Protein AF-A0A8J7G7F5-F1 (afdb_monomer_lite)

Secondary structure (DSSP, 8-state):
-----PPPPPHHHHHHHHHSTT-HHHHHHHHHHHHS-EEHHHHHHHTT--HHHHHHHHHHHHHTTSEEEEE-S-SSS-PPEEEEE-HHHHHHHHSS-TT--S---HHHHHHHHHHHHHHHHHHHHTTTTT-EEEEEEEGGGT-EEEE-TTS-EEEE--SEEEEEE-TTS-EEEEEEEE--S-S-HHHHHHHHHHHHHHHHTTTTTTTSSSS-EEEEE-S-HHHHHHHHHHHHHHHHHHHHTTT--HHHHHHHHHTT--PSPPP---EEEES-TT-HHHHHHSS-BB-STTPPPB-HHHHHHHHHHHHHHHHHHHHHSHHHHHHHHHHHHHHHHHHHHHTT-HHHHHHHHHT--S--TTHHHH-HHHHHHHHHHHHHHHHTTS-SSSTTHHHHHHHHHHHHHHHHHHHHHHHH-HHHHHHT-GGGHHHHHHHHTTPPPPHHHHGGGGS--SS-HHHHHHHHHHHHHHHHHHHHHHHHHTS-HHHHTT--HHHHHHHHHHHHEEEETTT--EEESTTTT---TTT-PPEEEGGGGGGPPPHHHHHHHHHHHH-

Sequence (551 aa):
MPAAARRPADRGFKMRLRSSVGNPLMAILALLHTHRVANTDQIARAMRAPQTTTRTRLRRLREHGLVVVNRLGVQAGSTPQVWWLTEAGAREVAGTAAGVVKHRSDSSLLHSQAITELWVTLTENAEHAGLRVVDWKTDHAGWQTWTSPQHVRSQLTPDATVVVDLPDGRRSAFLVEVDLGTMTQAVLRAKVERYLHFAQDAGWRGQLPHCPALLLLTTTSLRAETFVDKTAKLLDPIRRRGGWGRDEAEMFRQLNFDPPRPITPSAAACGLVRTPADAVGEQVWLQGAAAAPVTLLELLGPLAAEQAEFDAVEEVEGPPRRRRRHRRLLLAAVDHVTAGRDDDAARMLRYMTADPLDLATDDPDRADLLIALGRSLQDRRAVHDVDTEPILEGLAAEYRRLWQRQARILIRATAHLRAADPALIGLASRLAAGRLADDAMFQPLASPPGRTREQIQTTLLDDYRATRDQVIADRLTLLSRRERRHADPAGWAGEHDAEHLQVCAGCALIWPCARAERTCDYCGGTFLPWTRRHEAVTLQRHLDAIRARLD

pLDDT: mean 83.83, std 14.56, range [29.23, 98.44]

Radius of gyration: 39.61 Å; chains: 1; bounding box: 96×55×118 Å

InterPro domains:
  IPR025855 Plasmid replication-relaxation [PF13814] (29-202)
  IPR036388 Winged helix-like DNA-binding domain superfamily [G3DSA:1.10.10.10] (21-90)
  IPR036390 Winged helix DNA-binding domain superfamily [SSF46785] (27-116)

Structure (mmCIF, N/CA/C/O backbone):
data_AF-A0A8J7G7F5-F1
#
_entry.id   AF-A0A8J7G7F5-F1
#
loop_
_atom_site.group_PDB
_atom_site.id
_atom_site.type_symbol
_atom_site.label_atom_id
_atom_site.label_alt_id
_atom_site.label_comp_id
_atom_site.label_asym_id
_atom_site.label_entity_id
_atom_site.label_seq_id
_atom_site.pdbx_PDB_ins_code
_atom_site.Cartn_x
_atom_site.Cartn_y
_atom_site.Cartn_z
_atom_site.occupancy
_atom_site.B_iso_or_equiv
_atom_site.auth_seq_id
_atom_site.auth_comp_id
_atom_site.auth_asym_id
_atom_site.auth_atom_id
_atom_site.pdbx_PDB_model_num
ATOM 1 N N . MET A 1 1 ? -22.367 -24.087 44.039 1.00 30.14 1 MET A N 1
ATOM 2 C CA . MET A 1 1 ? -23.329 -24.898 43.254 1.00 30.14 1 MET A CA 1
ATOM 3 C C . MET A 1 1 ? -22.551 -25.966 42.503 1.00 30.14 1 MET A C 1
ATOM 5 O O . MET A 1 1 ? -21.562 -25.594 41.877 1.00 30.14 1 MET A O 1
ATOM 9 N N . PRO A 1 2 ? -22.945 -27.247 42.566 1.00 29.23 2 PRO A N 1
ATOM 10 C CA . PRO A 1 2 ? -22.235 -28.312 41.867 1.00 29.23 2 PRO A CA 1
ATOM 11 C C . PRO A 1 2 ? -22.305 -28.078 40.353 1.00 29.23 2 PRO A C 1
ATOM 13 O O . PRO A 1 2 ? -23.294 -27.543 39.845 1.00 29.23 2 PRO A O 1
ATOM 16 N N . ALA A 1 3 ? -21.244 -28.443 39.635 1.00 38.00 3 ALA A N 1
ATOM 17 C CA . ALA A 1 3 ? -21.192 -28.368 38.183 1.00 38.00 3 ALA A CA 1
ATOM 18 C C . ALA A 1 3 ? -22.251 -29.309 37.588 1.00 38.00 3 ALA A C 1
ATOM 20 O O . ALA A 1 3 ? -22.037 -30.515 37.507 1.00 38.00 3 ALA A O 1
ATOM 21 N N . ALA A 1 4 ? -23.404 -28.764 37.188 1.00 46.09 4 ALA A N 1
ATOM 22 C CA . ALA A 1 4 ? -24.365 -29.497 36.373 1.00 46.09 4 ALA A CA 1
ATOM 23 C C . ALA A 1 4 ? -23.620 -30.087 35.166 1.00 46.09 4 ALA A C 1
ATOM 25 O O . ALA A 1 4 ? -22.921 -29.355 34.455 1.00 46.09 4 ALA A O 1
ATOM 26 N N . ALA A 1 5 ? -23.721 -31.407 34.991 1.00 45.34 5 ALA A N 1
ATOM 27 C CA . ALA A 1 5 ? -23.017 -32.146 33.955 1.00 45.34 5 ALA A CA 1
ATOM 28 C C . ALA A 1 5 ? -23.281 -31.501 32.586 1.00 45.34 5 ALA A C 1
ATOM 30 O O . ALA A 1 5 ? -24.416 -31.473 32.108 1.00 45.34 5 ALA A O 1
ATOM 31 N N . ARG A 1 6 ? -22.229 -30.942 31.973 1.00 60.41 6 ARG A N 1
ATOM 32 C CA . ARG A 1 6 ? -22.294 -30.387 30.617 1.00 60.41 6 ARG A CA 1
ATOM 33 C C . ARG A 1 6 ? -22.631 -31.532 29.670 1.00 60.41 6 ARG A C 1
ATOM 35 O O . ARG A 1 6 ? -21.839 -32.463 29.542 1.00 60.41 6 ARG A O 1
ATOM 42 N N . ARG A 1 7 ? -23.788 -31.472 29.010 1.00 71.88 7 ARG A N 1
ATOM 43 C CA . ARG A 1 7 ? -24.113 -32.425 27.949 1.00 71.88 7 ARG A CA 1
ATOM 44 C C . ARG A 1 7 ? -23.489 -31.907 26.653 1.00 71.88 7 ARG A C 1
ATOM 46 O O . ARG A 1 7 ? -23.705 -30.741 26.321 1.00 71.88 7 ARG A O 1
ATOM 53 N N . PRO A 1 8 ? -22.710 -32.717 25.919 1.00 74.75 8 PRO A N 1
ATOM 54 C CA . PRO A 1 8 ? -22.271 -32.315 24.590 1.00 74.75 8 PRO A CA 1
ATOM 55 C C . PRO A 1 8 ? -23.502 -32.005 23.727 1.00 74.75 8 PRO A C 1
ATOM 57 O O . PRO A 1 8 ? -24.511 -32.707 23.804 1.00 74.75 8 PRO A O 1
ATOM 60 N N . ALA A 1 9 ? -23.440 -30.927 22.943 1.00 74.12 9 ALA A N 1
ATOM 61 C CA . ALA A 1 9 ? -24.523 -30.541 22.044 1.00 74.12 9 ALA A CA 1
ATOM 62 C C . ALA A 1 9 ? -24.911 -31.709 21.121 1.00 74.12 9 ALA A C 1
ATOM 64 O O . ALA A 1 9 ? -24.086 -32.166 20.325 1.00 74.12 9 ALA A O 1
ATOM 65 N N . ASP A 1 10 ? -26.162 -32.172 21.211 1.00 83.50 10 ASP A N 1
ATOM 66 C CA . ASP A 1 10 ? -26.667 -33.238 20.348 1.00 83.50 10 ASP A CA 1
ATOM 67 C C . ASP A 1 10 ? -26.787 -32.776 18.881 1.00 83.50 10 ASP A C 1
ATOM 69 O O . ASP A 1 10 ? -26.854 -31.579 18.569 1.00 83.50 10 ASP A O 1
ATOM 73 N N . ARG A 1 11 ? -26.805 -33.742 17.952 1.00 80.62 11 ARG A N 1
ATOM 74 C CA . ARG A 1 11 ? -26.859 -33.483 16.502 1.00 80.62 11 ARG A CA 1
ATOM 75 C C . ARG A 1 11 ? -28.103 -32.682 16.099 1.00 80.62 11 ARG A C 1
ATOM 77 O O . ARG A 1 11 ? -28.015 -31.842 15.206 1.00 80.62 11 ARG A O 1
ATOM 84 N N . GLY A 1 12 ? -29.237 -32.893 16.770 1.00 82.25 12 GLY A N 1
ATOM 85 C CA . GLY A 1 12 ? -30.490 -32.190 16.489 1.00 82.25 12 GLY A CA 1
ATOM 86 C C . GLY A 1 12 ? -30.452 -30.719 16.909 1.00 82.25 12 GLY A C 1
ATOM 87 O O . GLY A 1 12 ? -30.954 -29.855 16.190 1.00 82.25 12 GLY A O 1
ATOM 88 N N . PHE A 1 13 ? -29.816 -30.405 18.037 1.00 85.69 13 PHE A N 1
ATOM 89 C CA . PHE A 1 13 ? -29.589 -29.039 18.492 1.00 85.69 13 PHE A CA 1
ATOM 90 C C . PHE A 1 13 ? -28.679 -28.288 17.526 1.00 85.69 13 PHE A C 1
ATOM 92 O O . PHE A 1 13 ? -29.038 -27.192 17.104 1.00 85.69 13 PHE A O 1
ATOM 99 N N . LYS A 1 14 ? -27.558 -28.893 17.114 1.00 83.69 14 LYS A N 1
ATOM 100 C CA . LYS A 1 14 ? -26.641 -28.291 16.132 1.00 83.69 14 LYS A CA 1
ATOM 101 C C . LYS A 1 14 ? -27.310 -28.045 14.781 1.00 83.69 14 LYS A C 1
ATOM 103 O O . LYS A 1 14 ? -27.116 -26.992 14.184 1.00 83.69 14 LYS A O 1
ATOM 108 N N . MET A 1 15 ? -28.142 -28.978 14.319 1.00 82.69 15 MET A N 1
ATOM 109 C CA . MET A 1 15 ? -28.885 -28.812 13.070 1.00 82.69 15 MET A CA 1
ATOM 110 C C . MET A 1 15 ? -29.853 -27.624 13.150 1.00 82.69 15 MET A C 1
ATOM 112 O O . MET A 1 15 ? -29.809 -26.762 12.281 1.00 82.69 15 MET A O 1
ATOM 116 N N . ARG A 1 16 ? -30.627 -27.499 14.240 1.00 84.25 16 ARG A N 1
ATOM 117 C CA . ARG A 1 16 ? -31.512 -26.340 14.485 1.00 84.25 16 ARG A CA 1
ATOM 118 C C . ARG A 1 16 ? -30.757 -25.023 14.662 1.00 84.25 16 ARG A C 1
ATOM 120 O O . ARG A 1 16 ? -31.259 -23.961 14.301 1.00 84.25 16 ARG A O 1
ATOM 127 N N . LEU A 1 17 ? -29.564 -25.084 15.251 1.00 86.06 17 LEU A N 1
ATOM 128 C CA . LEU A 1 17 ? -28.695 -23.926 15.422 1.00 86.06 17 LEU A CA 1
ATOM 129 C C . LEU A 1 17 ? -28.280 -23.347 14.058 1.00 86.06 17 LEU A C 1
ATOM 131 O O . LEU A 1 17 ? -28.274 -22.130 13.905 1.00 86.06 17 LEU A O 1
ATOM 135 N N . ARG A 1 18 ? -27.999 -24.215 13.075 1.00 82.38 18 ARG A N 1
ATOM 136 C CA . ARG A 1 18 ? -27.538 -23.846 11.724 1.00 82.38 18 ARG A CA 1
ATOM 137 C C . ARG A 1 18 ? -28.662 -23.623 10.707 1.00 82.38 18 ARG A C 1
ATOM 139 O O . ARG A 1 18 ? -28.462 -22.891 9.749 1.00 82.38 18 ARG A O 1
ATOM 146 N N . SER A 1 19 ? -29.827 -24.245 10.887 1.00 76.62 19 SER A N 1
ATOM 147 C CA . SER A 1 19 ? -30.893 -24.266 9.874 1.00 76.62 19 SER A CA 1
ATOM 148 C C . SER A 1 19 ? -31.728 -22.986 9.788 1.00 76.62 19 SER A C 1
ATOM 150 O O . SER A 1 19 ? -32.508 -22.841 8.855 1.00 76.62 19 SER A O 1
ATOM 152 N N . SER A 1 20 ? -31.613 -22.074 10.756 1.00 70.62 20 SER A N 1
ATOM 153 C CA . SER A 1 20 ? -32.343 -20.803 10.746 1.00 70.62 20 SER A CA 1
ATOM 154 C C . SER A 1 20 ? -31.384 -19.668 10.419 1.00 70.62 20 SER A C 1
ATOM 156 O O . SER A 1 20 ? -30.544 -19.304 11.246 1.00 70.62 20 SER A O 1
ATOM 158 N N . VAL A 1 21 ? -31.546 -19.071 9.240 1.00 69.25 21 VAL A N 1
ATOM 159 C CA . VAL A 1 21 ? -30.948 -17.765 8.935 1.00 69.25 21 VAL A CA 1
ATOM 160 C C . VAL A 1 21 ? -31.387 -16.784 10.030 1.00 69.25 21 VAL A C 1
ATOM 162 O O . VAL A 1 21 ? -32.551 -16.779 10.430 1.00 69.25 21 VAL A O 1
ATOM 165 N N . GLY A 1 22 ? -30.442 -16.031 10.596 1.00 75.12 22 GLY A N 1
ATOM 166 C CA . GLY A 1 22 ? -30.721 -15.094 11.690 1.00 75.12 22 GLY A CA 1
ATOM 167 C C . GLY A 1 22 ? -30.959 -15.726 13.069 1.00 75.12 22 GLY A C 1
ATOM 168 O O . GLY A 1 22 ? -31.516 -15.066 13.943 1.00 75.12 22 GLY A O 1
ATOM 169 N N . ASN A 1 23 ? -30.554 -16.984 13.307 1.00 88.88 23 ASN A N 1
ATOM 170 C CA . ASN A 1 23 ? -30.704 -17.613 14.625 1.00 88.88 23 ASN A CA 1
ATOM 171 C C . ASN A 1 23 ? -29.989 -16.794 15.727 1.00 88.88 23 ASN A C 1
ATOM 173 O O . ASN A 1 23 ? -28.755 -16.719 15.721 1.00 88.88 23 ASN A O 1
ATOM 177 N N . PRO A 1 24 ? -30.708 -16.265 16.738 1.00 91.38 24 PRO A N 1
ATOM 178 C CA . PRO A 1 24 ? -30.096 -15.444 17.781 1.00 91.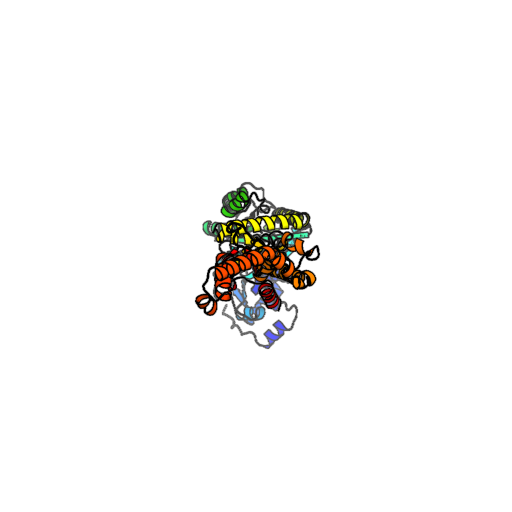38 24 PRO A CA 1
ATOM 179 C C . PRO A 1 24 ? -29.046 -16.178 18.626 1.00 91.38 24 PRO A C 1
ATOM 181 O O . PRO A 1 24 ? -28.169 -15.543 19.203 1.00 91.38 24 PRO A O 1
ATOM 184 N N . LEU A 1 25 ? -29.121 -17.511 18.728 1.00 94.12 25 LEU A N 1
ATOM 185 C CA . LEU A 1 25 ? -28.095 -18.309 19.403 1.00 94.12 25 LEU A CA 1
ATOM 186 C C . LEU A 1 25 ? -26.793 -18.326 18.601 1.00 94.12 25 LEU A C 1
ATOM 188 O O . LEU A 1 25 ? -25.725 -18.206 19.192 1.00 94.12 25 LEU A O 1
ATOM 192 N N . MET A 1 26 ? -26.883 -18.443 17.272 1.00 93.75 26 MET A N 1
ATOM 193 C CA . MET A 1 26 ? -25.706 -18.398 16.407 1.00 93.75 26 MET A CA 1
ATOM 194 C C . MET A 1 26 ? -25.091 -16.997 16.388 1.00 93.75 26 MET A C 1
ATOM 196 O O . MET A 1 26 ? -23.875 -16.871 16.455 1.00 93.75 26 MET A O 1
ATOM 200 N N . ALA A 1 27 ? -25.919 -15.949 16.403 1.00 93.81 27 ALA A N 1
ATOM 201 C CA . ALA A 1 27 ? -25.446 -14.570 16.508 1.00 93.81 27 ALA A CA 1
ATOM 202 C C . ALA A 1 27 ? -24.659 -14.313 17.810 1.00 93.81 27 ALA A C 1
ATOM 204 O O . ALA A 1 27 ? -23.591 -13.708 17.768 1.00 93.81 27 ALA A O 1
ATOM 205 N N . ILE A 1 28 ? -25.112 -14.851 18.952 1.00 95.94 28 ILE A N 1
ATOM 206 C CA . ILE A 1 28 ? -24.351 -14.787 20.215 1.00 95.94 28 ILE A CA 1
ATOM 207 C C . ILE A 1 28 ? -23.007 -15.520 20.092 1.00 95.94 28 ILE A C 1
ATOM 209 O O . ILE A 1 28 ? -21.995 -15.029 20.590 1.00 95.94 28 ILE A O 1
ATOM 213 N N . LEU A 1 29 ? -22.974 -16.692 19.446 1.00 94.75 29 LEU A N 1
ATOM 214 C CA . LEU A 1 29 ? -21.721 -17.424 19.245 1.00 94.75 29 LEU A CA 1
ATOM 215 C C . LEU A 1 29 ? -20.758 -16.654 18.334 1.00 94.75 29 LEU A C 1
ATOM 217 O O . LEU A 1 29 ? -19.576 -16.582 18.653 1.00 94.75 29 LEU A O 1
ATOM 221 N N . ALA A 1 30 ? -21.254 -16.054 17.249 1.00 92.94 30 ALA A N 1
ATOM 222 C CA . ALA A 1 30 ? -20.460 -15.219 16.352 1.00 92.94 30 ALA A CA 1
ATOM 223 C C . ALA A 1 30 ? -19.885 -13.993 17.079 1.00 92.94 30 ALA A C 1
ATOM 225 O O . ALA A 1 30 ? -18.689 -13.736 16.984 1.00 92.94 30 ALA A O 1
ATOM 226 N N . LEU A 1 31 ? -20.691 -13.311 17.899 1.00 94.31 31 LEU A N 1
ATOM 227 C CA . LEU A 1 31 ? -20.230 -12.196 18.732 1.00 94.31 31 LEU A CA 1
ATOM 228 C C . LEU A 1 31 ? -19.098 -12.627 19.674 1.00 94.31 31 LEU A C 1
ATOM 230 O O . LEU A 1 31 ? -18.046 -11.993 19.721 1.00 94.31 31 LEU A O 1
ATOM 234 N N . LEU A 1 32 ? -19.272 -13.737 20.397 1.00 93.88 32 LEU A N 1
ATOM 235 C CA . LEU A 1 32 ? -18.239 -14.257 21.299 1.00 93.88 32 LEU A CA 1
ATOM 236 C C . LEU A 1 32 ? -17.013 -14.805 20.556 1.00 93.88 32 LEU A C 1
ATOM 238 O O . LEU A 1 32 ? -15.929 -14.861 21.135 1.00 93.88 32 LEU A O 1
ATOM 242 N N . HIS A 1 33 ? -17.159 -15.217 19.296 1.00 92.19 33 HIS A N 1
ATOM 243 C CA . HIS A 1 33 ? -16.030 -15.598 18.453 1.00 92.19 33 HIS A CA 1
ATOM 244 C C . HIS A 1 33 ? -15.169 -14.379 18.117 1.00 92.19 33 HIS A C 1
ATOM 246 O O . HIS A 1 33 ? -13.958 -14.430 18.335 1.00 92.19 33 HIS A O 1
ATOM 252 N N . THR A 1 34 ? -15.804 -13.293 17.667 1.00 91.69 34 THR A N 1
ATOM 253 C CA . THR A 1 34 ? -15.147 -12.035 17.290 1.00 91.69 34 THR A CA 1
ATOM 254 C C . THR A 1 34 ? -14.513 -11.344 18.494 1.00 91.69 34 THR A C 1
ATOM 256 O O . THR A 1 34 ? -13.329 -11.035 18.471 1.00 91.69 34 THR A O 1
ATOM 259 N N . HIS A 1 35 ? -15.268 -11.145 19.577 1.00 92.25 35 HIS A N 1
ATOM 260 C CA . HIS A 1 35 ? -14.832 -10.316 20.710 1.00 92.25 35 HIS A CA 1
ATOM 261 C C . HIS A 1 35 ? -14.202 -11.104 21.865 1.00 92.25 35 HIS A C 1
ATOM 263 O O . HIS A 1 35 ? -13.737 -10.529 22.847 1.00 92.25 35 HIS A O 1
ATOM 269 N N . ARG A 1 36 ? -14.160 -12.436 21.749 1.00 90.44 36 ARG A N 1
ATOM 270 C CA . ARG A 1 36 ? -13.609 -13.403 22.715 1.00 90.44 36 ARG A CA 1
ATOM 271 C C . ARG A 1 36 ? -14.339 -13.489 24.057 1.00 90.44 36 ARG A C 1
ATOM 273 O O . ARG A 1 36 ? -14.561 -14.606 24.522 1.00 90.44 36 ARG A O 1
ATOM 280 N N . VAL A 1 37 ? -14.677 -12.370 24.698 1.00 93.38 37 VAL A N 1
ATOM 281 C CA . VAL A 1 37 ? -15.248 -12.309 26.053 1.00 93.38 37 VAL A CA 1
ATOM 282 C C . VAL A 1 37 ? -16.274 -11.188 26.142 1.00 93.38 37 VAL A C 1
ATOM 284 O O . VAL A 1 37 ? -15.935 -10.042 25.895 1.00 93.38 37 VAL A O 1
ATOM 287 N N . ALA A 1 38 ? -17.492 -11.490 26.587 1.00 94.94 38 ALA A N 1
ATOM 288 C CA . ALA A 1 38 ? -18.520 -10.477 26.822 1.00 94.94 38 ALA A CA 1
ATOM 289 C C . ALA A 1 38 ? -19.324 -10.784 28.088 1.00 94.94 38 ALA A C 1
ATOM 291 O O . ALA A 1 38 ? -19.540 -11.948 28.438 1.00 94.94 38 ALA A O 1
ATOM 292 N N . ASN A 1 39 ? -19.805 -9.755 28.779 1.00 94.88 39 ASN A N 1
ATOM 293 C CA . ASN A 1 39 ? -20.760 -9.926 29.865 1.00 94.88 39 ASN A CA 1
ATOM 294 C C . ASN A 1 39 ? -22.204 -10.008 29.334 1.00 94.88 39 ASN A C 1
ATOM 296 O O . ASN A 1 39 ? -22.492 -9.775 28.162 1.00 94.88 39 ASN A O 1
ATOM 300 N N . THR A 1 40 ? -23.138 -10.371 30.210 1.00 95.19 40 THR A N 1
ATOM 301 C CA . THR A 1 40 ? -24.541 -10.571 29.802 1.00 95.19 40 THR A CA 1
ATOM 302 C C . THR A 1 40 ? -25.222 -9.294 29.304 1.00 95.19 40 THR A C 1
ATOM 304 O O . THR A 1 40 ? -26.092 -9.372 28.441 1.00 95.19 40 THR A O 1
ATOM 307 N N . ASP A 1 41 ? -24.854 -8.145 29.867 1.00 94.38 41 ASP A N 1
ATOM 308 C CA . ASP A 1 41 ? -25.406 -6.846 29.496 1.00 94.38 41 ASP A CA 1
ATOM 309 C C . ASP A 1 41 ? -24.905 -6.402 28.114 1.00 94.38 41 ASP A C 1
ATOM 311 O O . ASP A 1 41 ? -25.714 -6.098 27.245 1.00 94.38 41 ASP A O 1
ATOM 315 N N . GLN A 1 42 ? -23.600 -6.516 27.863 1.00 96.00 42 GLN A N 1
ATOM 316 C CA . GLN A 1 42 ? -22.975 -6.270 26.560 1.00 96.00 42 GLN A CA 1
ATOM 317 C C . GLN A 1 42 ? -23.622 -7.105 25.453 1.00 96.00 42 GLN A C 1
ATOM 319 O O . GLN A 1 42 ? -23.971 -6.585 24.398 1.00 96.00 42 GLN A O 1
ATOM 324 N N . ILE A 1 43 ? -23.845 -8.401 25.703 1.00 96.94 43 ILE A N 1
ATOM 325 C CA . ILE A 1 43 ? -24.514 -9.283 24.735 1.00 96.94 43 ILE A CA 1
ATOM 326 C C . ILE A 1 43 ? -25.969 -8.845 24.527 1.00 96.94 43 ILE A C 1
ATOM 328 O O . ILE A 1 43 ? -26.467 -8.892 23.408 1.00 96.94 43 ILE A O 1
ATOM 332 N N . ALA A 1 44 ? -26.674 -8.434 25.582 1.00 96.44 44 ALA A N 1
ATOM 333 C CA . ALA A 1 44 ? -28.058 -7.981 25.475 1.00 96.44 44 ALA A CA 1
ATOM 334 C C . ALA A 1 44 ? -28.178 -6.700 24.636 1.00 96.44 44 ALA A C 1
ATOM 336 O O . ALA A 1 44 ? -29.014 -6.656 23.731 1.00 96.44 44 ALA A O 1
ATOM 337 N N . ARG A 1 45 ? -27.300 -5.722 24.883 1.00 96.69 45 ARG A N 1
ATOM 338 C CA . ARG A 1 45 ? -27.174 -4.474 24.120 1.00 96.69 45 ARG A CA 1
ATOM 339 C C . ARG A 1 45 ? -26.841 -4.725 22.652 1.00 96.69 45 ARG A C 1
ATOM 341 O O . ARG A 1 45 ? -27.620 -4.362 21.774 1.00 96.69 45 ARG A O 1
ATOM 348 N N . ALA A 1 46 ? -25.785 -5.492 22.387 1.00 95.62 46 ALA A N 1
ATOM 349 C CA . ALA A 1 46 ? -25.376 -5.859 21.032 1.00 95.62 46 ALA A CA 1
ATOM 350 C C . ALA A 1 46 ? -26.469 -6.598 20.242 1.00 95.62 46 ALA A C 1
ATOM 352 O O . ALA A 1 46 ? -26.676 -6.351 19.057 1.00 95.62 46 ALA A O 1
ATOM 353 N N . MET A 1 47 ? -27.201 -7.498 20.905 1.00 94.62 47 MET A N 1
ATOM 354 C CA . MET A 1 47 ? -28.302 -8.248 20.296 1.00 94.62 47 MET A CA 1
ATOM 355 C C . MET A 1 47 ? -29.626 -7.473 20.264 1.00 94.62 47 MET A C 1
ATOM 357 O O . MET A 1 47 ? -30.623 -8.034 19.802 1.00 94.62 47 MET A O 1
ATOM 361 N N . ARG A 1 48 ? -29.662 -6.241 20.799 1.00 95.06 48 ARG A N 1
ATOM 362 C CA . ARG A 1 48 ? -30.867 -5.416 20.995 1.00 95.06 48 ARG A CA 1
ATOM 363 C C . ARG A 1 48 ? -32.021 -6.222 21.605 1.00 95.06 48 ARG A C 1
ATOM 365 O O . ARG A 1 48 ? -33.155 -6.192 21.132 1.00 95.06 48 ARG A O 1
ATOM 372 N N . ALA A 1 49 ? -31.711 -7.009 22.636 1.00 94.44 49 ALA A N 1
ATOM 373 C CA . ALA A 1 49 ? -32.634 -7.954 23.257 1.00 94.44 49 ALA A CA 1
ATOM 374 C C . ALA A 1 49 ? -32.676 -7.781 24.784 1.00 94.44 49 ALA A C 1
ATOM 376 O O . ALA A 1 49 ? -31.643 -7.506 25.394 1.00 94.44 49 ALA A O 1
ATOM 377 N N . PRO A 1 50 ? -33.825 -8.025 25.448 1.00 95.75 50 PRO A N 1
ATOM 378 C CA . PRO A 1 50 ? -33.907 -7.944 26.903 1.00 95.75 50 PRO A CA 1
ATOM 379 C C . PRO A 1 50 ? -32.907 -8.880 27.593 1.00 95.75 50 PRO A C 1
ATOM 381 O O . PRO A 1 50 ? -32.768 -10.047 27.203 1.00 95.75 50 PRO A O 1
ATOM 384 N N . GLN A 1 51 ? -32.276 -8.422 28.681 1.00 93.19 51 GLN A N 1
ATOM 385 C CA . GLN A 1 51 ? -31.303 -9.225 29.436 1.00 93.19 51 GLN A CA 1
ATOM 386 C C . GLN A 1 51 ? -31.859 -10.594 29.872 1.00 93.19 51 GLN A C 1
ATOM 388 O O . GLN A 1 51 ? -31.125 -11.581 29.889 1.00 93.19 51 GLN A O 1
ATOM 393 N N . THR A 1 52 ? -33.152 -10.690 30.200 1.00 93.50 52 THR A N 1
ATOM 394 C CA . THR A 1 52 ? -33.829 -11.950 30.569 1.00 93.50 52 THR A CA 1
ATOM 395 C C . THR A 1 52 ? -33.811 -12.976 29.432 1.00 93.50 52 THR A C 1
ATOM 397 O O . THR A 1 52 ? -33.486 -14.152 29.641 1.00 93.50 52 THR A O 1
ATOM 400 N N . THR A 1 53 ? -34.085 -12.525 28.208 1.00 95.62 53 THR A N 1
ATOM 401 C CA . THR A 1 53 ? -34.030 -13.345 26.992 1.00 95.62 53 THR A CA 1
ATOM 402 C C . THR A 1 53 ? -32.595 -13.779 26.706 1.00 95.62 53 THR A C 1
ATOM 404 O O . THR A 1 53 ? -32.334 -14.961 26.466 1.00 95.62 53 THR A O 1
ATOM 407 N N . THR A 1 54 ? -31.644 -12.851 26.810 1.00 95.88 54 THR A N 1
ATOM 408 C CA . THR A 1 54 ? -30.213 -13.120 26.611 1.00 95.88 54 THR A CA 1
ATOM 409 C C . THR A 1 54 ? -29.675 -14.132 27.624 1.00 95.88 54 THR A C 1
ATOM 411 O O . THR A 1 54 ? -29.032 -15.104 27.229 1.00 95.88 54 THR A O 1
ATOM 414 N N . ARG A 1 55 ? -30.018 -14.004 28.915 1.00 94.69 55 ARG A N 1
ATOM 415 C CA . ARG A 1 55 ? -29.677 -14.990 29.962 1.00 94.69 55 ARG A CA 1
ATOM 416 C C . ARG A 1 55 ? -30.217 -16.378 29.640 1.00 94.69 55 ARG A C 1
ATOM 418 O O . ARG A 1 55 ? -29.499 -17.364 29.788 1.00 94.69 55 ARG A O 1
ATOM 425 N N . THR A 1 56 ? -31.461 -16.459 29.171 1.00 95.44 56 THR A N 1
ATOM 426 C CA . THR A 1 56 ? -32.089 -17.733 28.791 1.00 95.44 56 THR A CA 1
ATOM 427 C C . THR A 1 56 ? -31.348 -18.395 27.629 1.00 95.44 56 THR A C 1
ATOM 429 O O . THR A 1 56 ? -31.050 -19.590 27.683 1.00 95.44 56 THR A O 1
ATOM 432 N N . ARG A 1 57 ? -30.985 -17.613 26.606 1.00 95.81 57 ARG A N 1
ATOM 433 C CA . ARG A 1 57 ? -30.191 -18.065 25.454 1.00 95.81 57 ARG A CA 1
ATOM 434 C C . ARG A 1 57 ? -28.794 -18.540 25.867 1.00 95.81 57 ARG A C 1
ATOM 436 O O . ARG A 1 57 ? -28.388 -19.633 25.481 1.00 95.81 57 ARG A O 1
ATOM 443 N N . LEU A 1 58 ? -28.092 -17.776 26.703 1.00 96.00 58 LEU A N 1
ATOM 444 C CA . LEU A 1 58 ? -26.762 -18.124 27.216 1.00 96.00 58 LEU A CA 1
ATOM 445 C C . LEU A 1 58 ? -26.782 -19.372 28.102 1.00 96.00 58 LEU A C 1
ATOM 447 O O . LEU A 1 58 ? -25.912 -20.234 27.970 1.00 96.00 58 LEU A O 1
ATOM 451 N N . ARG A 1 59 ? -27.805 -19.525 28.954 1.00 95.12 59 ARG A N 1
ATOM 452 C CA . ARG A 1 59 ? -28.015 -20.751 29.737 1.00 95.12 59 ARG A CA 1
ATOM 453 C C . ARG A 1 59 ? -28.159 -21.964 28.820 1.00 95.12 59 ARG A C 1
ATOM 455 O O . ARG A 1 59 ? -27.469 -22.954 29.036 1.00 95.12 59 ARG A O 1
ATOM 462 N N . ARG A 1 60 ? -28.966 -21.857 27.761 1.00 94.00 60 ARG A N 1
ATOM 463 C CA . ARG A 1 60 ? -29.144 -22.932 26.776 1.00 94.00 60 ARG A CA 1
ATOM 464 C C . ARG A 1 60 ? -27.836 -23.284 26.058 1.00 94.00 60 ARG A C 1
ATOM 466 O O . ARG A 1 60 ? -27.496 -24.455 25.938 1.00 94.00 60 ARG A O 1
ATOM 473 N N . LEU A 1 61 ? -27.061 -22.286 25.626 1.00 95.25 61 LEU A N 1
ATOM 474 C CA . LEU A 1 61 ? -25.737 -22.514 25.025 1.00 95.25 61 LEU A CA 1
ATOM 475 C C . LEU A 1 61 ? -24.767 -23.199 26.003 1.00 95.25 61 LEU A C 1
ATOM 477 O O . LEU A 1 61 ? -23.980 -24.055 25.597 1.00 95.25 61 LEU A O 1
ATOM 481 N N . ARG A 1 62 ? -24.830 -22.847 27.292 1.00 94.94 62 ARG A N 1
ATOM 482 C CA . ARG A 1 62 ? -24.017 -23.456 28.353 1.00 94.94 62 ARG A CA 1
ATOM 483 C C . ARG A 1 62 ? -24.419 -24.903 28.633 1.00 94.94 62 ARG A C 1
ATOM 485 O O . ARG A 1 62 ? -23.534 -25.736 28.814 1.00 94.94 62 ARG A O 1
ATOM 492 N N . GLU A 1 63 ? -25.715 -25.206 28.676 1.00 94.06 63 GLU A N 1
ATOM 493 C CA . GLU A 1 63 ? -26.248 -26.567 28.871 1.00 94.06 63 GLU A CA 1
ATOM 494 C C . GLU A 1 63 ? -25.751 -27.530 27.784 1.00 94.06 63 GLU A C 1
ATOM 496 O O . GLU A 1 63 ? -25.405 -28.671 28.087 1.00 94.06 63 GLU A O 1
ATOM 501 N N . HIS A 1 64 ? -25.626 -27.030 26.551 1.00 92.69 64 HIS A N 1
ATOM 502 C CA . HIS A 1 64 ? -25.065 -27.747 25.402 1.00 92.69 64 HIS A CA 1
ATOM 503 C C . HIS A 1 64 ? -23.532 -27.644 25.280 1.00 92.69 64 HIS A C 1
ATOM 505 O O . HIS A 1 64 ? -22.951 -28.067 24.279 1.00 92.69 64 HIS A O 1
ATOM 511 N N . GLY A 1 65 ? -22.861 -27.066 26.281 1.00 92.50 65 GLY A N 1
ATOM 512 C CA . GLY A 1 65 ? -21.404 -27.002 26.355 1.00 92.50 65 GLY A CA 1
ATOM 513 C C . GLY A 1 65 ? -20.741 -26.144 25.277 1.00 92.50 65 GLY A C 1
ATOM 514 O O . GLY A 1 65 ? -19.578 -26.384 24.980 1.00 92.50 65 GLY A O 1
ATOM 515 N N . LEU A 1 66 ? -21.444 -25.169 24.688 1.00 93.19 66 LEU A N 1
ATOM 516 C CA . LEU A 1 66 ? -20.890 -24.288 23.650 1.00 93.19 66 LEU A CA 1
ATOM 517 C C . LEU A 1 66 ? -20.196 -23.049 24.232 1.00 93.19 66 LEU A C 1
ATOM 519 O O . LEU A 1 66 ? -19.238 -22.555 23.638 1.00 93.19 66 LEU A O 1
ATOM 523 N N . VAL A 1 67 ? -20.603 -22.600 25.422 1.00 93.81 67 VAL A N 1
ATOM 524 C CA . VAL A 1 67 ? -20.014 -21.444 26.120 1.00 93.81 67 VAL A CA 1
ATOM 525 C C . VAL A 1 67 ? -19.591 -21.786 27.548 1.00 93.81 67 VAL A C 1
ATOM 527 O O . VAL A 1 67 ? -20.144 -22.685 28.191 1.00 93.81 67 VAL A O 1
ATOM 530 N N . VAL A 1 68 ? -18.614 -21.040 28.056 1.00 91.94 68 VAL A N 1
ATOM 531 C CA . VAL A 1 68 ? -18.187 -21.030 29.460 1.00 91.94 68 VAL A CA 1
ATOM 532 C C . VAL A 1 68 ? -18.664 -19.736 30.114 1.00 91.94 68 VAL A C 1
ATOM 534 O O . VAL A 1 68 ? -18.849 -18.730 29.436 1.00 91.94 68 VAL A O 1
ATOM 537 N N . VAL A 1 69 ? -18.878 -19.780 31.429 1.00 91.88 69 VAL A N 1
ATOM 538 C CA . VAL A 1 69 ? -19.216 -18.614 32.248 1.00 91.88 69 VAL A CA 1
ATOM 539 C C . VAL A 1 69 ? -18.281 -18.526 33.446 1.00 91.88 69 VAL A C 1
ATOM 541 O O . VAL A 1 69 ? -17.975 -19.557 34.052 1.00 91.88 69 VAL A O 1
ATOM 544 N N . ASN A 1 70 ? -17.879 -17.310 33.806 1.00 88.44 70 ASN A N 1
ATOM 545 C CA . ASN A 1 70 ? -17.156 -17.004 35.040 1.00 88.44 70 ASN A CA 1
ATOM 546 C C . ASN A 1 70 ? -17.718 -15.734 35.702 1.00 88.44 70 ASN A C 1
ATOM 548 O O . ASN A 1 70 ? -18.494 -14.995 35.092 1.00 88.44 70 ASN A O 1
ATOM 552 N N . ARG A 1 71 ? -17.346 -15.493 36.961 1.00 84.94 71 ARG A N 1
ATOM 553 C CA . ARG A 1 71 ? -17.582 -14.239 37.686 1.00 84.94 71 ARG A CA 1
ATOM 554 C C . ARG A 1 71 ? -16.226 -13.643 38.055 1.00 84.94 71 ARG A C 1
ATOM 556 O O . ARG A 1 71 ? -15.432 -14.327 38.688 1.00 84.94 71 ARG A O 1
ATOM 563 N N . LEU A 1 72 ? -15.977 -12.400 37.654 1.00 78.00 72 LEU A N 1
ATOM 564 C CA . LEU A 1 72 ? -14.702 -11.709 37.884 1.00 78.00 72 LEU A CA 1
ATOM 565 C C . LEU A 1 72 ? -14.768 -10.891 39.187 1.00 78.00 72 LEU A C 1
ATOM 567 O O . LEU A 1 72 ? -15.475 -9.890 39.218 1.00 78.00 72 LEU A O 1
ATOM 571 N N . GLY A 1 73 ? -14.062 -11.293 40.254 1.00 65.75 73 GLY A N 1
ATOM 572 C CA . GLY A 1 73 ? -13.964 -10.538 41.522 1.00 65.75 73 GLY A CA 1
ATOM 573 C C . GLY A 1 73 ? -14.294 -11.323 42.807 1.00 65.75 73 GLY A C 1
ATOM 574 O O . GLY A 1 73 ? -14.611 -12.512 42.767 1.00 65.75 73 GLY A O 1
ATOM 575 N N . VAL A 1 74 ? -14.213 -10.641 43.962 1.00 50.94 74 VAL A N 1
ATOM 576 C CA . VAL A 1 74 ? -14.490 -11.204 45.303 1.00 50.94 74 VAL A CA 1
ATOM 577 C C . VAL A 1 74 ? -15.960 -11.632 45.400 1.00 50.94 74 VAL A C 1
ATOM 579 O O . VAL A 1 74 ? -16.852 -10.912 44.960 1.00 50.94 74 VAL A O 1
ATOM 582 N N . GLN A 1 75 ? -16.219 -12.819 45.956 1.00 42.38 75 GLN A N 1
ATOM 583 C CA . GLN A 1 75 ? -17.507 -13.531 45.920 1.00 42.38 75 GLN A CA 1
ATOM 584 C C . GLN A 1 75 ? -18.651 -12.926 46.773 1.00 42.38 75 GLN A C 1
ATOM 586 O O . GLN A 1 75 ? -19.487 -13.667 47.288 1.00 42.38 75 GLN A O 1
ATOM 591 N N . ALA A 1 76 ? -18.740 -11.601 46.902 1.00 33.03 76 ALA A N 1
ATOM 592 C CA . ALA A 1 76 ? -19.844 -10.912 47.567 1.00 33.03 76 ALA A CA 1
ATOM 593 C C . ALA A 1 76 ? -20.463 -9.855 46.633 1.00 33.03 76 ALA A C 1
ATOM 595 O O . ALA A 1 76 ? -19.797 -8.903 46.240 1.00 33.03 76 ALA A O 1
ATOM 596 N N . GLY A 1 77 ? -21.741 -10.033 46.275 1.00 49.28 77 GLY A N 1
ATOM 597 C CA . GLY A 1 77 ? -22.513 -9.105 45.434 1.00 49.28 77 GLY A CA 1
ATOM 598 C C . GLY A 1 77 ? -22.852 -9.603 44.018 1.00 49.28 77 GLY A C 1
ATOM 599 O O . GLY A 1 77 ? -22.532 -10.724 43.617 1.00 49.28 77 GLY A O 1
ATOM 600 N N . SER A 1 78 ? -23.557 -8.754 43.262 1.00 55.69 78 SER A N 1
ATOM 601 C CA . SER A 1 78 ? -24.088 -8.967 41.903 1.00 55.69 78 SER A CA 1
ATOM 602 C C . SER A 1 78 ? -23.022 -8.858 40.801 1.00 55.69 78 SER A C 1
ATOM 604 O O . SER A 1 78 ? -23.247 -8.250 39.754 1.00 55.69 78 SER A O 1
ATOM 606 N N . THR A 1 79 ? -21.855 -9.467 41.014 1.00 61.44 79 THR A N 1
ATOM 607 C CA . THR A 1 79 ? -20.743 -9.449 40.058 1.00 61.44 79 THR A CA 1
ATOM 608 C C . THR A 1 79 ? -21.185 -9.973 38.682 1.00 61.44 79 THR A C 1
ATOM 610 O O . THR A 1 79 ? -21.712 -11.095 38.603 1.00 61.44 79 THR A O 1
ATOM 613 N N . PRO A 1 80 ? -20.981 -9.206 37.590 1.00 77.44 80 PRO A N 1
ATOM 614 C CA . PRO A 1 80 ? -21.434 -9.588 36.259 1.00 77.44 80 PRO A CA 1
ATOM 615 C C . PRO A 1 80 ? -20.857 -10.935 35.814 1.00 77.44 80 PRO A C 1
ATOM 617 O O . PRO A 1 80 ? -19.677 -11.231 36.001 1.00 77.44 80 PRO A O 1
ATOM 620 N N . GLN A 1 81 ? -21.703 -11.761 35.200 1.00 89.19 81 GLN A N 1
ATOM 621 C CA . GLN A 1 81 ? -21.262 -12.988 34.541 1.00 89.19 81 GLN A CA 1
ATOM 622 C C . GLN A 1 81 ? -20.627 -12.654 33.193 1.00 89.19 81 GLN A C 1
ATOM 624 O O . GLN A 1 81 ? -21.284 -12.026 32.355 1.00 89.19 81 GLN A O 1
ATOM 629 N N . VAL A 1 82 ? -19.396 -13.125 32.994 1.00 92.38 82 VAL A N 1
ATOM 630 C CA . VAL A 1 82 ? -18.663 -13.055 31.724 1.00 92.38 82 VAL A CA 1
ATOM 631 C C . VAL A 1 82 ? -18.706 -14.394 31.006 1.00 92.38 82 VAL A C 1
ATOM 633 O O . VAL A 1 82 ? -18.653 -15.451 31.639 1.00 92.38 82 VAL A O 1
ATOM 636 N N . TRP A 1 83 ? -18.802 -14.337 29.685 1.00 94.44 83 TRP A N 1
ATOM 637 C CA . TRP A 1 83 ? -19.030 -15.474 28.805 1.00 94.44 83 TRP A CA 1
ATOM 638 C C . TRP A 1 83 ? -17.978 -15.515 27.702 1.00 94.44 83 TRP A C 1
ATOM 640 O O . TRP A 1 83 ? -17.585 -14.474 27.183 1.00 94.44 83 TRP A O 1
ATOM 650 N N . TRP A 1 84 ? -17.554 -16.719 27.322 1.00 93.38 84 TRP A N 1
ATOM 651 C CA . TRP A 1 84 ? -16.692 -16.955 26.159 1.00 93.38 84 TRP A CA 1
ATOM 652 C C . TRP A 1 84 ? -16.954 -18.330 25.546 1.00 93.38 84 TRP A C 1
ATOM 654 O O . TRP A 1 84 ? -17.599 -19.192 26.155 1.00 93.38 84 TRP A O 1
ATOM 664 N N . LEU A 1 85 ? -16.462 -18.548 24.326 1.00 92.94 85 LEU A N 1
ATOM 665 C CA . LEU A 1 85 ? -16.649 -19.812 23.619 1.00 92.94 85 LEU A CA 1
ATOM 666 C C . LEU A 1 85 ? -15.805 -20.946 24.208 1.00 92.94 85 LEU A C 1
ATOM 668 O O . LEU A 1 85 ? -14.637 -20.782 24.553 1.00 92.94 85 LEU A O 1
ATOM 672 N N . THR A 1 86 ? -16.392 -22.139 24.238 1.00 91.62 86 THR A N 1
ATOM 673 C CA . THR A 1 86 ? -15.620 -23.389 24.289 1.00 91.62 86 THR A CA 1
ATOM 674 C C . THR A 1 86 ? -15.049 -23.713 22.907 1.00 91.62 86 THR A C 1
ATOM 676 O O . THR A 1 86 ? -15.492 -23.161 21.900 1.00 91.62 86 THR A O 1
ATOM 679 N N . GLU A 1 87 ? -14.147 -24.696 22.820 1.00 90.44 87 GLU A N 1
ATOM 680 C CA . GLU A 1 87 ? -13.717 -25.238 21.523 1.00 90.44 87 GLU A CA 1
ATOM 681 C C . GLU A 1 87 ? -14.898 -25.742 20.679 1.00 90.44 87 GLU A C 1
ATOM 683 O O . GLU A 1 87 ? -14.912 -25.569 19.464 1.00 90.44 87 GLU A O 1
ATOM 688 N N . ALA A 1 88 ? -15.904 -26.358 21.313 1.00 90.50 88 ALA A N 1
ATOM 689 C CA . ALA A 1 88 ? -17.097 -26.830 20.619 1.00 90.50 88 ALA A CA 1
ATOM 690 C C . ALA A 1 88 ? -17.900 -25.661 20.035 1.00 90.50 88 ALA A C 1
ATOM 692 O O . ALA A 1 88 ? -18.294 -25.730 18.878 1.00 90.50 88 ALA A O 1
ATOM 693 N N . GLY A 1 89 ? -18.084 -24.581 20.801 1.00 91.50 89 GLY A N 1
ATOM 694 C CA . GLY A 1 89 ? -18.741 -23.360 20.330 1.00 91.50 89 GLY A CA 1
ATOM 695 C C . GLY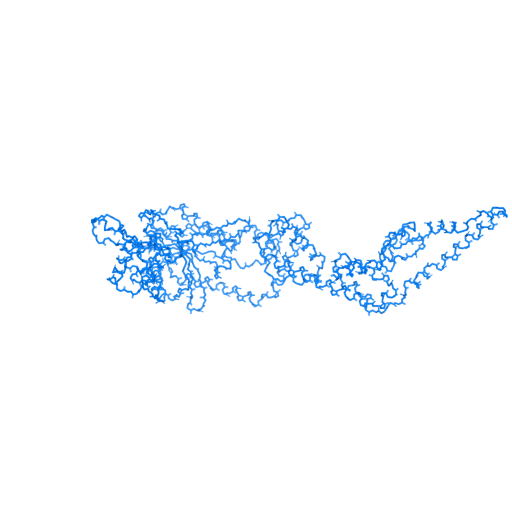 A 1 89 ? -17.991 -22.684 19.184 1.00 91.50 89 GLY A C 1
ATOM 696 O O . GLY A 1 89 ? -18.612 -22.300 18.200 1.00 91.50 89 GLY A O 1
ATOM 697 N N . ALA A 1 90 ? -16.660 -22.599 19.264 1.00 90.25 90 ALA A N 1
ATOM 698 C CA . ALA A 1 90 ? -15.839 -22.015 18.202 1.00 90.25 90 ALA A CA 1
ATOM 699 C C . ALA A 1 90 ? -15.948 -22.791 16.879 1.00 90.25 90 ALA A C 1
ATOM 701 O O . ALA A 1 90 ? -16.123 -22.175 15.828 1.00 90.25 90 ALA A O 1
ATOM 702 N N . ARG A 1 91 ? -15.953 -24.133 16.933 1.00 90.25 91 ARG A N 1
ATOM 703 C CA . ARG A 1 91 ? -16.149 -24.979 15.740 1.00 90.25 91 ARG A CA 1
ATOM 704 C C . ARG A 1 91 ? -17.511 -24.775 15.079 1.00 90.25 91 ARG A C 1
ATOM 706 O O . ARG A 1 91 ? -17.613 -24.967 13.873 1.00 90.25 91 ARG A O 1
ATOM 713 N N . GLU A 1 92 ? -18.547 -24.401 15.831 1.00 90.19 92 GLU A N 1
ATOM 714 C CA . GLU A 1 92 ? -19.863 -24.113 15.242 1.00 90.19 92 GLU A CA 1
ATOM 715 C C . GLU A 1 92 ? -19.874 -22.827 14.406 1.00 90.19 92 GLU A C 1
ATOM 717 O O . GLU A 1 92 ? -20.678 -22.736 13.484 1.00 90.19 92 GLU A O 1
ATOM 722 N N . VAL A 1 93 ? -18.990 -21.868 14.702 1.00 88.56 93 VAL A N 1
ATOM 723 C CA . VAL A 1 93 ? -18.907 -20.581 13.989 1.00 88.56 93 VAL A CA 1
ATOM 724 C C . VAL A 1 93 ? -17.878 -20.635 12.862 1.00 88.56 93 VAL A C 1
ATOM 726 O O . VAL A 1 93 ? -18.195 -20.318 11.724 1.00 88.56 93 VAL A O 1
ATOM 729 N N . ALA A 1 94 ? -16.647 -21.050 13.170 1.00 83.94 94 ALA A N 1
ATOM 730 C CA . ALA A 1 94 ? -15.509 -20.945 12.255 1.00 83.94 94 ALA A CA 1
ATOM 731 C C . ALA A 1 94 ? -15.138 -22.272 11.568 1.00 83.94 94 ALA A C 1
ATOM 733 O O . ALA A 1 94 ? -14.165 -22.330 10.824 1.00 83.94 94 ALA A O 1
ATOM 734 N N . GLY A 1 95 ? -15.822 -23.379 11.882 1.00 82.38 95 GLY A N 1
ATOM 735 C CA . GLY A 1 95 ? -15.436 -24.730 11.442 1.00 82.38 95 GLY A CA 1
ATOM 736 C C . GLY A 1 95 ? -14.188 -25.295 12.142 1.00 82.38 95 GLY A C 1
ATOM 737 O O . GLY A 1 95 ? -13.938 -26.497 12.087 1.00 82.38 95 GLY A O 1
ATOM 738 N N . THR A 1 96 ? -13.440 -24.460 12.867 1.00 73.81 96 THR A N 1
ATOM 739 C CA . THR A 1 96 ? -12.217 -24.801 13.607 1.00 73.81 96 THR A CA 1
ATOM 740 C C . THR A 1 96 ? -12.259 -24.267 15.046 1.00 73.81 96 THR A C 1
ATOM 742 O O . THR A 1 96 ? -13.034 -23.373 15.375 1.00 73.81 96 THR A O 1
ATOM 745 N N . ALA A 1 97 ? -11.436 -24.848 15.926 1.00 74.56 97 ALA A N 1
ATOM 746 C CA . ALA A 1 97 ? -11.224 -24.382 17.302 1.00 74.56 97 ALA A CA 1
ATOM 747 C C . ALA A 1 97 ? -9.944 -23.534 17.466 1.00 74.56 97 ALA A C 1
ATOM 749 O O . ALA A 1 97 ? -9.538 -23.258 18.596 1.00 74.56 97 ALA A O 1
ATOM 750 N N . ALA A 1 98 ? -9.279 -23.161 16.366 1.00 62.03 98 ALA A N 1
ATOM 751 C CA . ALA A 1 98 ? -8.035 -22.396 16.408 1.00 62.03 98 ALA A CA 1
ATOM 752 C C . ALA A 1 98 ? -8.195 -21.094 17.221 1.00 62.03 98 ALA A C 1
ATOM 754 O O . ALA A 1 98 ? -9.163 -20.352 17.053 1.00 62.03 98 ALA A O 1
ATOM 755 N N . GLY A 1 99 ? -7.252 -20.835 18.134 1.00 58.69 99 GLY A N 1
ATOM 756 C CA . GLY A 1 99 ? -7.230 -19.624 18.967 1.00 58.69 99 GLY A CA 1
ATOM 757 C C . GLY A 1 99 ? -8.103 -19.655 20.233 1.00 58.69 99 GLY A C 1
ATOM 758 O O . GLY A 1 99 ? -8.171 -18.656 20.950 1.00 58.69 99 GLY A O 1
ATOM 759 N N . VAL A 1 100 ? -8.759 -20.775 20.565 1.00 66.69 100 VAL A N 1
ATOM 760 C CA . VAL A 1 100 ? -9.493 -20.911 21.838 1.00 66.69 100 VAL A CA 1
ATOM 761 C C . VAL A 1 100 ? -8.517 -21.202 22.982 1.00 66.69 100 VAL A C 1
ATOM 763 O O . VAL A 1 100 ? -8.041 -22.323 23.152 1.00 66.69 100 VAL A O 1
ATOM 766 N N . VAL A 1 101 ? -8.226 -20.190 23.801 1.00 61.28 101 VAL A N 1
ATOM 767 C CA . VAL A 1 101 ? -7.372 -20.341 24.991 1.00 61.28 101 VAL A CA 1
ATOM 768 C C . VAL A 1 101 ? -8.144 -21.045 26.117 1.00 61.28 101 VAL A C 1
ATOM 770 O O . VAL A 1 101 ? -9.190 -20.561 26.551 1.00 61.28 101 VAL A O 1
ATOM 773 N N . LYS A 1 102 ? -7.616 -22.174 26.615 1.00 63.09 102 LYS A N 1
ATOM 774 C CA . LYS A 1 102 ? -8.252 -23.003 27.664 1.00 63.09 102 LYS A CA 1
ATOM 775 C C . LYS A 1 102 ? -8.296 -22.340 29.047 1.00 63.09 102 LYS A C 1
ATOM 777 O O . LYS A 1 102 ? -9.247 -22.571 29.789 1.00 63.09 102 LYS A O 1
ATOM 782 N N . HIS A 1 103 ? -7.311 -21.501 29.376 1.00 66.44 103 HIS A N 1
ATOM 783 C CA . HIS A 1 103 ? -7.220 -20.784 30.651 1.00 66.44 103 HIS A CA 1
ATOM 784 C C . HIS A 1 103 ? -6.905 -19.304 30.426 1.00 66.44 103 HIS A C 1
ATOM 786 O O . HIS A 1 103 ? -5.926 -18.972 29.765 1.00 66.44 103 HIS A O 1
ATOM 792 N N . ARG A 1 104 ? -7.728 -18.416 30.989 1.00 76.06 104 ARG A N 1
ATOM 793 C CA . ARG A 1 104 ? -7.530 -16.961 30.948 1.00 76.06 104 ARG A CA 1
ATOM 794 C C . ARG A 1 104 ? -7.425 -16.432 32.374 1.00 76.06 104 ARG A C 1
ATOM 796 O O . ARG A 1 104 ? -8.207 -16.848 33.225 1.00 76.06 104 ARG A O 1
ATOM 803 N N . SER A 1 105 ? -6.466 -15.543 32.625 1.00 85.69 105 SER A N 1
ATOM 804 C CA . SER A 1 105 ? -6.390 -14.808 33.890 1.00 85.69 105 SER A CA 1
ATOM 805 C C . SER A 1 105 ? -7.524 -13.786 33.980 1.00 85.69 105 SER A C 1
ATOM 807 O O . SER A 1 105 ? -8.004 -13.301 32.952 1.00 85.69 105 SER A O 1
ATOM 809 N N . ASP A 1 106 ? -7.921 -13.409 35.197 1.00 86.62 106 ASP A N 1
ATOM 810 C CA . ASP A 1 106 ? -8.969 -12.399 35.402 1.00 86.62 106 ASP A CA 1
ATOM 811 C C . ASP A 1 106 ? -8.615 -11.062 34.733 1.00 86.62 106 ASP A C 1
ATOM 813 O O . ASP A 1 106 ? -9.472 -10.442 34.112 1.00 86.62 106 ASP A O 1
ATOM 817 N N . SER A 1 107 ? -7.338 -10.663 34.763 1.00 87.19 107 SER A N 1
ATOM 818 C CA . SER A 1 107 ? -6.844 -9.465 34.066 1.00 87.19 107 SER A CA 1
ATOM 819 C C . SER A 1 107 ? -7.057 -9.541 32.546 1.00 87.19 107 SER A C 1
ATOM 821 O O . SER A 1 107 ? -7.577 -8.604 31.944 1.00 87.19 107 SER A O 1
ATOM 823 N N . SER A 1 108 ? -6.749 -10.686 31.920 1.00 88.38 108 SER A N 1
ATOM 824 C CA . SER A 1 108 ? -6.985 -10.892 30.483 1.00 88.38 108 SER A CA 1
ATOM 825 C C . SER A 1 108 ? -8.478 -10.890 30.135 1.00 88.38 108 SER A C 1
ATOM 827 O O . SER A 1 108 ? -8.863 -10.360 29.094 1.00 88.38 108 SER A O 1
ATOM 829 N N . LEU A 1 109 ? -9.326 -11.453 31.004 1.00 90.62 109 LEU A N 1
ATOM 830 C CA . LEU A 1 109 ? -10.779 -11.442 30.822 1.00 90.62 109 LEU A CA 1
ATOM 831 C C . LEU A 1 109 ? -11.352 -10.023 30.918 1.00 90.62 109 LEU A C 1
ATOM 833 O O . LEU A 1 109 ? -12.158 -9.651 30.069 1.00 90.62 109 LEU A O 1
ATOM 837 N N . LEU A 1 110 ? -10.910 -9.231 31.900 1.00 91.19 110 LEU A N 1
ATOM 838 C CA . LEU A 1 110 ? -11.309 -7.829 32.045 1.00 91.19 110 LEU A CA 1
ATOM 839 C C . LEU A 1 110 ? -10.880 -6.994 30.834 1.00 91.19 110 LEU A C 1
ATOM 841 O O . LEU A 1 110 ? -11.679 -6.210 30.331 1.00 91.19 110 LEU A O 1
ATOM 845 N N . HIS A 1 111 ? -9.658 -7.198 30.333 1.00 93.00 111 HIS A N 1
ATOM 846 C CA . HIS A 1 111 ? -9.148 -6.503 29.145 1.00 93.00 111 HIS A CA 1
ATOM 847 C C . HIS A 1 111 ? -9.989 -6.805 27.900 1.00 93.00 111 HIS A C 1
ATOM 849 O O . HIS A 1 111 ? -10.505 -5.889 27.265 1.00 93.00 111 HIS A O 1
ATOM 855 N N . SER A 1 112 ? -10.225 -8.086 27.590 1.00 93.31 112 SER A N 1
ATOM 856 C CA . SER A 1 112 ? -11.091 -8.471 26.462 1.00 93.31 112 SER A CA 1
ATOM 857 C C . SER A 1 112 ? -12.535 -7.973 26.629 1.00 93.31 112 SER A C 1
ATOM 859 O O . SER A 1 112 ? -13.170 -7.569 25.654 1.00 93.31 112 SER A O 1
ATOM 861 N N . GLN A 1 113 ? -13.058 -7.952 27.859 1.00 93.31 113 GLN A N 1
ATOM 862 C CA . GLN A 1 113 ? -14.382 -7.396 28.139 1.00 93.31 113 GLN A CA 1
ATOM 863 C C . GLN A 1 113 ? -14.431 -5.878 27.891 1.00 93.31 113 GLN A C 1
ATOM 865 O O . GLN A 1 113 ? -15.445 -5.388 27.397 1.00 93.31 113 GLN A O 1
ATOM 870 N N . ALA A 1 114 ? -13.369 -5.136 28.214 1.00 95.19 114 ALA A N 1
ATOM 871 C CA . ALA A 1 114 ? -13.287 -3.694 27.975 1.00 95.19 114 ALA A CA 1
ATOM 872 C C . ALA A 1 114 ? -13.230 -3.357 26.475 1.00 95.19 114 ALA A C 1
ATOM 874 O O . ALA A 1 114 ? -13.925 -2.449 26.030 1.00 95.19 114 ALA A O 1
ATOM 875 N N . ILE A 1 115 ? -12.502 -4.146 25.677 1.00 96.69 115 ILE A N 1
ATOM 876 C CA . ILE A 1 115 ? -12.520 -4.035 24.206 1.00 96.69 115 ILE A CA 1
ATOM 877 C C . ILE A 1 115 ? -13.939 -4.272 23.663 1.00 96.69 115 ILE A C 1
ATOM 879 O O . ILE A 1 115 ? -14.406 -3.555 22.779 1.00 96.69 115 ILE A O 1
ATOM 883 N N . THR A 1 116 ? -14.646 -5.263 24.212 1.00 96.38 116 THR A N 1
ATOM 884 C CA . THR A 1 116 ? -16.038 -5.547 23.830 1.00 96.38 116 THR A CA 1
ATOM 885 C C . THR A 1 116 ? -16.981 -4.416 24.216 1.00 96.38 116 THR A C 1
ATOM 887 O O . THR A 1 116 ? -17.854 -4.071 23.426 1.00 96.38 116 THR A O 1
ATOM 890 N N . GLU A 1 117 ? -16.806 -3.825 25.402 1.00 96.31 117 GLU A N 1
ATOM 891 C CA . GLU A 1 117 ? -17.585 -2.656 25.822 1.00 96.31 117 GLU A CA 1
ATOM 892 C C . GLU A 1 117 ? -17.414 -1.517 24.823 1.00 96.31 117 GLU A C 1
ATOM 894 O O . GLU A 1 117 ? -18.405 -0.983 24.343 1.00 96.31 117 GLU A O 1
ATOM 899 N N . LEU A 1 118 ? -16.170 -1.208 24.448 1.00 97.19 118 LEU A N 1
ATOM 900 C CA . LEU A 1 118 ? -15.883 -0.158 23.481 1.00 97.19 118 LEU A CA 1
ATOM 901 C C . LEU A 1 118 ? -16.581 -0.404 22.138 1.00 97.19 118 LEU A C 1
ATOM 903 O O . LEU A 1 118 ? -17.158 0.524 21.580 1.00 97.19 118 LEU A O 1
ATOM 907 N N . TRP A 1 119 ? -16.573 -1.639 21.633 1.00 97.56 119 TRP A N 1
ATOM 908 C CA . TRP A 1 119 ? -17.293 -1.977 20.404 1.00 97.56 119 TRP A CA 1
ATOM 909 C C . TRP A 1 119 ? -18.809 -1.763 20.525 1.00 97.56 119 TRP A C 1
ATOM 911 O O . TRP A 1 119 ? -19.407 -1.138 19.643 1.00 97.56 119 TRP A O 1
ATOM 921 N N . VAL A 1 120 ? -19.431 -2.265 21.602 1.00 96.94 120 VAL A N 1
ATOM 922 C CA . VAL A 1 120 ? -20.875 -2.090 21.848 1.00 96.94 120 VAL A CA 1
ATOM 923 C C . VAL A 1 120 ? -21.203 -0.603 21.886 1.00 96.94 120 VAL A C 1
ATOM 925 O O . VAL A 1 120 ? -22.072 -0.135 21.158 1.00 96.94 120 VAL A O 1
ATOM 928 N N . THR A 1 121 ? -20.442 0.150 22.670 1.00 96.31 121 THR A N 1
ATOM 929 C CA . THR A 1 121 ? -20.622 1.582 22.841 1.00 96.31 121 THR A CA 1
ATOM 930 C C . THR A 1 121 ? -20.430 2.366 21.547 1.00 96.31 121 THR A C 1
ATOM 932 O O . THR A 1 121 ? -21.250 3.234 21.258 1.00 96.31 121 THR A O 1
ATOM 935 N N . LEU A 1 122 ? -19.393 2.078 20.757 1.00 95.81 122 LEU A N 1
ATOM 936 C CA . LEU A 1 122 ? -19.206 2.705 19.446 1.00 95.81 122 LEU A CA 1
ATOM 937 C C . LEU A 1 122 ? -20.399 2.415 18.536 1.00 95.81 122 LEU A C 1
ATOM 939 O O . LEU A 1 122 ? -20.912 3.320 17.895 1.00 95.81 122 LEU A O 1
ATOM 943 N N . THR A 1 123 ? -20.892 1.178 18.527 1.00 94.44 123 THR A N 1
ATOM 944 C CA . THR A 1 123 ? -22.056 0.793 17.714 1.00 94.44 123 THR A CA 1
ATOM 945 C C . THR A 1 123 ? -23.335 1.524 18.144 1.00 94.44 123 THR A C 1
ATOM 947 O O . THR A 1 123 ? -24.188 1.814 17.310 1.00 94.44 123 THR A O 1
ATOM 950 N N . GLU A 1 124 ? -23.485 1.822 19.435 1.00 95.12 124 GLU A N 1
ATOM 951 C CA . GLU A 1 124 ? -24.653 2.518 19.991 1.00 95.12 124 GLU A CA 1
ATOM 952 C C . GLU A 1 124 ? -24.578 4.046 19.842 1.00 95.12 124 GLU A C 1
ATOM 954 O O . GLU A 1 124 ? -25.605 4.695 19.645 1.00 95.12 124 GLU A O 1
ATOM 959 N N . ASN A 1 125 ? -23.379 4.627 19.939 1.00 95.75 125 ASN A N 1
ATOM 960 C CA . ASN A 1 125 ? -23.201 6.072 20.117 1.00 95.75 125 ASN A CA 1
ATOM 961 C C . ASN A 1 125 ? -22.512 6.768 18.939 1.00 95.75 125 ASN A C 1
ATOM 963 O O . ASN A 1 125 ? -22.550 7.994 18.881 1.00 95.75 125 ASN A O 1
ATOM 967 N N . ALA A 1 126 ? -21.915 6.034 17.991 1.00 94.00 126 ALA A N 1
ATOM 968 C CA . ALA A 1 126 ? -21.207 6.647 16.866 1.00 94.00 126 ALA A CA 1
ATOM 969 C C . ALA A 1 126 ? -22.103 7.612 16.080 1.00 94.00 126 ALA A C 1
ATOM 971 O O . ALA A 1 126 ? -21.677 8.733 15.827 1.00 94.00 126 ALA A O 1
ATOM 972 N N . GLU A 1 127 ? -23.348 7.230 15.769 1.00 93.81 127 GLU A N 1
ATOM 973 C CA . GLU A 1 127 ? -24.260 8.088 14.996 1.00 93.81 127 GLU A CA 1
ATOM 974 C C . GLU A 1 127 ? -24.558 9.410 15.717 1.00 93.81 127 GLU A C 1
ATOM 976 O O . GLU A 1 127 ? -24.554 10.467 15.090 1.00 93.81 127 GLU A O 1
ATOM 981 N N . HIS A 1 128 ? -24.735 9.370 17.042 1.00 93.75 128 HIS A N 1
ATOM 982 C CA . HIS A 1 128 ? -24.919 10.569 17.865 1.00 93.75 128 HIS A CA 1
ATOM 983 C C . HIS A 1 128 ? -23.665 11.454 17.887 1.00 93.75 128 HIS A C 1
ATOM 985 O O . HIS A 1 128 ? -23.779 12.674 17.941 1.00 93.75 128 HIS A O 1
ATOM 991 N N . ALA A 1 129 ? -22.479 10.849 17.789 1.00 93.00 129 ALA A N 1
ATOM 992 C CA . ALA A 1 129 ? -21.202 11.544 17.652 1.00 93.00 129 ALA A CA 1
ATOM 993 C C . ALA A 1 129 ? -20.882 11.970 16.200 1.00 93.00 129 ALA A C 1
ATOM 995 O O . ALA A 1 129 ? -19.772 12.422 15.921 1.00 93.00 129 ALA A O 1
ATOM 996 N N . GLY A 1 130 ? -21.823 11.815 15.259 1.00 94.50 130 GLY A N 1
ATOM 997 C CA . GLY A 1 130 ? -21.629 12.164 13.849 1.00 94.50 130 GLY A CA 1
ATOM 998 C C . GLY A 1 130 ? -20.736 11.189 13.076 1.00 94.50 130 GLY A C 1
ATOM 999 O O . GLY A 1 130 ? -20.196 11.537 12.032 1.00 94.50 130 GLY A O 1
ATOM 1000 N N . LEU A 1 131 ? -20.551 9.968 13.569 1.00 95.88 131 LEU A N 1
ATOM 1001 C CA . LEU A 1 131 ? -19.726 8.935 12.949 1.00 95.88 131 LEU A CA 1
ATOM 1002 C C . LEU A 1 131 ? -20.599 7.756 12.519 1.00 95.88 131 LEU A C 1
ATOM 1004 O O . LEU A 1 131 ? -21.536 7.370 13.213 1.00 95.88 131 LEU A O 1
ATOM 1008 N N . ARG A 1 132 ? -20.249 7.097 11.415 1.00 96.56 132 ARG A N 1
ATOM 1009 C CA . ARG A 1 132 ? -20.828 5.791 11.076 1.00 96.56 132 ARG A CA 1
ATOM 1010 C C . ARG A 1 132 ? -19.746 4.730 11.058 1.00 96.56 132 ARG A C 1
ATOM 1012 O O . ARG A 1 132 ? -18.857 4.784 10.218 1.00 96.56 132 ARG A O 1
ATOM 1019 N N . VAL A 1 133 ? -19.832 3.741 11.946 1.00 96.62 133 VAL A N 1
ATOM 1020 C CA . VAL A 1 133 ? -18.890 2.611 11.947 1.00 96.62 133 VAL A CA 1
ATOM 1021 C C . VAL A 1 133 ? -19.100 1.772 10.685 1.00 96.62 133 VAL A C 1
ATOM 1023 O O . VAL A 1 133 ? -20.196 1.271 10.436 1.00 96.62 133 VAL A O 1
ATOM 1026 N N . VAL A 1 134 ? -18.048 1.646 9.879 1.00 96.25 134 VAL A N 1
ATOM 1027 C CA . VAL A 1 134 ? -18.026 0.873 8.627 1.00 96.25 134 VAL A CA 1
ATOM 1028 C C . VAL A 1 134 ? -17.442 -0.506 8.865 1.00 96.25 134 VAL A C 1
ATOM 1030 O O . VAL A 1 134 ? -17.984 -1.500 8.389 1.00 96.25 134 VAL A O 1
ATOM 1033 N N . ASP A 1 135 ? -16.327 -0.555 9.589 1.00 96.25 135 ASP A N 1
ATOM 1034 C CA . ASP A 1 135 ? -15.596 -1.784 9.855 1.00 96.25 135 ASP A CA 1
ATOM 1035 C C . ASP A 1 135 ? -15.024 -1.756 11.273 1.00 96.25 135 ASP A C 1
ATOM 1037 O O . ASP A 1 135 ? -14.555 -0.722 11.759 1.00 96.25 135 ASP A O 1
ATOM 1041 N N . TRP A 1 136 ? -15.064 -2.910 11.929 1.00 96.56 136 TRP A N 1
ATOM 1042 C CA . TRP A 1 136 ? -14.471 -3.142 13.238 1.00 96.56 136 TRP A CA 1
ATOM 1043 C C . TRP A 1 136 ? -13.737 -4.472 13.201 1.00 96.56 136 TRP A C 1
ATOM 1045 O O . TRP A 1 136 ? -14.335 -5.531 12.991 1.00 96.56 136 TRP A O 1
ATOM 1055 N N . LYS A 1 137 ? -12.439 -4.426 13.487 1.00 96.31 137 LYS A N 1
ATOM 1056 C CA . LYS A 1 137 ? -11.595 -5.613 13.580 1.00 96.31 137 LYS A CA 1
ATOM 1057 C C . LYS A 1 137 ? -10.867 -5.606 14.912 1.00 96.31 137 LYS A C 1
ATOM 1059 O O . LYS A 1 137 ? -10.289 -4.602 15.303 1.00 96.31 137 LYS A O 1
ATOM 1064 N N . THR A 1 138 ? -10.884 -6.730 15.613 1.00 94.75 138 THR A N 1
ATOM 1065 C CA . THR A 1 138 ? -10.179 -6.916 16.888 1.00 94.75 138 THR A CA 1
ATOM 1066 C C . THR A 1 138 ? -9.375 -8.208 16.845 1.00 94.75 138 THR A C 1
ATOM 1068 O O . THR A 1 138 ? -9.615 -9.063 15.985 1.00 94.75 138 THR A O 1
ATOM 1071 N N . ASP A 1 139 ? -8.417 -8.345 17.763 1.00 89.12 139 ASP A N 1
ATOM 1072 C CA . ASP A 1 139 ? -7.506 -9.489 17.824 1.00 89.12 139 ASP A CA 1
ATOM 1073 C C . ASP A 1 139 ? -6.779 -9.678 16.471 1.00 89.12 139 ASP A C 1
ATOM 1075 O O . ASP A 1 139 ? -6.549 -8.705 15.753 1.00 89.12 139 ASP A O 1
ATOM 1079 N N . HIS A 1 140 ? -6.431 -10.909 16.092 1.00 89.25 140 HIS A N 1
ATOM 1080 C CA . HIS A 1 140 ? -5.776 -11.242 14.824 1.00 89.25 140 HIS A CA 1
ATOM 1081 C C . HIS A 1 140 ? -6.385 -10.589 13.574 1.00 89.25 140 HIS A C 1
ATOM 1083 O O . HIS A 1 140 ? -5.654 -10.334 12.622 1.00 89.25 140 HIS A O 1
ATOM 1089 N N . ALA A 1 141 ? -7.695 -10.315 13.555 1.00 90.81 141 ALA A N 1
ATOM 1090 C CA . ALA A 1 141 ? -8.331 -9.645 12.422 1.00 90.81 141 ALA A CA 1
ATOM 1091 C C . ALA A 1 141 ? -7.958 -8.154 12.337 1.00 90.81 141 ALA A C 1
ATOM 1093 O O . ALA A 1 141 ? -7.969 -7.590 11.248 1.00 90.81 141 ALA A O 1
ATOM 1094 N N . GLY A 1 142 ? -7.653 -7.509 13.467 1.00 92.62 142 GLY A N 1
ATOM 1095 C CA . GLY A 1 142 ? -7.227 -6.106 13.539 1.00 92.62 142 GLY A CA 1
ATOM 1096 C C . GLY A 1 142 ? -5.716 -5.908 13.393 1.00 92.62 142 GLY A C 1
ATOM 1097 O O . GLY A 1 142 ? -5.245 -4.774 13.329 1.00 92.62 142 GLY A O 1
ATOM 1098 N N . TRP A 1 143 ? -4.930 -6.984 13.342 1.00 95.50 143 TRP A N 1
ATOM 1099 C CA . TRP A 1 143 ? -3.480 -6.878 13.200 1.00 95.50 143 TRP A CA 1
ATOM 1100 C C . TRP A 1 143 ? -3.100 -6.329 11.826 1.00 95.50 143 TRP A C 1
ATOM 1102 O O . TRP A 1 143 ? -3.572 -6.814 10.803 1.00 95.50 143 TRP A O 1
ATOM 1112 N N . GLN A 1 144 ? -2.203 -5.346 11.814 1.00 94.50 144 GLN A N 1
ATOM 1113 C CA . GLN A 1 144 ? -1.671 -4.754 10.591 1.00 94.50 144 GLN A CA 1
ATOM 1114 C C . GLN A 1 144 ? -0.309 -5.375 10.309 1.00 94.50 144 GLN A C 1
ATOM 1116 O O . GLN A 1 144 ? 0.583 -5.327 11.161 1.00 94.50 144 GLN A O 1
ATOM 1121 N N . THR A 1 145 ? -0.138 -5.968 9.133 1.00 92.38 145 THR A N 1
ATOM 1122 C CA . THR A 1 145 ? 1.152 -6.511 8.692 1.00 92.38 145 THR A CA 1
ATOM 1123 C C . THR A 1 145 ? 1.659 -5.723 7.503 1.00 92.38 145 THR A C 1
ATOM 1125 O O . THR A 1 145 ? 0.888 -5.423 6.597 1.00 92.38 145 THR A O 1
ATOM 1128 N N . TRP A 1 146 ? 2.949 -5.415 7.496 1.00 87.81 146 TRP A N 1
ATOM 1129 C CA . TRP A 1 146 ? 3.606 -4.754 6.374 1.00 87.81 146 TRP A CA 1
ATOM 1130 C C . TRP A 1 146 ? 5.046 -5.246 6.260 1.00 87.81 146 TRP A C 1
ATOM 1132 O O . TRP A 1 146 ? 5.609 -5.792 7.213 1.00 87.81 146 TRP A O 1
ATOM 1142 N N . THR A 1 147 ? 5.644 -5.044 5.096 1.00 79.12 147 THR A N 1
ATOM 1143 C CA . THR A 1 147 ? 7.068 -5.286 4.875 1.00 79.12 147 THR A CA 1
ATOM 1144 C C . THR A 1 147 ? 7.769 -3.933 4.886 1.00 79.12 147 THR A C 1
ATOM 1146 O O . THR A 1 147 ? 7.409 -3.049 4.110 1.00 79.12 147 THR A O 1
ATOM 1149 N N . SER A 1 148 ? 8.735 -3.739 5.791 1.00 69.69 148 SER A N 1
ATOM 1150 C CA . SER A 1 148 ? 9.473 -2.473 5.867 1.00 69.69 148 SER A CA 1
ATOM 1151 C C . SER A 1 148 ? 10.353 -2.259 4.622 1.00 69.69 148 SER A C 1
ATOM 1153 O O . SER A 1 148 ? 10.660 -3.216 3.896 1.00 69.69 148 SER A O 1
ATOM 1155 N N . PRO A 1 149 ? 10.865 -1.038 4.386 1.00 56.38 149 PRO A N 1
ATOM 1156 C CA . PRO A 1 149 ? 11.869 -0.783 3.354 1.00 56.38 149 PRO A CA 1
ATOM 1157 C C . PRO A 1 149 ? 13.168 -1.596 3.516 1.00 56.38 149 PRO A C 1
ATOM 1159 O O . PRO A 1 149 ? 13.963 -1.684 2.586 1.00 56.38 149 PRO A O 1
ATOM 1162 N N . GLN A 1 150 ? 13.413 -2.231 4.659 1.00 61.38 150 GLN A N 1
ATOM 1163 C CA . GLN A 1 150 ? 14.545 -3.146 4.861 1.00 61.38 150 GLN A CA 1
ATOM 1164 C C . GLN A 1 150 ? 14.146 -4.618 4.668 1.00 61.38 150 GLN A C 1
ATOM 1166 O O . GLN A 1 150 ? 14.876 -5.513 5.080 1.00 61.38 150 GLN A O 1
ATOM 1171 N N . HIS A 1 151 ? 12.980 -4.870 4.066 1.00 63.88 151 HIS A N 1
ATOM 1172 C CA . HIS A 1 151 ? 12.426 -6.204 3.814 1.00 63.88 151 HIS A CA 1
ATOM 1173 C C . HIS A 1 151 ? 12.205 -7.033 5.084 1.00 63.88 151 HIS A C 1
ATOM 1175 O O . HIS A 1 151 ? 12.178 -8.262 5.060 1.00 63.88 151 HIS A O 1
ATOM 1181 N N . VAL A 1 152 ? 11.994 -6.352 6.211 1.00 75.62 152 VAL A N 1
ATOM 1182 C CA . VAL A 1 152 ? 11.636 -6.997 7.469 1.00 75.62 152 VAL A CA 1
ATOM 1183 C C . VAL A 1 152 ? 10.120 -7.019 7.574 1.00 75.62 152 VAL A C 1
ATOM 1185 O O . VAL A 1 152 ? 9.473 -5.972 7.686 1.00 75.62 152 VAL A O 1
ATOM 1188 N N . ARG A 1 153 ? 9.545 -8.226 7.566 1.00 85.94 153 ARG A N 1
ATOM 1189 C CA . ARG A 1 153 ? 8.122 -8.407 7.849 1.00 85.94 153 ARG A CA 1
ATOM 1190 C C . ARG A 1 153 ? 7.836 -7.932 9.268 1.00 85.94 153 ARG A C 1
ATOM 1192 O O . ARG A 1 153 ? 8.324 -8.500 10.245 1.00 85.94 153 ARG A O 1
ATOM 1199 N N . SER A 1 154 ? 7.022 -6.898 9.355 1.00 88.81 154 SER A N 1
ATOM 1200 C CA . SER A 1 154 ? 6.656 -6.223 10.585 1.00 88.81 154 SER A CA 1
ATOM 1201 C C . SER A 1 154 ? 5.160 -6.354 10.835 1.00 88.81 154 SER A C 1
ATOM 1203 O O . SER A 1 154 ? 4.358 -6.625 9.937 1.00 88.81 154 SER A O 1
ATOM 1205 N N . GLN A 1 155 ? 4.786 -6.228 12.102 1.00 93.75 155 GLN A N 1
ATOM 1206 C CA . GLN A 1 155 ? 3.405 -6.346 12.533 1.00 93.75 155 GLN A CA 1
ATOM 1207 C C . GLN A 1 155 ? 3.121 -5.376 13.672 1.00 93.75 155 GLN A C 1
ATOM 1209 O O . GLN A 1 155 ? 3.945 -5.203 14.579 1.00 93.75 155 GLN A O 1
ATOM 1214 N N . LEU A 1 156 ? 1.927 -4.792 13.623 1.00 95.50 156 LEU A N 1
ATOM 1215 C CA . LEU A 1 156 ? 1.321 -3.943 14.632 1.00 95.50 156 LEU A CA 1
ATOM 1216 C C . LEU A 1 156 ? 0.055 -4.651 15.109 1.00 95.50 156 LEU A C 1
ATOM 1218 O O . LEU A 1 156 ? -0.776 -5.078 14.308 1.00 95.50 156 LEU A O 1
ATOM 1222 N N . THR A 1 157 ? -0.067 -4.799 16.422 1.00 96.12 157 THR A N 1
ATOM 1223 C CA . THR A 1 157 ? -1.122 -5.583 17.071 1.00 96.12 157 THR A CA 1
ATOM 1224 C C . THR A 1 157 ? -1.962 -4.666 17.965 1.00 96.12 157 THR A C 1
ATOM 1226 O O . THR A 1 157 ? -1.798 -4.713 19.192 1.00 96.12 157 THR A O 1
ATOM 1229 N N . PRO A 1 158 ? -2.786 -3.778 17.378 1.00 97.19 158 PRO A N 1
ATOM 1230 C CA . PRO A 1 158 ? -3.706 -2.963 18.159 1.00 97.19 158 PRO A CA 1
ATOM 1231 C C . PRO A 1 158 ? -4.782 -3.861 18.786 1.00 97.19 158 PRO A C 1
ATOM 1233 O O . PRO A 1 158 ? -5.074 -4.946 18.271 1.00 97.19 158 PRO A O 1
ATOM 1236 N N . ASP A 1 159 ? -5.405 -3.405 19.871 1.00 97.31 159 ASP A N 1
ATOM 1237 C CA . ASP A 1 159 ? -6.559 -4.098 20.454 1.00 97.31 159 ASP A CA 1
ATOM 1238 C C . ASP A 1 159 ? -7.762 -4.072 19.492 1.00 97.31 159 ASP A C 1
ATOM 1240 O O . ASP A 1 159 ? -8.521 -5.048 19.404 1.00 97.31 159 ASP A O 1
ATOM 1244 N N . ALA A 1 160 ? -7.912 -2.981 18.732 1.00 97.75 160 ALA A N 1
ATOM 1245 C CA . ALA A 1 160 ? -8.857 -2.893 17.624 1.00 97.75 160 ALA A CA 1
ATOM 1246 C C . ALA A 1 160 ? -8.395 -1.944 16.506 1.00 97.75 160 ALA A C 1
ATOM 1248 O O . ALA A 1 160 ? -7.657 -0.985 16.729 1.00 97.75 160 ALA A O 1
ATOM 1249 N N . THR A 1 161 ? -8.892 -2.191 15.300 1.00 98.44 161 THR A N 1
ATOM 1250 C CA . THR A 1 161 ? -8.825 -1.300 14.140 1.00 98.44 161 THR A CA 1
ATOM 1251 C C . THR A 1 161 ? -10.245 -0.957 13.729 1.00 98.44 161 THR A C 1
ATOM 1253 O O . THR A 1 161 ? -11.076 -1.853 13.554 1.00 98.44 161 THR A O 1
ATOM 1256 N N . VAL A 1 162 ? -10.518 0.335 13.578 1.00 98.12 162 VAL A N 1
ATOM 1257 C CA . VAL A 1 162 ? -11.857 0.847 13.296 1.00 98.12 162 VAL A CA 1
ATOM 1258 C C . VAL A 1 162 ? -11.811 1.733 12.065 1.00 98.12 162 VAL A C 1
ATOM 1260 O O . VAL A 1 162 ? -10.916 2.567 11.925 1.00 98.12 162 VAL A O 1
ATOM 1263 N N . VAL A 1 163 ? -12.791 1.551 11.186 1.00 97.38 163 VAL A N 1
ATOM 1264 C CA . VAL A 1 163 ? -13.024 2.398 10.017 1.00 97.38 163 VAL A CA 1
ATOM 1265 C C . VAL A 1 163 ? -14.394 3.038 10.165 1.00 97.38 163 VAL A C 1
ATOM 1267 O O . VAL A 1 163 ? -15.376 2.351 10.460 1.00 97.38 163 VAL A O 1
ATOM 1270 N N . VAL A 1 164 ? -14.459 4.347 9.956 1.00 97.38 164 VAL A N 1
ATOM 1271 C CA . VAL A 1 164 ? -15.680 5.143 10.087 1.00 97.38 164 VAL A CA 1
ATOM 1272 C C . VAL A 1 164 ? -15.887 6.018 8.861 1.00 97.38 164 VAL A C 1
ATOM 1274 O O . VAL A 1 164 ? -14.920 6.483 8.261 1.00 97.38 164 VAL A O 1
ATOM 1277 N N . ASP A 1 165 ? -17.142 6.269 8.513 1.00 96.88 165 ASP A N 1
ATOM 1278 C CA . ASP A 1 165 ? -17.497 7.355 7.610 1.00 96.88 165 ASP A CA 1
ATOM 1279 C C . ASP A 1 165 ? -17.845 8.599 8.442 1.00 96.88 165 ASP A C 1
ATOM 1281 O O . ASP A 1 165 ? -18.488 8.506 9.495 1.00 96.88 165 ASP A O 1
ATOM 1285 N N . LEU A 1 166 ? -17.359 9.746 7.978 1.00 96.31 166 LEU A N 1
ATOM 1286 C CA . LEU A 1 166 ? -17.556 11.070 8.561 1.00 96.31 166 LEU A CA 1
ATOM 1287 C C . LEU A 1 166 ? -18.808 11.748 7.961 1.00 96.31 166 LEU A C 1
ATOM 1289 O O . LEU A 1 166 ? -19.278 11.322 6.900 1.00 96.31 166 LEU A O 1
ATOM 1293 N N . PRO A 1 167 ? -19.345 12.823 8.578 1.00 95.25 167 PRO A N 1
ATOM 1294 C CA . PRO A 1 167 ? -20.559 13.498 8.100 1.00 95.25 167 PRO A CA 1
ATOM 1295 C C . PRO A 1 167 ? -20.466 14.034 6.667 1.00 95.25 167 PRO A C 1
ATOM 1297 O O . PRO A 1 167 ? -21.464 14.096 5.957 1.00 95.25 167 PRO A O 1
ATOM 1300 N N . ASP A 1 168 ? -19.265 14.413 6.238 1.00 92.00 168 ASP A N 1
ATOM 1301 C CA . ASP A 1 168 ? -18.974 14.916 4.891 1.00 92.00 168 ASP A CA 1
ATOM 1302 C C . ASP A 1 168 ? -18.777 13.807 3.840 1.00 92.00 168 ASP A C 1
ATOM 1304 O O . ASP A 1 168 ? -18.410 14.088 2.700 1.00 92.00 168 ASP A O 1
ATOM 1308 N N . GLY A 1 169 ? -19.018 12.546 4.210 1.00 91.56 169 GLY A N 1
ATOM 1309 C CA . GLY A 1 169 ? -18.907 11.387 3.329 1.00 91.56 169 GLY A CA 1
ATOM 1310 C C . GLY A 1 169 ? -17.491 10.832 3.182 1.00 91.56 169 GLY A C 1
ATOM 1311 O O . GLY A 1 169 ? -17.325 9.778 2.563 1.00 91.56 169 GLY A O 1
ATOM 1312 N N . ARG A 1 170 ? -16.469 11.479 3.757 1.00 92.88 170 ARG A N 1
ATOM 1313 C CA . ARG A 1 170 ? -15.103 10.942 3.763 1.00 92.88 170 ARG A CA 1
ATOM 1314 C C . ARG A 1 170 ? -14.986 9.777 4.730 1.00 92.88 170 ARG A C 1
ATOM 1316 O O . ARG A 1 170 ? -15.698 9.691 5.728 1.00 92.88 170 ARG A O 1
ATOM 1323 N N . ARG A 1 171 ? -14.026 8.899 4.460 1.00 93.81 171 ARG A N 1
ATOM 1324 C CA . ARG A 1 171 ? -13.708 7.763 5.321 1.00 93.81 171 ARG A CA 1
ATOM 1325 C C . ARG A 1 171 ? -12.458 8.040 6.140 1.00 93.81 171 ARG A C 1
ATOM 1327 O O . ARG A 1 171 ? -11.472 8.548 5.613 1.00 93.81 171 ARG A O 1
ATOM 1334 N N . SER A 1 172 ? -12.483 7.644 7.406 1.00 95.31 172 SER A N 1
ATOM 1335 C CA . SER A 1 172 ? -11.345 7.726 8.314 1.00 95.31 172 SER A CA 1
ATOM 1336 C C . SER A 1 172 ? -11.109 6.404 9.040 1.00 95.31 172 SER A C 1
ATOM 1338 O O . SER A 1 172 ? -11.978 5.529 9.076 1.00 95.31 172 SER A O 1
ATOM 1340 N N . ALA A 1 173 ? -9.913 6.240 9.600 1.00 95.75 173 ALA A N 1
ATOM 1341 C CA . ALA A 1 173 ? -9.544 5.066 10.376 1.00 95.75 173 ALA A CA 1
ATOM 1342 C C . ALA A 1 173 ? -8.728 5.424 11.621 1.00 95.75 173 ALA A C 1
ATOM 1344 O O . ALA A 1 173 ? -7.941 6.375 11.629 1.00 95.75 173 ALA A O 1
ATOM 1345 N N . PHE A 1 174 ? -8.875 4.605 12.660 1.00 97.50 174 PHE A N 1
ATOM 1346 C CA . PHE A 1 174 ? -8.083 4.695 13.881 1.00 97.50 174 PHE A CA 1
ATOM 1347 C C . PHE A 1 174 ? -7.765 3.314 14.463 1.00 97.50 174 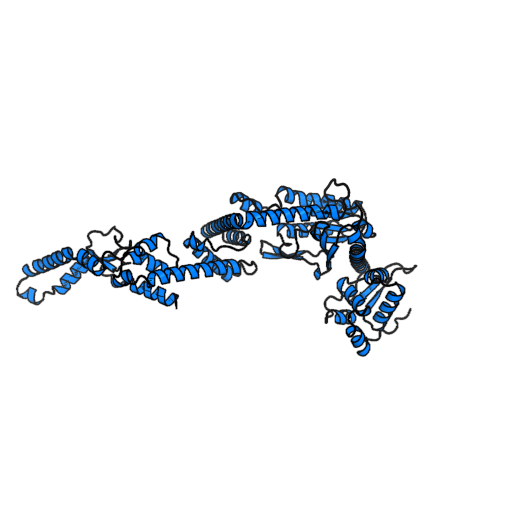PHE A C 1
ATOM 1349 O O . PHE A 1 174 ? -8.490 2.333 14.273 1.00 97.50 174 PHE A O 1
ATOM 1356 N N . LEU A 1 175 ? -6.637 3.248 15.163 1.00 98.31 175 LEU A N 1
ATOM 1357 C CA . LEU A 1 175 ? -6.157 2.089 15.904 1.00 98.31 175 LEU A CA 1
ATOM 1358 C C . LEU A 1 175 ? -6.384 2.341 17.387 1.00 98.31 175 LEU A C 1
ATOM 1360 O O . LEU A 1 175 ? -6.120 3.438 17.869 1.00 98.31 175 LEU A O 1
ATOM 1364 N N . VAL A 1 176 ? -6.842 1.330 18.112 1.00 97.94 176 VAL A N 1
ATOM 1365 C CA . VAL A 1 176 ? -7.182 1.445 19.528 1.00 97.94 176 VAL A CA 1
ATOM 1366 C C . VAL A 1 176 ? -6.258 0.587 20.375 1.00 97.94 176 VAL A C 1
ATOM 1368 O O . VAL A 1 176 ? -5.997 -0.573 20.056 1.00 97.94 176 VAL A O 1
ATOM 1371 N N . GLU A 1 177 ? -5.841 1.157 21.497 1.00 98.06 177 GLU A N 1
ATOM 1372 C CA . GLU A 1 177 ? -5.228 0.474 22.625 1.00 98.06 177 GLU A CA 1
ATOM 1373 C C . GLU A 1 177 ? -6.074 0.718 23.881 1.00 98.06 177 GLU A C 1
ATOM 1375 O O . GLU A 1 177 ? -6.469 1.848 24.181 1.00 98.06 177 GLU A O 1
ATOM 1380 N N . VAL A 1 178 ? -6.361 -0.346 24.623 1.00 97.31 178 VAL A N 1
ATOM 1381 C CA . VAL A 1 178 ? -7.092 -0.311 25.890 1.00 97.31 178 VAL A CA 1
ATOM 1382 C C . VAL A 1 178 ? -6.090 -0.5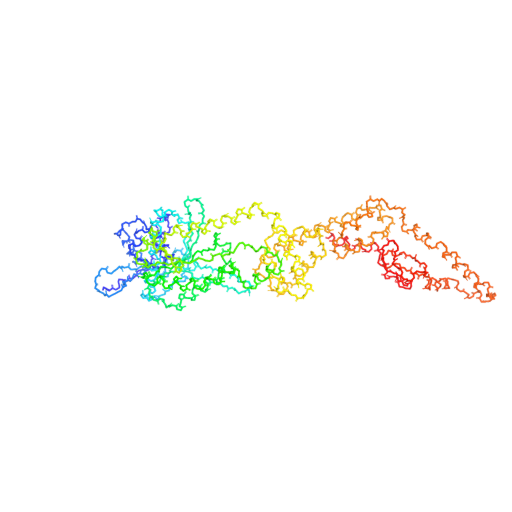28 27.023 1.00 97.31 178 VAL A C 1
ATOM 1384 O O . VAL A 1 178 ? -5.257 -1.421 26.978 1.00 97.31 178 VAL A O 1
ATOM 1387 N N . ASP A 1 179 ? -6.142 0.277 28.076 1.00 96.38 179 ASP A N 1
ATOM 1388 C CA . ASP A 1 179 ? -5.270 0.118 29.239 1.00 96.38 179 ASP A CA 1
ATOM 1389 C C . ASP A 1 179 ? -6.081 0.197 30.529 1.00 96.38 179 ASP A C 1
ATOM 1391 O O . ASP A 1 179 ? -6.516 1.260 30.967 1.00 96.38 179 ASP A O 1
ATOM 1395 N N . LEU A 1 180 ? -6.225 -0.944 31.201 1.00 95.06 180 LEU A N 1
ATOM 1396 C CA . LEU A 1 180 ? -6.900 -1.033 32.498 1.00 95.06 180 LEU A CA 1
ATOM 1397 C C . LEU A 1 180 ? -5.996 -0.634 33.681 1.00 95.06 180 LEU A C 1
ATOM 1399 O O . LEU A 1 180 ? -6.281 -0.979 34.828 1.00 95.06 180 LEU A O 1
ATOM 1403 N N . GLY A 1 181 ? -4.911 0.101 33.417 1.00 91.31 181 GLY A N 1
ATOM 1404 C CA . GLY A 1 181 ? -3.908 0.509 34.400 1.00 91.31 181 GLY A CA 1
ATOM 1405 C C . GLY A 1 181 ? -2.866 -0.573 34.685 1.00 91.31 181 GLY A C 1
ATOM 1406 O O . GLY A 1 181 ? -2.064 -0.426 35.605 1.00 91.31 181 GLY A O 1
ATOM 1407 N N . THR A 1 182 ? -2.875 -1.656 33.909 1.00 89.00 182 THR A N 1
ATOM 1408 C CA . THR A 1 182 ? -1.965 -2.801 34.047 1.00 89.00 182 THR A CA 1
ATOM 1409 C C . THR A 1 182 ? -0.726 -2.662 33.166 1.00 89.00 182 THR A C 1
ATOM 1411 O O . THR A 1 182 ? 0.278 -3.330 33.414 1.00 89.00 182 THR A O 1
ATOM 1414 N N . MET A 1 183 ? -0.756 -1.781 32.160 1.00 91.75 183 MET A N 1
ATOM 1415 C CA . MET A 1 183 ? 0.382 -1.563 31.274 1.00 91.75 183 MET A CA 1
ATOM 1416 C C . MET A 1 183 ? 1.401 -0.623 31.916 1.00 91.75 183 MET A C 1
ATOM 1418 O O . MET A 1 183 ? 1.079 0.472 32.396 1.00 91.75 183 MET A O 1
ATOM 1422 N N . THR A 1 184 ? 2.668 -1.037 31.899 1.00 91.94 184 THR A N 1
ATOM 1423 C CA . THR A 1 184 ? 3.770 -0.168 32.312 1.00 91.94 184 THR A CA 1
ATOM 1424 C C . THR A 1 184 ? 4.040 0.890 31.243 1.00 91.94 184 THR A C 1
ATOM 1426 O O . THR A 1 184 ? 3.705 0.738 30.067 1.00 91.94 184 THR A O 1
ATOM 1429 N N . GLN A 1 185 ? 4.716 1.967 31.640 1.00 89.25 185 GLN A N 1
ATOM 1430 C CA . GLN A 1 185 ? 5.129 3.025 30.716 1.00 89.25 185 GLN A CA 1
ATOM 1431 C C . GLN A 1 185 ? 6.065 2.510 29.609 1.00 89.25 185 GLN A C 1
ATOM 1433 O O . GLN A 1 185 ? 6.025 3.022 28.495 1.00 89.25 185 GLN A O 1
ATOM 1438 N N . ALA A 1 186 ? 6.869 1.478 29.891 1.00 92.44 186 ALA A N 1
ATOM 1439 C CA . ALA A 1 186 ? 7.727 0.838 28.896 1.00 92.44 186 ALA A CA 1
ATOM 1440 C C . ALA A 1 186 ? 6.912 0.091 27.826 1.00 92.44 186 ALA A C 1
ATOM 1442 O O . ALA A 1 186 ? 7.221 0.196 26.643 1.00 92.44 186 ALA A O 1
ATOM 1443 N N . VAL A 1 187 ? 5.839 -0.605 28.224 1.00 94.19 187 VAL A N 1
ATOM 1444 C CA . VAL A 1 187 ? 4.947 -1.307 27.284 1.00 94.19 187 VAL A CA 1
ATOM 1445 C C . VAL A 1 187 ? 4.214 -0.315 26.380 1.00 94.19 187 VAL A C 1
ATOM 1447 O O . VAL A 1 187 ? 4.178 -0.510 25.167 1.00 94.19 187 VAL A O 1
ATOM 1450 N N . LEU A 1 188 ? 3.673 0.770 26.949 1.00 94.06 188 LEU A N 1
ATOM 1451 C CA . LEU A 1 188 ? 3.017 1.822 26.164 1.00 94.06 188 LEU A CA 1
ATOM 1452 C C . LEU A 1 188 ? 3.993 2.472 25.179 1.00 94.06 188 LEU A C 1
ATOM 1454 O O . LEU A 1 188 ? 3.672 2.611 24.002 1.00 94.06 188 LEU A O 1
ATOM 1458 N N . ARG A 1 189 ? 5.214 2.792 25.626 1.00 94.31 189 ARG A N 1
ATOM 1459 C CA . ARG A 1 189 ? 6.266 3.332 24.758 1.00 94.31 189 ARG A CA 1
ATOM 1460 C C . ARG A 1 189 ? 6.588 2.399 23.588 1.00 94.31 189 ARG A C 1
ATOM 1462 O O . ARG A 1 189 ? 6.627 2.865 22.457 1.00 94.31 189 ARG A O 1
ATOM 1469 N N . ALA A 1 190 ? 6.766 1.103 23.842 1.00 94.94 190 ALA A N 1
ATOM 1470 C CA . ALA A 1 190 ? 7.063 0.129 22.793 1.00 94.94 190 ALA A CA 1
ATOM 1471 C C . ALA A 1 190 ? 5.931 0.017 21.752 1.00 94.94 190 ALA A C 1
ATOM 1473 O O . ALA A 1 190 ? 6.197 -0.174 20.564 1.00 94.94 190 ALA A O 1
ATOM 1474 N N . LYS A 1 191 ? 4.667 0.165 22.175 1.00 94.94 191 LYS A N 1
ATOM 1475 C CA . LYS A 1 191 ? 3.516 0.240 21.258 1.00 94.94 191 LYS A CA 1
ATOM 1476 C C . LYS A 1 191 ? 3.562 1.495 20.391 1.00 94.94 191 LYS A C 1
ATOM 1478 O O . LYS A 1 191 ? 3.388 1.385 19.181 1.00 94.94 191 LYS A O 1
ATOM 1483 N N . VAL A 1 192 ? 3.865 2.654 20.980 1.00 94.75 192 VAL A N 1
ATOM 1484 C CA . VAL A 1 192 ? 4.036 3.899 20.218 1.00 94.75 192 VAL A CA 1
ATOM 1485 C C . VAL A 1 192 ? 5.183 3.775 19.221 1.00 94.75 192 VAL A C 1
ATOM 1487 O O . VAL A 1 192 ? 4.974 4.038 18.047 1.00 94.75 192 VAL A O 1
ATOM 1490 N N . GLU A 1 193 ? 6.365 3.315 19.635 1.00 93.19 193 GLU A N 1
ATOM 1491 C CA . GLU A 1 193 ? 7.516 3.130 18.735 1.00 93.19 193 GLU A CA 1
ATOM 1492 C C . GLU A 1 193 ? 7.166 2.217 17.548 1.00 93.19 193 GLU A C 1
ATOM 1494 O O . GLU A 1 193 ? 7.468 2.542 16.401 1.00 93.19 193 GLU A O 1
ATOM 1499 N N . ARG A 1 194 ? 6.435 1.125 17.790 1.00 93.75 194 ARG A N 1
ATOM 1500 C CA . ARG A 1 194 ? 5.952 0.226 16.730 1.00 93.75 194 ARG A CA 1
ATOM 1501 C C . ARG A 1 194 ? 4.934 0.887 15.796 1.00 93.75 194 ARG A C 1
ATOM 1503 O O . ARG A 1 194 ? 4.988 0.655 14.592 1.00 93.75 194 ARG A O 1
ATOM 1510 N N . TYR A 1 195 ? 4.031 1.710 16.327 1.00 95.00 195 TYR A N 1
ATOM 1511 C CA . TYR A 1 195 ? 3.124 2.527 15.517 1.00 95.00 195 TYR A CA 1
ATOM 1512 C C . TYR A 1 195 ? 3.887 3.555 14.667 1.00 95.00 195 TYR A C 1
ATOM 1514 O O . TYR A 1 195 ? 3.538 3.770 13.510 1.00 95.00 195 TYR A O 1
ATOM 1522 N N . LEU A 1 196 ? 4.964 4.147 15.191 1.00 90.38 196 LEU A N 1
ATOM 1523 C CA . LEU A 1 196 ? 5.799 5.071 14.422 1.00 90.38 196 LEU A CA 1
ATOM 1524 C C . LEU A 1 196 ? 6.493 4.372 13.256 1.00 90.38 196 LEU A C 1
ATOM 1526 O O . LEU A 1 196 ? 6.485 4.917 12.159 1.00 90.38 196 LEU A O 1
ATOM 1530 N N . HIS A 1 197 ? 7.022 3.164 13.465 1.00 87.31 197 HIS A N 1
ATOM 1531 C CA . HIS A 1 197 ? 7.557 2.348 12.372 1.00 87.31 197 HIS A CA 1
ATOM 1532 C C . HIS A 1 197 ? 6.491 2.054 11.311 1.00 87.31 197 HIS A C 1
ATOM 1534 O O . HIS A 1 197 ? 6.730 2.258 10.127 1.00 87.31 197 HIS A O 1
ATOM 1540 N N . PHE A 1 198 ? 5.289 1.659 11.736 1.00 89.31 198 PHE A N 1
ATOM 1541 C CA . PHE A 1 198 ? 4.158 1.448 10.831 1.00 89.31 198 PHE A CA 1
ATOM 1542 C C . PHE A 1 198 ? 3.819 2.698 10.003 1.00 89.31 198 PHE A C 1
ATOM 1544 O O . PHE A 1 198 ? 3.587 2.597 8.799 1.00 89.31 198 PHE A O 1
ATOM 1551 N N . ALA A 1 199 ? 3.802 3.877 10.629 1.00 87.06 199 ALA A N 1
ATOM 1552 C CA . ALA A 1 199 ? 3.519 5.137 9.948 1.00 87.06 199 ALA A CA 1
ATOM 1553 C C . ALA A 1 199 ? 4.639 5.539 8.972 1.00 87.06 199 ALA A C 1
ATOM 1555 O O . ALA A 1 199 ? 4.341 5.926 7.844 1.00 87.06 199 ALA A O 1
ATOM 1556 N N . GLN A 1 200 ? 5.904 5.418 9.387 1.00 80.50 200 GLN A N 1
ATOM 1557 C CA . GLN A 1 200 ? 7.086 5.750 8.579 1.00 80.50 200 GLN A CA 1
ATOM 1558 C C . GLN A 1 200 ? 7.200 4.867 7.339 1.00 80.50 200 GLN A C 1
ATOM 1560 O O . GLN A 1 200 ? 7.387 5.373 6.238 1.00 80.50 200 GLN A O 1
ATOM 1565 N N . ASP A 1 201 ? 6.993 3.563 7.506 1.00 78.06 201 ASP A N 1
ATOM 1566 C CA . ASP A 1 201 ? 7.032 2.594 6.409 1.00 78.06 201 ASP A CA 1
ATOM 1567 C C . ASP A 1 201 ? 5.777 2.662 5.520 1.00 78.06 201 ASP A C 1
ATOM 1569 O O . ASP A 1 201 ? 5.625 1.872 4.589 1.00 78.06 201 ASP A O 1
ATOM 1573 N N . ALA A 1 202 ? 4.846 3.577 5.819 1.00 79.19 202 ALA A N 1
ATOM 1574 C CA . ALA A 1 202 ? 3.541 3.683 5.181 1.00 79.19 202 ALA A CA 1
ATOM 1575 C C . ALA A 1 202 ? 2.767 2.349 5.162 1.00 79.19 202 ALA A C 1
ATOM 1577 O O . ALA A 1 202 ? 2.042 2.059 4.209 1.00 79.19 202 ALA A O 1
ATOM 1578 N N . GLY A 1 203 ? 2.886 1.550 6.229 1.00 83.69 203 GLY A N 1
ATOM 1579 C CA . GLY A 1 203 ? 2.316 0.202 6.321 1.00 83.69 203 GLY A CA 1
ATOM 1580 C C . GLY A 1 203 ? 0.787 0.149 6.222 1.00 83.69 203 GLY A C 1
ATOM 1581 O O . GLY A 1 203 ? 0.219 -0.920 6.032 1.00 83.69 203 GLY A O 1
ATOM 1582 N N . TRP A 1 204 ? 0.113 1.296 6.329 1.00 86.25 204 TRP A N 1
ATOM 1583 C CA . TRP A 1 204 ? -1.332 1.449 6.159 1.00 86.25 204 TRP A CA 1
ATOM 1584 C C . TRP A 1 204 ? -1.786 1.396 4.693 1.00 86.25 204 TRP A C 1
ATOM 1586 O O . TRP A 1 204 ? -2.962 1.133 4.432 1.00 86.25 204 TRP A O 1
ATOM 1596 N N . ARG A 1 205 ? -0.892 1.655 3.728 1.00 81.44 205 ARG A N 1
ATOM 1597 C CA . ARG A 1 205 ? -1.251 1.718 2.304 1.00 81.44 205 ARG A CA 1
ATOM 1598 C C . ARG A 1 205 ? -1.804 0.382 1.817 1.00 81.44 205 ARG A C 1
ATOM 1600 O O . ARG A 1 205 ? -1.287 -0.679 2.151 1.00 81.44 205 ARG A O 1
ATOM 1607 N N . GLY A 1 206 ? -2.882 0.448 1.036 1.00 77.19 206 GLY A N 1
ATOM 1608 C CA . GLY A 1 206 ? -3.606 -0.730 0.544 1.00 77.19 206 GLY A CA 1
ATOM 1609 C C . GLY A 1 206 ? -4.471 -1.438 1.596 1.00 77.19 206 GLY A C 1
ATOM 1610 O O . GLY A 1 206 ? -5.225 -2.339 1.240 1.00 77.19 206 GLY A O 1
ATOM 1611 N N . GLN A 1 207 ? -4.401 -1.030 2.869 1.00 84.62 207 GLN A N 1
ATOM 1612 C CA . GLN A 1 207 ? -5.146 -1.643 3.976 1.00 84.62 207 GLN A CA 1
ATOM 1613 C C . GLN A 1 207 ? -6.138 -0.668 4.626 1.00 84.62 207 GLN A C 1
ATOM 1615 O O . GLN A 1 207 ? -7.233 -1.077 5.013 1.00 84.62 207 GLN A O 1
ATOM 1620 N N . LEU A 1 208 ? -5.776 0.614 4.739 1.00 89.31 208 LEU A N 1
ATOM 1621 C CA . LEU A 1 208 ? -6.567 1.669 5.378 1.00 89.31 208 LEU A CA 1
ATOM 1622 C C . LEU A 1 208 ? -6.628 2.931 4.494 1.00 89.31 208 LEU A C 1
ATOM 1624 O O . LEU A 1 208 ? -5.752 3.111 3.648 1.00 89.31 208 LEU A O 1
ATOM 1628 N N . PRO A 1 209 ? -7.631 3.814 4.690 1.00 87.38 209 PRO A N 1
ATOM 1629 C CA . PRO A 1 209 ? -7.813 5.012 3.862 1.00 87.38 209 PRO A CA 1
ATOM 1630 C C . PRO A 1 209 ? -6.638 5.996 3.928 1.00 87.38 209 PRO A C 1
ATOM 1632 O O . PRO A 1 209 ? -6.260 6.584 2.926 1.00 87.38 209 PRO A O 1
ATOM 1635 N N . HIS A 1 210 ? -6.065 6.166 5.117 1.00 88.19 210 HIS A N 1
ATOM 1636 C CA . HIS A 1 210 ? -4.923 7.033 5.394 1.00 88.19 210 HIS A CA 1
ATOM 1637 C C . HIS A 1 210 ? -4.137 6.465 6.579 1.00 88.19 210 HIS A C 1
ATOM 1639 O O . HIS A 1 210 ? -4.551 5.472 7.187 1.00 88.19 210 HIS A O 1
ATOM 1645 N N . CYS A 1 211 ? -3.027 7.110 6.955 1.00 90.25 211 CYS A N 1
ATOM 1646 C CA . CYS A 1 211 ? -2.328 6.775 8.195 1.00 90.25 211 CYS A CA 1
ATOM 1647 C C . CYS A 1 211 ? -3.285 6.964 9.388 1.00 90.25 211 CYS A C 1
ATOM 1649 O O . CYS A 1 211 ? -3.688 8.099 9.658 1.00 90.25 211 CYS A O 1
ATOM 1651 N N . PRO A 1 212 ? -3.683 5.894 10.097 1.00 94.94 212 PRO A N 1
ATOM 1652 C CA . PRO A 1 212 ? -4.692 5.987 11.144 1.00 94.94 212 PRO A CA 1
ATOM 1653 C C . PRO A 1 212 ? -4.130 6.669 12.393 1.00 94.94 212 PRO A C 1
ATOM 1655 O O . PRO A 1 212 ? -2.932 6.566 12.679 1.00 94.94 212 PRO A O 1
ATOM 1658 N N . ALA A 1 213 ? -4.994 7.312 13.179 1.00 95.12 213 ALA A N 1
ATOM 1659 C CA . ALA A 1 213 ? -4.618 7.793 14.508 1.00 95.12 213 ALA A CA 1
ATOM 1660 C C . ALA A 1 213 ? -4.463 6.623 15.495 1.00 95.12 213 ALA A C 1
ATOM 1662 O O . ALA A 1 213 ? -5.237 5.668 15.442 1.00 95.12 213 ALA A O 1
ATOM 1663 N N . LEU A 1 214 ? -3.500 6.705 16.418 1.00 97.31 214 LEU A N 1
ATOM 1664 C CA . LEU A 1 214 ? -3.379 5.788 17.556 1.00 97.31 214 LEU A CA 1
ATOM 1665 C C . LEU A 1 214 ? -4.120 6.352 18.776 1.00 97.31 214 LEU A C 1
ATOM 1667 O O . LEU A 1 214 ? -3.710 7.362 19.345 1.00 97.31 214 LEU A O 1
ATOM 1671 N N . LEU A 1 215 ? -5.184 5.684 19.205 1.00 97.75 215 LEU A N 1
ATOM 1672 C CA . LEU A 1 215 ? -6.024 6.097 20.324 1.00 97.75 215 LEU A CA 1
ATOM 1673 C C . LEU A 1 215 ? -5.807 5.193 21.538 1.00 97.75 215 LEU A C 1
ATOM 1675 O O . LEU A 1 215 ? -5.947 3.976 21.438 1.00 97.75 215 LEU A O 1
ATOM 1679 N N . LEU A 1 216 ? -5.510 5.786 22.694 1.00 97.81 216 LEU A N 1
ATOM 1680 C CA . LEU A 1 216 ? -5.402 5.077 23.971 1.00 97.81 216 LEU A CA 1
ATOM 1681 C C . LEU A 1 216 ? -6.588 5.406 24.887 1.00 97.81 216 LEU A C 1
ATOM 1683 O O . LEU A 1 216 ? -6.751 6.551 25.309 1.00 97.81 216 LEU A O 1
ATOM 1687 N N . LEU A 1 217 ? -7.352 4.392 25.291 1.00 97.50 217 LEU A N 1
ATOM 1688 C CA . LEU A 1 217 ? -8.311 4.506 26.392 1.00 97.50 217 LEU A CA 1
ATOM 1689 C C . LEU A 1 217 ? -7.668 3.958 27.664 1.00 97.50 217 LEU A C 1
ATOM 1691 O O . LEU A 1 217 ? -7.373 2.767 27.746 1.00 97.50 217 LEU A O 1
ATOM 1695 N N . THR A 1 218 ? -7.473 4.804 28.672 1.00 97.19 218 THR A N 1
ATOM 1696 C CA . THR A 1 218 ? -6.870 4.408 29.954 1.00 97.19 218 THR A CA 1
ATOM 1697 C C . THR A 1 218 ? -7.777 4.737 31.142 1.00 97.19 218 THR A C 1
ATOM 1699 O O . THR A 1 218 ? -8.900 5.212 30.983 1.00 97.19 218 THR A O 1
ATOM 1702 N N . THR A 1 219 ? -7.330 4.422 32.357 1.00 95.62 219 THR A N 1
ATOM 1703 C CA . THR A 1 219 ? -8.150 4.486 33.575 1.00 95.62 219 THR A CA 1
ATOM 1704 C C . THR A 1 219 ? -8.317 5.873 34.175 1.00 95.62 219 THR A C 1
ATOM 1706 O O . THR A 1 219 ? -9.237 6.054 34.969 1.00 95.62 219 THR A O 1
ATOM 1709 N N . THR A 1 220 ? -7.421 6.817 33.874 1.00 94.38 220 THR A N 1
ATOM 1710 C CA . THR A 1 220 ? -7.436 8.163 34.463 1.00 94.38 220 THR A CA 1
ATOM 1711 C C . THR A 1 220 ? -6.913 9.214 33.489 1.00 94.38 220 THR A C 1
ATOM 1713 O O . THR A 1 220 ? -6.063 8.919 32.645 1.00 94.38 220 THR A O 1
ATOM 1716 N N . SER A 1 221 ? -7.360 10.463 33.649 1.00 92.19 221 SER A N 1
ATOM 1717 C CA . SER A 1 221 ? -6.870 11.598 32.853 1.00 92.19 221 SER A CA 1
ATOM 1718 C C . SER A 1 221 ? -5.363 11.805 33.012 1.00 92.19 221 SER A C 1
ATOM 1720 O O . SER A 1 221 ? -4.669 11.949 32.016 1.00 92.19 221 SER A O 1
ATOM 1722 N N . LEU A 1 222 ? -4.817 11.659 34.227 1.00 92.81 222 LEU A N 1
ATOM 1723 C CA . LEU A 1 222 ? -3.371 11.773 34.470 1.00 92.81 222 LEU A CA 1
ATOM 1724 C C . LEU A 1 222 ? -2.543 10.757 33.657 1.00 92.81 222 LEU A C 1
ATOM 1726 O O . LEU A 1 222 ? -1.456 11.073 33.163 1.00 92.81 222 LEU A O 1
ATOM 1730 N N . ARG A 1 223 ? -3.036 9.517 33.503 1.00 94.12 223 ARG A N 1
ATOM 1731 C CA . ARG A 1 223 ? -2.372 8.517 32.648 1.00 94.12 223 ARG A CA 1
ATOM 1732 C C . ARG A 1 223 ? -2.460 8.902 31.172 1.00 94.12 223 ARG A C 1
ATOM 1734 O O . ARG A 1 223 ? -1.469 8.722 30.465 1.00 94.12 223 ARG A O 1
ATOM 1741 N N . ALA A 1 224 ? -3.599 9.435 30.731 1.00 94.62 224 ALA A N 1
ATOM 1742 C CA . ALA A 1 224 ? -3.787 9.919 29.366 1.00 94.62 224 ALA A CA 1
ATOM 1743 C C . ALA A 1 224 ? -2.845 11.097 29.055 1.00 94.62 224 ALA A C 1
ATOM 1745 O O . ALA A 1 224 ? -2.108 11.038 28.075 1.00 94.62 224 ALA A O 1
ATOM 1746 N N . GLU A 1 225 ? -2.770 12.097 29.936 1.00 93.50 225 GLU A N 1
ATOM 1747 C CA . GLU A 1 225 ? -1.846 13.238 29.841 1.00 93.50 225 GLU A CA 1
ATOM 1748 C C . GLU A 1 225 ? -0.387 12.777 29.748 1.00 93.50 225 GLU A C 1
ATOM 1750 O O . GLU A 1 225 ? 0.347 13.171 28.840 1.00 93.50 225 GLU A O 1
ATOM 1755 N N . THR A 1 226 ? 0.024 11.865 30.639 1.00 93.19 226 THR A N 1
ATOM 1756 C CA . THR A 1 226 ? 1.384 11.302 30.641 1.00 93.19 226 THR A CA 1
ATOM 1757 C C . THR A 1 226 ? 1.699 10.578 29.331 1.00 93.19 226 THR A C 1
ATOM 1759 O O . THR A 1 226 ? 2.816 10.680 28.816 1.00 93.19 226 THR A O 1
ATOM 1762 N N . PHE A 1 227 ? 0.742 9.814 28.795 1.00 94.44 227 PHE A N 1
ATOM 1763 C CA . PHE A 1 227 ? 0.907 9.131 27.515 1.00 94.44 227 PHE A CA 1
ATOM 1764 C C . PHE A 1 227 ? 1.067 10.134 26.374 1.00 94.44 227 PHE A C 1
ATOM 1766 O O . PHE A 1 227 ? 1.977 9.983 25.557 1.00 94.44 227 PHE A O 1
ATOM 1773 N N . VAL A 1 228 ? 0.223 11.162 26.331 1.00 93.69 228 VAL A N 1
ATOM 1774 C CA . VAL A 1 228 ? 0.229 12.165 25.267 1.00 93.69 228 VAL A CA 1
ATOM 1775 C C . VAL A 1 228 ? 1.514 12.992 25.282 1.00 93.69 228 VAL A C 1
ATOM 1777 O O . VAL A 1 228 ? 2.127 13.138 24.226 1.00 93.69 228 VAL A O 1
ATOM 1780 N N . ASP A 1 229 ? 1.986 13.453 26.444 1.00 91.94 229 ASP A N 1
ATOM 1781 C CA . ASP A 1 229 ? 3.258 14.187 26.565 1.00 91.94 229 ASP A CA 1
ATOM 1782 C C . ASP A 1 229 ? 4.445 13.355 26.047 1.00 91.94 229 ASP A C 1
ATOM 1784 O O . ASP A 1 229 ? 5.248 13.808 25.225 1.00 91.94 229 ASP A O 1
ATOM 1788 N N . LYS A 1 230 ? 4.533 12.087 26.463 1.00 91.88 230 LYS A N 1
ATOM 1789 C CA . LYS A 1 230 ? 5.607 11.188 26.013 1.00 91.88 230 LYS A CA 1
ATOM 1790 C C . LYS A 1 230 ? 5.509 10.862 24.529 1.00 91.88 230 LYS A C 1
ATOM 1792 O O . LYS A 1 230 ? 6.528 10.819 23.844 1.00 91.88 230 LYS A O 1
ATOM 1797 N N . THR A 1 231 ? 4.297 10.647 24.031 1.00 92.25 231 THR A N 1
ATOM 1798 C CA . THR A 1 231 ? 4.054 10.347 22.619 1.00 92.25 231 THR A CA 1
ATOM 1799 C C . THR A 1 231 ? 4.369 11.555 21.744 1.00 92.25 231 THR A C 1
ATOM 1801 O O . THR A 1 231 ? 5.018 11.403 20.713 1.00 92.25 231 THR A O 1
ATOM 1804 N N . ALA A 1 232 ? 4.028 12.769 22.186 1.00 89.25 232 ALA A N 1
ATOM 1805 C CA . ALA A 1 232 ? 4.389 14.006 21.501 1.00 89.25 232 ALA A CA 1
ATOM 1806 C C . ALA A 1 232 ? 5.912 14.144 21.339 1.00 89.25 232 ALA A C 1
ATOM 1808 O O . ALA A 1 232 ? 6.377 14.456 20.246 1.00 89.25 232 ALA A O 1
ATOM 1809 N N . LYS A 1 233 ? 6.696 13.817 22.376 1.00 90.06 233 LYS A N 1
ATOM 1810 C CA . LYS A 1 233 ? 8.173 13.818 22.316 1.00 90.06 233 LYS A CA 1
ATOM 1811 C C . LYS A 1 233 ? 8.740 12.815 21.306 1.00 90.06 233 LYS A C 1
ATOM 1813 O O . LYS A 1 233 ? 9.789 13.074 20.724 1.00 90.06 233 LYS A O 1
ATOM 1818 N N . LEU A 1 234 ? 8.062 11.687 21.085 1.00 89.44 234 LEU A N 1
ATOM 1819 C CA . LEU A 1 234 ? 8.455 10.696 20.076 1.00 89.44 234 LEU A CA 1
ATOM 1820 C C . LEU A 1 234 ? 8.021 11.098 18.656 1.00 89.44 234 LEU A C 1
ATOM 1822 O O . LEU A 1 234 ? 8.731 10.812 17.693 1.00 89.44 234 LEU A O 1
ATOM 1826 N N . LEU A 1 235 ? 6.882 11.782 18.526 1.00 85.56 235 LEU A N 1
ATOM 1827 C CA . LEU A 1 235 ? 6.337 12.258 17.252 1.00 85.56 235 LEU A CA 1
ATOM 1828 C C . LEU A 1 235 ? 7.057 13.505 16.718 1.00 85.56 235 LEU A C 1
ATOM 1830 O O . LEU A 1 235 ? 7.200 13.655 15.506 1.00 85.56 235 LEU A O 1
ATOM 1834 N N . ASP A 1 236 ? 7.518 14.400 17.593 1.00 83.56 236 ASP A N 1
ATOM 1835 C CA . ASP A 1 236 ? 8.087 15.702 17.215 1.00 83.56 236 ASP A CA 1
ATOM 1836 C C . ASP A 1 236 ? 9.289 15.595 16.246 1.00 83.56 236 ASP A C 1
ATOM 1838 O O . ASP A 1 236 ? 9.277 16.251 15.200 1.00 83.56 236 ASP A O 1
ATOM 1842 N N . PRO A 1 237 ? 10.277 14.694 16.451 1.00 80.94 237 PRO A N 1
ATOM 1843 C CA . PRO A 1 237 ? 11.362 14.506 15.489 1.00 80.94 237 PRO A CA 1
ATOM 1844 C C . PRO A 1 237 ? 10.900 14.046 14.102 1.00 80.94 237 PRO A C 1
ATOM 1846 O O . PRO A 1 237 ? 11.617 14.276 13.129 1.00 80.94 237 PRO A O 1
ATOM 1849 N N . ILE A 1 238 ? 9.765 13.349 14.012 1.00 75.44 238 ILE A N 1
ATOM 1850 C CA . ILE A 1 238 ? 9.194 12.845 12.755 1.00 75.44 238 ILE A CA 1
ATOM 1851 C C . ILE A 1 238 ? 8.430 13.970 12.060 1.00 75.44 238 ILE A C 1
ATOM 1853 O O . ILE A 1 238 ? 8.639 14.200 10.873 1.00 75.44 238 ILE A O 1
ATOM 1857 N N . ARG A 1 239 ? 7.634 14.742 12.808 1.00 73.12 239 ARG A N 1
ATOM 1858 C CA . ARG A 1 239 ? 6.927 15.924 12.290 1.00 73.12 239 ARG A CA 1
ATOM 1859 C C . ARG A 1 239 ? 7.893 16.958 11.718 1.00 73.12 239 ARG A C 1
ATOM 1861 O O . ARG A 1 239 ? 7.704 17.404 10.594 1.00 73.12 239 ARG A O 1
ATOM 1868 N N . ARG A 1 240 ? 8.990 17.259 12.426 1.00 72.75 240 ARG A N 1
ATOM 1869 C CA . ARG A 1 240 ? 10.037 18.184 11.943 1.00 72.75 240 ARG A CA 1
ATOM 1870 C C . ARG A 1 240 ? 10.756 17.699 10.682 1.00 72.75 240 ARG A C 1
ATOM 1872 O O . ARG A 1 240 ? 11.258 18.516 9.921 1.00 72.75 240 ARG A O 1
ATOM 1879 N N . ARG A 1 241 ? 10.832 16.381 10.472 1.00 66.56 241 ARG A N 1
ATOM 1880 C CA . ARG A 1 241 ? 11.417 15.760 9.271 1.00 66.56 241 ARG A CA 1
ATOM 1881 C C . ARG A 1 241 ? 10.405 15.555 8.144 1.00 66.56 241 ARG A C 1
ATOM 1883 O O . ARG A 1 241 ? 10.782 15.063 7.087 1.00 66.56 241 ARG A O 1
ATOM 1890 N N . GLY A 1 242 ? 9.142 15.913 8.370 1.00 62.75 242 GLY A N 1
ATOM 1891 C CA . GLY A 1 242 ? 8.075 15.662 7.421 1.00 62.75 242 GLY A CA 1
ATOM 1892 C C . GLY A 1 242 ? 7.779 14.170 7.239 1.00 62.75 242 GLY A C 1
ATOM 1893 O O . GLY A 1 242 ? 7.677 13.706 6.115 1.00 62.75 242 GLY A O 1
ATOM 1894 N N . GLY A 1 243 ? 7.662 13.380 8.304 1.00 59.34 243 GLY A N 1
ATOM 1895 C CA . GLY A 1 243 ? 7.115 12.016 8.207 1.00 59.34 243 GLY A CA 1
ATOM 1896 C C . GLY A 1 243 ? 8.036 10.950 7.599 1.00 59.34 243 GLY A C 1
ATOM 1897 O O . GLY A 1 243 ? 7.790 9.767 7.809 1.00 59.34 243 GLY A O 1
ATOM 1898 N N . TRP A 1 244 ? 9.107 11.344 6.909 1.00 59.53 244 TRP A N 1
ATOM 1899 C CA . TRP A 1 244 ? 10.032 10.441 6.220 1.00 59.53 244 TRP A CA 1
ATOM 1900 C C . TRP A 1 244 ? 11.159 9.927 7.127 1.00 59.53 244 TRP A C 1
ATOM 1902 O O . TRP A 1 244 ? 11.629 10.621 8.045 1.00 59.53 244 TRP A O 1
ATOM 1912 N N . GLY A 1 245 ? 11.641 8.713 6.840 1.00 57.19 245 GLY A N 1
ATOM 1913 C CA . GLY A 1 245 ? 12.883 8.189 7.402 1.00 57.19 245 GLY A CA 1
ATOM 1914 C C . GLY A 1 245 ? 14.072 9.099 7.070 1.00 57.19 245 GLY A C 1
ATOM 1915 O O . GLY A 1 245 ? 14.054 9.850 6.095 1.00 57.19 245 GLY A O 1
ATOM 1916 N N . ARG A 1 246 ? 15.128 9.060 7.896 1.00 56.09 246 ARG A N 1
ATOM 1917 C CA . ARG A 1 246 ? 16.306 9.936 7.720 1.00 56.09 246 ARG A CA 1
ATOM 1918 C C . ARG A 1 246 ? 16.951 9.724 6.341 1.00 56.09 246 ARG A C 1
ATOM 1920 O O . ARG A 1 246 ? 17.219 10.699 5.646 1.00 56.09 246 ARG A O 1
ATOM 1927 N N . ASP A 1 247 ? 17.076 8.461 5.943 1.00 56.12 247 ASP A N 1
ATOM 1928 C CA . ASP A 1 247 ? 17.682 8.043 4.678 1.00 56.12 247 ASP A CA 1
ATOM 1929 C C . ASP A 1 247 ? 16.809 8.404 3.467 1.00 56.12 247 ASP A C 1
ATOM 1931 O O . ASP A 1 247 ? 17.320 8.764 2.413 1.00 56.12 247 ASP A O 1
ATOM 1935 N N . GLU A 1 248 ? 15.483 8.353 3.609 1.00 57.03 248 GLU A N 1
ATOM 1936 C CA . GLU A 1 248 ? 14.534 8.666 2.533 1.00 57.03 248 GLU A CA 1
ATOM 1937 C C . GLU A 1 248 ? 14.447 10.175 2.297 1.00 57.03 248 GLU A C 1
ATOM 1939 O O . GLU A 1 248 ? 14.510 10.638 1.160 1.00 57.03 248 GLU A O 1
ATOM 1944 N N . ALA A 1 249 ? 14.375 10.960 3.375 1.00 60.28 249 ALA A N 1
ATOM 1945 C CA . ALA A 1 249 ? 14.413 12.416 3.304 1.00 60.28 249 ALA A CA 1
ATOM 1946 C C . ALA A 1 249 ? 15.743 12.924 2.728 1.00 60.28 249 ALA A C 1
ATOM 1948 O O . ALA A 1 249 ? 15.791 13.962 2.070 1.00 60.28 249 ALA A O 1
ATOM 1949 N N . GLU A 1 250 ? 16.849 12.234 3.004 1.00 63.16 250 GLU A N 1
ATOM 1950 C CA . GLU A 1 250 ? 18.153 12.542 2.421 1.00 63.16 250 GLU A CA 1
ATOM 1951 C C . GLU A 1 250 ? 18.230 12.154 0.943 1.00 63.16 250 GLU A C 1
ATOM 1953 O O . GLU A 1 250 ? 18.613 12.994 0.133 1.00 63.16 250 GLU A O 1
ATOM 1958 N N . MET A 1 251 ? 17.750 10.967 0.572 1.00 63.88 251 MET A N 1
ATOM 1959 C CA . MET A 1 251 ? 17.621 10.541 -0.822 1.00 63.88 251 MET A CA 1
ATOM 1960 C C . MET A 1 251 ? 16.773 11.530 -1.642 1.00 63.88 251 MET A C 1
ATOM 1962 O O . MET A 1 251 ? 17.228 12.010 -2.676 1.00 63.88 251 MET A O 1
ATOM 1966 N N . PHE A 1 252 ? 15.578 11.919 -1.182 1.00 61.78 252 PHE A N 1
ATOM 1967 C CA . PHE A 1 252 ? 14.741 12.887 -1.908 1.00 61.78 252 PHE A CA 1
ATOM 1968 C C . PHE A 1 252 ? 15.388 14.276 -2.011 1.00 61.78 252 PHE A C 1
ATOM 1970 O O . PHE A 1 252 ? 15.304 14.913 -3.062 1.00 61.78 252 PHE A O 1
ATOM 1977 N N . ARG A 1 253 ? 16.098 14.726 -0.966 1.00 66.50 253 ARG A N 1
ATOM 1978 C CA . ARG A 1 253 ? 16.864 15.983 -1.013 1.00 66.50 253 ARG A CA 1
ATOM 1979 C C . ARG A 1 253 ? 18.012 15.927 -2.018 1.00 66.50 253 ARG A C 1
ATOM 1981 O O . ARG A 1 253 ? 18.167 16.867 -2.790 1.00 66.50 253 ARG A O 1
ATOM 1988 N N . GLN A 1 254 ? 18.783 14.839 -2.042 1.00 64.56 254 GLN A N 1
ATOM 1989 C CA . GLN A 1 254 ? 19.875 14.645 -3.006 1.00 64.56 254 GLN A CA 1
ATOM 1990 C C . GLN A 1 254 ? 19.368 14.635 -4.456 1.00 64.56 254 GLN A C 1
ATOM 1992 O O . GLN A 1 254 ? 20.066 15.085 -5.359 1.00 64.56 254 GLN A O 1
ATOM 1997 N N . LEU A 1 255 ? 18.130 14.187 -4.673 1.00 58.22 255 LEU A N 1
ATOM 1998 C CA . LEU A 1 255 ? 17.482 14.140 -5.985 1.00 58.22 255 LEU A CA 1
ATOM 1999 C C . LEU A 1 255 ? 16.736 15.433 -6.360 1.00 58.22 255 LEU A C 1
ATOM 2001 O O . LEU A 1 255 ? 16.088 15.466 -7.408 1.00 58.22 255 LEU A O 1
ATOM 2005 N N . ASN A 1 256 ? 16.807 16.479 -5.522 1.00 60.91 256 ASN A N 1
ATOM 2006 C CA . ASN A 1 256 ? 16.071 17.739 -5.678 1.00 60.91 256 ASN A CA 1
ATOM 2007 C C . ASN A 1 256 ? 14.585 17.500 -6.010 1.00 60.91 256 ASN A C 1
ATOM 2009 O O . ASN A 1 256 ? 14.041 17.974 -7.014 1.00 60.91 256 ASN A O 1
ATOM 2013 N N . PHE A 1 257 ? 13.973 16.645 -5.195 1.00 60.16 257 PHE A N 1
ATOM 2014 C CA . PHE A 1 257 ? 12.663 16.061 -5.419 1.00 60.16 257 PHE A CA 1
ATOM 2015 C C . PHE A 1 257 ? 11.696 16.489 -4.321 1.00 60.16 257 PHE A C 1
ATOM 2017 O O . PHE A 1 257 ? 12.025 16.343 -3.146 1.00 60.16 257 PHE A O 1
ATOM 2024 N N . ASP A 1 258 ? 10.494 16.938 -4.690 1.00 52.97 258 ASP A N 1
ATOM 2025 C CA . ASP A 1 258 ? 9.406 17.126 -3.729 1.00 52.97 258 ASP A CA 1
ATOM 2026 C C . ASP A 1 258 ? 8.866 15.747 -3.330 1.00 52.97 258 ASP A C 1
ATOM 2028 O O . ASP A 1 258 ? 8.240 15.068 -4.159 1.00 52.97 258 ASP A O 1
ATOM 2032 N N . PRO A 1 259 ? 9.129 15.266 -2.100 1.00 52.50 259 PRO A N 1
ATOM 2033 C CA . PRO A 1 259 ? 8.531 14.022 -1.659 1.00 52.50 259 PRO A CA 1
ATOM 2034 C C . PRO A 1 259 ? 7.001 14.182 -1.622 1.00 52.50 259 PRO A C 1
ATOM 2036 O O . PRO A 1 259 ? 6.494 15.304 -1.524 1.00 52.50 259 PRO A O 1
ATOM 2039 N N . PRO A 1 260 ? 6.233 13.076 -1.662 1.00 54.38 260 PRO A N 1
ATOM 2040 C CA . PRO A 1 260 ? 4.823 13.132 -1.287 1.00 54.38 260 PRO A CA 1
ATOM 2041 C C . PRO A 1 260 ? 4.677 13.872 0.050 1.00 54.38 260 PRO A C 1
ATOM 2043 O O . PRO A 1 260 ? 5.594 13.823 0.883 1.00 54.38 260 PRO A O 1
ATOM 2046 N N . ARG A 1 261 ? 3.550 14.568 0.258 1.00 56.38 261 ARG A N 1
ATOM 2047 C CA . ARG A 1 261 ? 3.334 15.297 1.512 1.00 56.38 261 ARG A CA 1
ATOM 2048 C C . ARG A 1 261 ? 3.599 14.376 2.716 1.00 56.38 261 ARG A C 1
ATOM 2050 O O . ARG A 1 261 ? 3.297 13.180 2.659 1.00 56.38 261 ARG A O 1
ATOM 2057 N N . PRO A 1 262 ? 4.230 14.923 3.763 1.00 57.19 262 PRO A N 1
ATOM 2058 C CA . PRO A 1 262 ? 4.690 14.163 4.912 1.00 57.19 262 PRO A CA 1
ATOM 2059 C C . PRO A 1 262 ? 3.544 13.393 5.571 1.00 57.19 262 PRO A C 1
ATOM 2061 O O . PRO A 1 262 ? 2.491 13.960 5.833 1.00 57.19 262 PRO A O 1
ATOM 2064 N N . ILE A 1 263 ? 3.753 12.111 5.886 1.00 67.75 263 ILE A N 1
ATOM 2065 C CA . ILE A 1 263 ? 2.814 11.369 6.735 1.00 67.75 263 ILE A CA 1
ATOM 2066 C C . ILE A 1 263 ? 2.875 12.007 8.124 1.00 67.75 263 ILE A C 1
ATOM 2068 O O . ILE A 1 263 ? 3.935 11.998 8.756 1.00 67.75 263 ILE A O 1
ATOM 2072 N N . THR A 1 264 ? 1.758 12.555 8.603 1.00 74.00 264 THR A N 1
ATOM 2073 C CA . THR A 1 264 ? 1.673 13.144 9.943 1.00 74.00 264 THR A CA 1
ATOM 2074 C C . THR A 1 264 ? 1.066 12.127 10.911 1.00 74.00 264 THR A C 1
ATOM 2076 O O . THR A 1 264 ? -0.154 12.079 11.065 1.00 74.00 264 THR A O 1
ATOM 2079 N N . PRO A 1 265 ? 1.876 11.289 11.592 1.00 86.81 265 PRO A N 1
ATOM 2080 C CA . PRO A 1 265 ? 1.345 10.384 12.599 1.00 86.81 265 PRO A CA 1
ATOM 2081 C C . PRO A 1 265 ? 0.640 11.171 13.711 1.00 86.81 265 PRO A C 1
ATOM 2083 O O . PRO A 1 265 ? 1.099 12.230 14.174 1.00 86.81 265 PRO A O 1
ATOM 2086 N N . SER A 1 266 ? -0.492 10.625 14.146 1.00 90.56 266 SER A N 1
ATOM 2087 C CA . SER A 1 266 ? -1.368 11.227 15.143 1.00 90.56 266 SER A CA 1
ATOM 2088 C C . SER A 1 266 ? -1.661 10.226 16.247 1.00 90.56 266 SER A C 1
ATOM 2090 O O . SER A 1 266 ? -1.884 9.045 15.991 1.00 90.56 266 SER A O 1
ATOM 2092 N N . ALA A 1 267 ? -1.648 10.698 17.487 1.00 94.38 267 ALA A N 1
ATOM 2093 C CA . ALA A 1 267 ? -2.001 9.891 18.636 1.00 94.38 267 ALA A CA 1
ATOM 2094 C C . ALA A 1 267 ? -2.723 10.742 19.676 1.00 94.38 267 ALA A C 1
ATOM 2096 O O . ALA A 1 267 ? -2.360 11.905 19.884 1.00 94.38 267 ALA A O 1
ATOM 2097 N N . ALA A 1 268 ? -3.704 10.143 20.340 1.00 96.06 268 ALA A N 1
ATOM 2098 C CA . ALA A 1 268 ? -4.470 10.775 21.402 1.00 96.06 268 ALA A CA 1
ATOM 2099 C C . ALA A 1 268 ? -4.843 9.777 22.495 1.00 96.06 268 ALA A C 1
ATOM 2101 O O . ALA A 1 268 ? -4.777 8.561 22.300 1.00 96.06 268 ALA A O 1
ATOM 2102 N N . ALA A 1 269 ? -5.233 10.291 23.658 1.00 97.06 269 ALA A N 1
ATOM 2103 C CA . ALA A 1 269 ? -5.681 9.459 24.764 1.00 97.06 269 ALA A CA 1
ATOM 2104 C C . ALA A 1 269 ? -6.794 10.106 25.583 1.00 97.06 269 ALA A C 1
ATOM 2106 O O . ALA A 1 269 ? -6.887 11.330 25.652 1.00 97.06 269 ALA A O 1
ATOM 2107 N N . CYS A 1 270 ? -7.586 9.280 26.263 1.00 96.69 270 CYS A N 1
ATOM 2108 C CA . CYS A 1 270 ? -8.559 9.722 27.258 1.00 96.69 270 CYS A CA 1
ATOM 2109 C C . CYS A 1 270 ? -8.590 8.776 28.471 1.00 96.69 270 CYS A C 1
ATOM 2111 O O . CYS A 1 270 ? -8.202 7.606 28.400 1.00 96.69 270 CYS A O 1
ATOM 2113 N N . GLY A 1 271 ? -9.042 9.294 29.614 1.00 96.31 271 GLY A N 1
ATOM 2114 C CA . GLY A 1 271 ? -9.098 8.576 30.893 1.00 96.31 271 GLY A CA 1
ATOM 2115 C C . GLY A 1 271 ? -10.378 7.770 31.132 1.00 96.31 271 GLY A C 1
ATOM 2116 O O . GLY A 1 271 ? -10.706 7.503 32.285 1.00 96.31 271 GLY A O 1
ATOM 2117 N N . LEU A 1 272 ? -11.130 7.435 30.078 1.00 95.88 272 LEU A N 1
ATOM 2118 C CA . LEU A 1 272 ? -12.526 6.983 30.169 1.00 95.88 272 LEU A CA 1
ATOM 2119 C C . LEU A 1 272 ? -12.721 5.523 29.743 1.00 95.88 272 LEU A C 1
ATOM 2121 O O . LEU A 1 272 ? -13.778 5.139 29.253 1.00 95.88 272 LEU A O 1
ATOM 2125 N N . VAL A 1 273 ? -11.731 4.656 29.985 1.00 95.31 273 VAL A N 1
ATOM 2126 C CA . VAL A 1 273 ? -11.837 3.219 29.649 1.00 95.31 273 VAL A CA 1
ATOM 2127 C C . VAL A 1 273 ? -13.009 2.509 30.346 1.00 95.31 273 VAL A C 1
ATOM 2129 O O . VAL A 1 273 ? -13.471 1.466 29.891 1.00 95.31 273 VAL A O 1
ATOM 2132 N N . ARG A 1 274 ? -13.494 3.056 31.470 1.00 92.25 274 ARG A N 1
ATOM 2133 C CA . ARG A 1 274 ? -14.634 2.517 32.233 1.00 92.25 274 ARG A CA 1
ATOM 2134 C C . ARG A 1 274 ? -15.983 3.089 31.795 1.00 92.25 274 ARG A C 1
ATOM 2136 O O . ARG A 1 274 ? -17.002 2.481 32.110 1.00 92.25 274 ARG A O 1
ATOM 2143 N N . THR A 1 275 ? -15.984 4.217 31.091 1.00 93.12 275 THR A N 1
ATOM 2144 C CA . THR A 1 275 ? -17.175 4.873 30.537 1.00 93.12 275 THR A CA 1
ATOM 2145 C C . THR A 1 275 ? -16.915 5.253 29.076 1.00 93.12 275 THR A C 1
ATOM 2147 O O . THR A 1 275 ? -16.903 6.427 28.715 1.00 93.12 275 THR A O 1
ATOM 2150 N N . PRO A 1 276 ? -16.693 4.264 28.189 1.00 93.50 276 PRO A N 1
ATOM 2151 C CA . PRO A 1 276 ? -16.323 4.550 26.806 1.00 93.50 276 PRO A CA 1
ATOM 2152 C C . PRO A 1 276 ? -17.398 5.331 26.035 1.00 93.50 276 PRO A C 1
ATOM 2154 O O . PRO A 1 276 ? -17.093 5.843 24.967 1.00 93.50 276 PRO A O 1
ATOM 2157 N N . ALA A 1 277 ? -18.639 5.433 26.534 1.00 93.19 277 ALA A N 1
ATOM 2158 C CA . ALA A 1 277 ? -19.701 6.210 25.885 1.00 93.19 277 ALA A CA 1
ATOM 2159 C C . ALA A 1 277 ? -19.345 7.694 25.843 1.00 93.19 277 ALA A C 1
ATOM 2161 O O . ALA A 1 277 ? -19.399 8.313 24.781 1.00 93.19 277 ALA A O 1
ATOM 2162 N N . ASP A 1 278 ? -18.846 8.204 26.965 1.00 94.50 278 ASP A N 1
ATOM 2163 C CA . ASP A 1 278 ? -18.335 9.563 27.088 1.00 94.50 278 ASP A CA 1
ATOM 2164 C C . ASP A 1 278 ? -17.136 9.765 26.145 1.00 94.50 278 ASP A C 1
ATOM 2166 O O . ASP A 1 278 ? -17.024 10.786 25.480 1.00 94.50 278 ASP A O 1
ATOM 2170 N N . ALA A 1 279 ? -16.270 8.753 25.994 1.00 94.00 279 ALA A N 1
ATOM 2171 C CA . ALA A 1 279 ? -15.150 8.804 25.049 1.00 94.00 279 ALA A CA 1
ATOM 2172 C C . ALA A 1 279 ? -15.582 8.918 23.577 1.00 94.00 279 ALA A C 1
ATOM 2174 O O . ALA A 1 279 ? -14.801 9.388 22.753 1.00 94.00 279 ALA A O 1
ATOM 2175 N N . VAL A 1 280 ? -16.790 8.482 23.218 1.00 93.94 280 VAL A N 1
ATOM 2176 C CA . VAL A 1 280 ? -17.295 8.584 21.841 1.00 93.94 280 VAL A CA 1
ATOM 2177 C C . VAL A 1 280 ? -17.944 9.946 21.590 1.00 93.94 280 VAL A C 1
ATOM 2179 O O . VAL A 1 280 ? -17.723 10.516 20.524 1.00 93.94 280 VAL A O 1
ATOM 2182 N N . GLY A 1 281 ? -18.726 10.456 22.547 1.00 90.25 281 GLY A N 1
ATOM 2183 C CA . GLY A 1 281 ? -19.554 11.654 22.358 1.00 90.25 281 GLY A CA 1
ATOM 2184 C C . GLY A 1 281 ? -18.963 12.971 22.866 1.00 90.25 281 GLY A C 1
ATOM 2185 O O . GLY A 1 281 ? -19.307 14.023 22.336 1.00 90.25 281 GLY A O 1
ATOM 2186 N N . GLU A 1 282 ? -18.082 12.937 23.865 1.00 93.44 282 GLU A N 1
ATOM 2187 C CA . GLU A 1 282 ? -17.657 14.136 24.595 1.00 93.44 282 GLU A CA 1
ATOM 2188 C C . GLU A 1 282 ? -16.281 14.661 24.147 1.00 93.44 282 GLU A C 1
ATOM 2190 O O . GLU A 1 282 ? -15.469 13.958 23.534 1.00 93.44 282 GLU A O 1
ATOM 2195 N N . GLN A 1 283 ? -15.986 15.917 24.494 1.00 94.75 283 GLN A N 1
ATOM 2196 C CA . GLN A 1 283 ? -14.663 16.525 24.313 1.00 94.75 283 GLN A CA 1
ATOM 2197 C C . GLN A 1 283 ? -13.707 16.056 25.412 1.00 94.75 283 GLN A C 1
ATOM 2199 O O . GLN A 1 283 ? -13.564 16.688 26.456 1.00 94.75 283 GLN A O 1
ATOM 2204 N N . VAL A 1 284 ? -13.076 14.902 25.203 1.00 94.69 284 VAL A N 1
ATOM 2205 C CA . VAL A 1 284 ? -12.277 14.210 26.236 1.00 94.69 284 VAL A CA 1
ATOM 2206 C C . VAL A 1 284 ? -10.949 13.662 25.722 1.00 94.69 284 VAL A C 1
ATOM 2208 O O . VAL A 1 284 ? -10.132 13.184 26.514 1.00 94.69 284 VAL A O 1
ATOM 2211 N N . TRP A 1 285 ? -10.709 13.720 24.412 1.00 96.12 285 TRP A N 1
ATOM 2212 C CA . TRP A 1 285 ? -9.467 13.252 23.810 1.00 96.12 285 TRP A CA 1
ATOM 2213 C C . TRP A 1 285 ? -8.383 14.312 23.912 1.00 96.12 285 TRP A C 1
ATOM 2215 O O . TRP A 1 285 ? -8.547 15.437 23.454 1.00 96.12 285 TRP A O 1
ATOM 2225 N N . LEU A 1 286 ? -7.249 13.933 24.488 1.00 95.19 286 LEU A N 1
ATOM 2226 C CA . LEU A 1 286 ? -6.065 14.776 24.591 1.00 95.19 286 LEU A CA 1
ATOM 2227 C C . LEU A 1 286 ? -5.108 14.453 23.441 1.00 95.19 286 LEU A C 1
ATOM 2229 O O . LEU A 1 286 ? -4.792 13.283 23.220 1.00 95.19 286 LEU A O 1
ATOM 2233 N N . GLN A 1 287 ? -4.607 15.474 22.742 1.00 90.31 287 GLN A N 1
ATOM 2234 C CA . GLN A 1 287 ? -3.694 15.319 21.604 1.00 90.31 287 GLN A CA 1
ATOM 2235 C C . GLN A 1 287 ? -2.547 16.340 21.654 1.00 90.31 287 GLN A C 1
ATOM 2237 O O . GLN A 1 287 ? -2.754 17.536 21.532 1.00 90.31 287 GLN A O 1
ATOM 2242 N N . GLY A 1 288 ? -1.296 15.887 21.737 1.00 80.19 288 GLY A N 1
ATOM 2243 C CA . GLY A 1 288 ? -0.138 16.784 21.867 1.00 80.19 288 GLY A CA 1
ATOM 2244 C C . GLY A 1 288 ? 0.033 17.404 23.265 1.00 80.19 288 GLY A C 1
ATOM 2245 O O . GLY A 1 288 ? -0.817 17.277 24.138 1.00 80.19 288 GLY A O 1
ATOM 2246 N N . ALA A 1 289 ? 1.173 18.061 23.496 1.00 63.34 289 ALA A N 1
ATOM 2247 C CA . ALA A 1 289 ? 1.653 18.410 24.840 1.00 63.34 289 ALA A CA 1
ATOM 2248 C C . ALA A 1 289 ? 0.880 19.534 25.572 1.00 63.34 289 ALA A C 1
ATOM 2250 O O . ALA A 1 289 ? 1.168 19.788 26.737 1.00 63.34 289 ALA A O 1
ATOM 2251 N N . ALA A 1 290 ? -0.063 20.219 24.915 1.00 59.34 290 ALA A N 1
ATOM 2252 C CA . ALA A 1 290 ? -0.735 21.404 25.468 1.00 59.34 290 ALA A CA 1
ATOM 2253 C C . ALA A 1 290 ? -2.237 21.506 25.130 1.00 59.34 290 ALA A C 1
ATOM 2255 O O . ALA A 1 290 ? -2.820 22.577 25.282 1.00 59.34 290 ALA A O 1
ATOM 2256 N N . ALA A 1 291 ? -2.865 20.449 24.607 1.00 63.62 291 ALA A N 1
ATOM 2257 C CA . ALA A 1 291 ? -4.161 20.608 23.953 1.00 63.62 291 ALA A CA 1
ATOM 2258 C C . ALA A 1 291 ? -5.357 20.532 24.901 1.00 63.62 291 ALA A C 1
ATOM 2260 O O . ALA A 1 291 ? -5.459 19.640 25.745 1.00 63.62 291 ALA A O 1
ATOM 2261 N N . ALA A 1 292 ? -6.295 21.450 24.666 1.00 83.94 292 ALA A N 1
ATOM 2262 C CA . ALA A 1 292 ? -7.669 21.321 25.114 1.00 83.94 292 ALA A CA 1
ATOM 2263 C C . ALA A 1 292 ? -8.260 19.982 24.626 1.00 83.94 292 ALA A C 1
ATOM 2265 O O . ALA A 1 292 ? -7.909 19.529 23.531 1.00 83.94 292 ALA A O 1
ATOM 2266 N N . PRO A 1 293 ? -9.139 19.347 25.417 1.00 92.19 293 PRO A N 1
ATOM 2267 C CA . PRO A 1 293 ? -9.837 18.145 24.990 1.00 92.19 293 PRO A CA 1
ATOM 2268 C C . PRO A 1 293 ? -10.625 18.359 23.692 1.00 92.19 293 PRO A C 1
ATOM 2270 O O . PRO A 1 293 ? -11.251 19.401 23.512 1.00 92.19 293 PRO A O 1
ATOM 2273 N N . VAL A 1 294 ? -10.620 17.356 22.815 1.00 94.50 294 VAL A N 1
ATOM 2274 C CA . VAL A 1 294 ? -11.390 17.336 21.561 1.00 94.50 294 VAL A CA 1
ATOM 2275 C C . VAL A 1 294 ? -12.329 16.133 21.515 1.00 94.50 294 VAL A C 1
ATOM 2277 O O . VAL A 1 294 ? -12.153 15.149 22.243 1.00 94.50 294 VAL A O 1
ATOM 2280 N N . THR A 1 295 ? -13.347 16.206 20.666 1.00 95.62 295 THR A N 1
ATOM 2281 C CA . THR A 1 295 ? -14.191 15.057 20.317 1.00 95.62 295 THR A CA 1
ATOM 2282 C C . THR A 1 295 ? -13.445 14.086 19.402 1.00 95.62 295 THR A C 1
ATOM 2284 O O . THR A 1 295 ? -12.462 14.435 18.741 1.00 95.62 295 THR A O 1
ATOM 2287 N N . LEU A 1 296 ? -13.949 12.853 19.302 1.00 95.38 296 LEU A N 1
ATOM 2288 C CA . LEU A 1 296 ? -13.428 11.880 18.340 1.00 95.38 296 LEU A CA 1
ATOM 2289 C C . LEU A 1 296 ? -13.573 12.376 16.887 1.00 95.38 296 LEU A C 1
ATOM 2291 O O . LEU A 1 296 ? -12.683 12.156 16.068 1.00 95.38 296 LEU A O 1
ATOM 2295 N N . LEU A 1 297 ? -14.663 13.080 16.568 1.00 95.25 297 LEU A N 1
ATOM 2296 C CA . LEU A 1 297 ? -14.895 13.642 15.236 1.00 95.25 297 LEU A CA 1
ATOM 2297 C C . LEU A 1 297 ? -13.878 14.743 14.886 1.00 95.25 297 LEU A C 1
ATOM 2299 O O . LEU A 1 297 ? -13.303 14.717 13.798 1.00 95.25 297 LEU A O 1
ATOM 2303 N N . GLU A 1 298 ? -13.613 15.669 15.811 1.00 94.12 298 GLU A N 1
ATOM 2304 C CA . GLU A 1 298 ? -12.615 16.739 15.638 1.00 94.12 298 GLU A CA 1
ATOM 2305 C C . GLU A 1 298 ? -11.193 16.190 15.467 1.00 94.12 298 GLU A C 1
ATOM 2307 O O . GLU A 1 298 ? -10.375 16.803 14.784 1.00 94.12 298 GLU A O 1
ATOM 2312 N N . LEU A 1 299 ? -10.903 15.018 16.038 1.00 93.25 299 LEU A N 1
ATOM 2313 C CA . LEU A 1 299 ? -9.623 14.339 15.860 1.00 93.25 299 LEU A CA 1
ATOM 2314 C C . LEU A 1 299 ? -9.476 13.713 14.464 1.00 93.25 299 LEU A C 1
ATOM 2316 O O . LEU A 1 299 ? -8.398 13.769 13.869 1.00 93.25 299 LEU A O 1
ATOM 2320 N N . LEU A 1 300 ? -10.538 13.093 13.942 1.00 93.94 300 LEU A N 1
ATOM 2321 C CA . LEU A 1 300 ? -10.497 12.331 12.687 1.00 93.94 300 LEU A CA 1
ATOM 2322 C C . LEU A 1 300 ? -10.709 13.202 11.441 1.00 93.94 300 LEU A C 1
ATOM 2324 O O . LEU A 1 300 ? -10.112 12.934 10.397 1.00 93.94 300 LEU A O 1
ATOM 2328 N N . GLY A 1 301 ? -11.526 14.253 11.546 1.00 91.94 301 GLY A N 1
ATOM 2329 C CA . GLY A 1 301 ? -11.871 15.144 10.435 1.00 91.94 301 GLY A CA 1
ATOM 2330 C C . GLY A 1 301 ? -10.658 15.740 9.709 1.00 91.94 301 GLY A C 1
ATOM 2331 O O . GLY A 1 301 ? -10.574 15.605 8.486 1.00 91.94 301 GLY A O 1
ATOM 2332 N N . PRO A 1 302 ? -9.690 16.348 10.421 1.00 89.69 302 PRO A N 1
ATOM 2333 C CA . PRO A 1 302 ? -8.487 16.899 9.803 1.00 89.69 302 PRO A CA 1
ATOM 2334 C C . PRO A 1 302 ? -7.641 15.851 9.072 1.00 89.69 302 PRO A C 1
ATOM 2336 O O . PRO A 1 302 ? -7.138 16.135 7.991 1.00 89.69 302 PRO A O 1
ATOM 2339 N N . LEU A 1 303 ? -7.533 14.630 9.610 1.00 88.12 303 LEU A N 1
ATOM 2340 C CA . LEU A 1 303 ? -6.755 13.550 8.988 1.00 88.12 303 LEU A CA 1
ATOM 2341 C C . LEU A 1 303 ? -7.377 13.099 7.661 1.00 88.12 303 LEU A C 1
ATOM 2343 O O . LEU A 1 303 ? -6.676 12.935 6.664 1.00 88.12 303 LEU A O 1
ATOM 2347 N N . ALA A 1 304 ? -8.702 12.945 7.632 1.00 89.12 304 ALA A N 1
ATOM 2348 C CA . ALA A 1 304 ? -9.421 12.621 6.403 1.00 89.12 304 ALA A CA 1
ATOM 2349 C C . ALA A 1 304 ? -9.373 13.775 5.384 1.00 89.12 304 ALA A C 1
ATOM 2351 O O . ALA A 1 304 ? -9.333 13.533 4.179 1.00 89.12 304 ALA A O 1
ATOM 2352 N N . ALA A 1 305 ? -9.361 15.027 5.853 1.00 87.62 305 ALA A N 1
ATOM 2353 C CA . ALA A 1 305 ? -9.231 16.202 4.997 1.00 87.62 305 ALA A CA 1
ATOM 2354 C C . ALA A 1 305 ? -7.865 16.303 4.328 1.00 87.62 305 ALA A C 1
ATOM 2356 O O . ALA A 1 305 ? -7.800 16.522 3.121 1.00 87.62 305 ALA A O 1
ATOM 2357 N N . GLU A 1 306 ? -6.800 16.106 5.100 1.00 82.50 306 GLU A N 1
ATOM 2358 C CA . GLU A 1 306 ? -5.429 16.116 4.598 1.00 82.50 306 GLU A CA 1
ATOM 2359 C C . GLU A 1 306 ? -5.224 15.023 3.540 1.00 82.50 306 GLU A C 1
ATOM 2361 O O . GLU A 1 306 ? -4.639 15.288 2.489 1.00 82.50 306 GLU A O 1
ATOM 2366 N N . GLN A 1 307 ? -5.777 13.824 3.764 1.00 80.19 307 GLN A N 1
ATOM 2367 C CA . GLN A 1 307 ? -5.735 12.755 2.765 1.00 80.19 307 GLN A CA 1
ATOM 2368 C C . GLN A 1 307 ? -6.540 13.106 1.510 1.00 80.19 307 GLN A C 1
ATOM 2370 O O . GLN A 1 307 ? -6.040 12.927 0.408 1.00 80.19 307 GLN A O 1
ATOM 2375 N N . ALA A 1 308 ? -7.758 13.632 1.652 1.00 81.94 308 ALA A N 1
ATOM 2376 C CA . ALA A 1 308 ? -8.579 13.995 0.498 1.00 81.94 308 ALA A CA 1
ATOM 2377 C C . ALA A 1 308 ? -7.934 15.105 -0.350 1.00 81.94 308 ALA A C 1
ATOM 2379 O O . ALA A 1 308 ? -8.012 15.065 -1.575 1.00 81.94 308 ALA A O 1
ATOM 2380 N N . GLU A 1 309 ? -7.270 16.081 0.280 1.00 79.75 309 GLU A N 1
ATOM 2381 C CA . GLU A 1 309 ? -6.488 17.097 -0.435 1.00 79.75 309 GLU A CA 1
ATOM 2382 C C . GLU A 1 309 ? -5.316 16.452 -1.187 1.00 79.75 309 GLU A C 1
ATOM 2384 O O . GLU A 1 309 ? -5.071 16.783 -2.347 1.00 79.75 309 GLU A O 1
ATOM 2389 N N . PHE A 1 310 ? -4.615 15.505 -0.554 1.00 72.88 310 PHE A N 1
ATOM 2390 C CA . PHE A 1 310 ? -3.543 14.750 -1.200 1.00 72.88 310 PHE A CA 1
ATOM 2391 C C . PHE A 1 310 ? -4.050 13.956 -2.409 1.00 72.88 310 PHE A C 1
ATOM 2393 O O . PHE A 1 310 ? -3.472 14.069 -3.490 1.00 72.88 310 PHE A O 1
ATOM 2400 N N . ASP A 1 311 ? -5.143 13.213 -2.246 1.00 72.25 311 ASP A N 1
ATOM 2401 C CA . ASP A 1 311 ? -5.749 12.406 -3.304 1.00 72.25 311 ASP A CA 1
ATOM 2402 C C . ASP A 1 311 ? -6.235 13.295 -4.460 1.00 72.25 311 ASP A C 1
ATOM 2404 O O . ASP A 1 311 ? -5.998 12.971 -5.619 1.00 72.25 311 ASP A O 1
ATOM 2408 N N . ALA A 1 312 ? -6.829 14.459 -4.171 1.00 73.19 312 ALA A N 1
ATOM 2409 C CA . ALA A 1 312 ? -7.288 15.408 -5.188 1.00 73.19 312 ALA A CA 1
ATOM 2410 C C . ALA A 1 312 ? -6.130 16.054 -5.969 1.00 73.19 312 ALA A C 1
ATOM 2412 O O . ALA A 1 312 ? -6.202 16.193 -7.191 1.00 73.19 312 ALA A O 1
ATOM 2413 N N . VAL A 1 313 ? -5.039 16.431 -5.289 1.00 66.81 313 VAL A N 1
ATOM 2414 C CA . VAL A 1 313 ? -3.810 16.900 -5.956 1.00 66.81 313 VAL A CA 1
ATOM 2415 C C . VAL A 1 313 ? -3.233 15.788 -6.831 1.00 66.81 313 VAL A C 1
ATOM 2417 O O . VAL A 1 313 ? -2.823 16.038 -7.968 1.00 66.81 313 VAL A O 1
ATOM 2420 N N . GLU A 1 314 ? -3.229 14.555 -6.327 1.00 63.62 314 GLU A N 1
ATOM 2421 C CA . GLU A 1 314 ? -2.784 13.391 -7.078 1.00 63.62 314 GLU A CA 1
ATOM 2422 C C . GLU A 1 314 ? -3.704 13.057 -8.261 1.00 63.62 314 GLU A C 1
ATOM 2424 O O . GLU A 1 314 ? -3.209 12.596 -9.280 1.00 63.62 314 GLU A O 1
ATOM 2429 N N . GLU A 1 315 ? -5.002 13.325 -8.198 1.00 66.12 315 GLU A N 1
ATOM 2430 C CA . GLU A 1 315 ? -5.933 13.100 -9.307 1.00 66.12 315 GLU A CA 1
ATOM 2431 C C . GLU A 1 315 ? -5.782 14.167 -10.406 1.00 66.12 315 GLU A C 1
ATOM 2433 O O . GLU A 1 315 ? -5.701 13.840 -11.593 1.00 66.12 315 GLU A O 1
ATOM 2438 N N . VAL A 1 316 ? -5.668 15.444 -10.021 1.00 62.69 316 VAL A N 1
ATOM 2439 C CA . VAL A 1 316 ? -5.620 16.593 -10.948 1.00 62.69 316 VAL A CA 1
ATOM 2440 C C . VAL A 1 316 ? -4.247 16.761 -11.598 1.00 62.69 316 VAL A C 1
ATOM 2442 O O . VAL A 1 316 ? -4.141 16.991 -12.804 1.00 62.69 316 VAL A O 1
ATOM 2445 N N . GLU A 1 317 ? -3.170 16.653 -10.821 1.00 58.44 317 GLU A N 1
ATOM 2446 C CA . GLU A 1 317 ? -1.802 16.820 -11.324 1.00 58.44 317 GLU A CA 1
ATOM 2447 C C . GLU A 1 317 ? -1.123 15.479 -11.657 1.00 58.44 317 GLU A C 1
ATOM 2449 O O . GLU A 1 317 ? -0.004 15.447 -12.188 1.00 58.44 317 GLU A O 1
ATOM 2454 N N . GLY A 1 318 ? -1.809 14.373 -11.357 1.00 54.34 318 GLY A N 1
ATOM 2455 C CA . GLY A 1 318 ? -1.313 13.003 -11.338 1.00 54.34 318 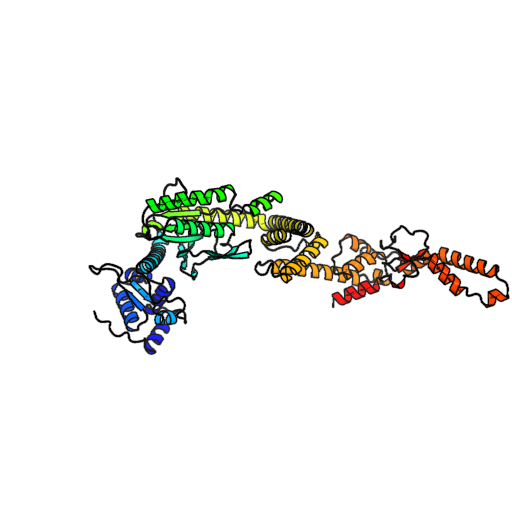GLY A CA 1
ATOM 2456 C C . GLY A 1 318 ? -0.610 12.550 -12.590 1.00 54.34 318 GLY A C 1
ATOM 2457 O O . GLY A 1 318 ? 0.569 12.239 -12.503 1.00 54.34 318 GLY A O 1
ATOM 2458 N N . PRO A 1 319 ? -1.258 12.486 -13.761 1.00 56.88 319 PRO A N 1
ATOM 2459 C CA . PRO A 1 319 ? -0.658 11.801 -14.901 1.00 56.88 319 PRO A CA 1
ATOM 2460 C C . PRO A 1 319 ? 0.634 12.478 -15.403 1.00 56.88 319 PRO A C 1
ATOM 2462 O O . PRO A 1 319 ? 1.652 11.791 -15.522 1.00 56.88 319 PRO A O 1
ATOM 2465 N N . PRO A 1 320 ? 0.691 13.811 -15.617 1.00 59.16 320 PRO A N 1
ATOM 2466 C CA . PRO A 1 320 ? 1.910 14.467 -16.089 1.00 59.16 320 PRO A CA 1
ATOM 2467 C C . PRO A 1 320 ? 2.994 14.578 -15.008 1.00 59.16 320 PRO A C 1
ATOM 2469 O O . PRO A 1 320 ? 4.178 14.389 -15.312 1.00 59.16 320 PRO A O 1
ATOM 2472 N N . ARG A 1 321 ? 2.630 14.873 -13.746 1.00 62.06 321 ARG A N 1
ATOM 2473 C CA . ARG A 1 321 ? 3.614 14.941 -12.653 1.00 62.06 321 ARG A CA 1
ATOM 2474 C C . ARG A 1 321 ? 4.104 13.552 -12.260 1.00 62.06 321 ARG A C 1
ATOM 2476 O O . ARG A 1 321 ? 5.313 13.413 -12.102 1.00 62.06 321 ARG A O 1
ATOM 2483 N N . ARG A 1 322 ? 3.246 12.521 -12.193 1.00 58.72 322 ARG A N 1
ATOM 2484 C CA . ARG A 1 322 ? 3.658 11.114 -12.000 1.00 58.72 322 ARG A CA 1
ATOM 2485 C C . ARG A 1 322 ? 4.577 10.669 -13.121 1.00 58.72 322 ARG A C 1
ATOM 2487 O O . ARG A 1 322 ? 5.624 10.141 -12.794 1.00 58.72 322 ARG A O 1
ATOM 2494 N N . ARG A 1 323 ? 4.289 10.953 -14.397 1.00 60.44 323 ARG A N 1
ATOM 2495 C CA . ARG A 1 323 ? 5.206 10.614 -15.506 1.00 60.44 323 ARG A CA 1
ATOM 2496 C C . ARG A 1 323 ? 6.579 11.261 -15.349 1.00 60.44 323 ARG A C 1
ATOM 2498 O O . ARG A 1 323 ? 7.595 10.575 -15.414 1.00 60.44 323 ARG A O 1
ATOM 2505 N N . ARG A 1 324 ? 6.638 12.567 -15.059 1.00 65.94 324 ARG A N 1
ATOM 2506 C CA . ARG A 1 324 ? 7.914 13.275 -14.819 1.00 65.94 324 ARG A CA 1
ATOM 2507 C C . ARG A 1 324 ? 8.650 12.748 -13.581 1.00 65.94 324 ARG A C 1
ATOM 2509 O O . ARG A 1 324 ? 9.868 12.588 -13.615 1.00 65.94 324 ARG A O 1
ATOM 2516 N N . ARG A 1 325 ? 7.912 12.462 -12.507 1.00 63.59 325 ARG A N 1
ATOM 2517 C CA . ARG A 1 325 ? 8.392 11.897 -11.236 1.00 63.59 325 ARG A CA 1
ATOM 2518 C C . ARG A 1 325 ? 8.958 10.490 -11.423 1.00 63.59 325 ARG A C 1
ATOM 2520 O O . ARG A 1 325 ? 10.083 10.230 -11.012 1.00 63.59 325 ARG A O 1
ATOM 2527 N N . HIS A 1 326 ? 8.205 9.627 -12.094 1.00 62.28 326 HIS A N 1
ATOM 2528 C CA . HIS A 1 326 ? 8.549 8.251 -12.431 1.00 62.28 326 HIS A CA 1
ATOM 2529 C C . HIS A 1 326 ? 9.786 8.219 -13.329 1.00 62.28 326 HIS A C 1
ATOM 2531 O O . HIS A 1 326 ? 10.748 7.534 -13.005 1.00 62.28 326 HIS A O 1
ATOM 2537 N N . ARG A 1 327 ? 9.830 9.063 -14.371 1.00 63.19 327 ARG A N 1
ATOM 2538 C CA . ARG A 1 327 ? 11.002 9.216 -15.245 1.00 63.19 327 ARG A CA 1
ATOM 2539 C C . ARG A 1 327 ? 12.254 9.636 -14.474 1.00 63.19 327 ARG A C 1
ATOM 2541 O O . ARG A 1 327 ? 13.306 9.047 -14.681 1.00 63.19 327 ARG A O 1
ATOM 2548 N N . ARG A 1 328 ? 12.167 10.624 -13.575 1.00 67.81 328 ARG A N 1
ATOM 2549 C CA . ARG A 1 328 ? 13.323 11.064 -12.768 1.00 67.81 328 ARG A CA 1
ATOM 2550 C C . ARG A 1 328 ? 13.815 9.985 -11.806 1.00 67.81 328 ARG A C 1
ATOM 2552 O O . ARG A 1 328 ? 15.018 9.765 -11.739 1.00 67.81 328 ARG A O 1
ATOM 2559 N N . LEU A 1 329 ? 12.907 9.314 -11.092 1.00 65.81 329 LEU A N 1
ATOM 2560 C CA . LEU A 1 329 ? 13.265 8.211 -10.189 1.00 65.81 329 LEU A CA 1
ATOM 2561 C C . LEU A 1 329 ? 13.919 7.059 -10.947 1.00 65.81 329 LEU A C 1
ATOM 2563 O O . LEU A 1 329 ? 14.894 6.485 -10.479 1.00 65.81 329 LEU A O 1
ATOM 2567 N N . LEU A 1 330 ? 13.407 6.766 -12.136 1.00 65.56 330 LEU A N 1
ATOM 2568 C CA . LEU A 1 330 ? 13.911 5.704 -12.980 1.00 65.56 330 LEU A CA 1
ATOM 2569 C C . LEU A 1 330 ? 15.301 6.037 -13.555 1.00 65.56 330 LEU A C 1
ATOM 2571 O O . LEU A 1 330 ? 16.186 5.188 -13.526 1.00 65.56 330 LEU A O 1
ATOM 2575 N N . LEU A 1 331 ? 15.536 7.279 -13.996 1.00 64.56 331 LEU A N 1
ATOM 2576 C CA . LEU A 1 331 ? 16.868 7.732 -14.419 1.00 64.56 331 LEU A CA 1
ATOM 2577 C C . LEU A 1 331 ? 17.870 7.704 -13.257 1.00 64.56 331 LEU A C 1
ATOM 2579 O O . LEU A 1 331 ? 18.987 7.226 -13.423 1.00 64.56 331 LEU A O 1
ATOM 2583 N N . ALA A 1 332 ? 17.451 8.131 -12.065 1.00 67.38 332 ALA A N 1
ATOM 2584 C CA . ALA A 1 332 ? 18.294 8.069 -10.878 1.00 67.38 332 ALA A CA 1
ATOM 2585 C C . ALA A 1 332 ? 18.616 6.619 -10.475 1.00 67.38 332 ALA A C 1
ATOM 2587 O O . ALA A 1 332 ? 19.758 6.320 -10.138 1.00 67.38 332 ALA A O 1
ATOM 2588 N N . ALA A 1 333 ? 17.651 5.698 -10.569 1.00 64.31 333 ALA A N 1
ATOM 2589 C CA . ALA A 1 333 ? 17.892 4.280 -10.309 1.00 64.31 333 ALA A CA 1
ATOM 2590 C C . ALA A 1 333 ? 18.950 3.710 -11.266 1.00 64.31 333 ALA A C 1
ATOM 2592 O O . ALA A 1 333 ? 19.850 2.998 -10.823 1.00 64.31 333 ALA A O 1
ATOM 2593 N N . VAL A 1 334 ? 18.903 4.080 -12.552 1.00 62.66 334 VAL A N 1
ATOM 2594 C CA . VAL A 1 334 ? 19.941 3.719 -13.534 1.00 62.66 334 VAL A CA 1
ATOM 2595 C C . VAL A 1 334 ? 21.300 4.277 -13.134 1.00 62.66 334 VAL A C 1
ATOM 2597 O O . VAL A 1 334 ? 22.275 3.530 -13.099 1.00 62.66 334 VAL A O 1
ATOM 2600 N N . ASP A 1 335 ? 21.377 5.561 -12.793 1.00 66.00 335 ASP A N 1
ATOM 2601 C CA . ASP A 1 335 ? 22.646 6.189 -12.421 1.00 66.00 335 ASP A CA 1
ATOM 2602 C C . ASP A 1 335 ? 23.248 5.514 -11.173 1.00 66.00 335 ASP A C 1
ATOM 2604 O O . ASP A 1 335 ? 24.449 5.242 -11.118 1.00 66.00 335 ASP A O 1
ATOM 2608 N N . HIS A 1 336 ? 22.420 5.138 -10.194 1.00 64.69 336 HIS A N 1
ATOM 2609 C CA . HIS A 1 336 ? 22.865 4.381 -9.021 1.00 64.69 336 HIS A CA 1
ATOM 2610 C C . HIS A 1 336 ? 23.379 2.980 -9.375 1.00 64.69 336 HIS A C 1
ATOM 2612 O O . HIS A 1 336 ? 24.409 2.571 -8.841 1.00 64.69 336 HIS A O 1
ATOM 2618 N N . VAL A 1 337 ? 22.743 2.285 -10.317 1.00 61.31 337 VAL A N 1
ATOM 2619 C CA . VAL A 1 337 ? 23.189 0.966 -10.806 1.00 61.31 337 VAL A CA 1
ATOM 2620 C C . VAL A 1 337 ? 24.518 1.072 -11.529 1.00 61.31 337 VAL A C 1
ATOM 2622 O O . VAL A 1 337 ? 25.441 0.313 -11.248 1.00 61.31 337 VAL A O 1
ATOM 2625 N N . THR A 1 338 ? 24.655 2.052 -12.422 1.00 62.00 338 THR A N 1
ATOM 2626 C CA . THR A 1 338 ? 25.923 2.283 -13.126 1.00 62.00 338 THR A CA 1
ATOM 2627 C C . THR A 1 338 ? 27.057 2.649 -12.165 1.00 62.00 338 THR A C 1
ATOM 2629 O O . THR A 1 338 ? 28.213 2.337 -12.437 1.00 62.00 338 THR A O 1
ATOM 2632 N N . ALA A 1 339 ? 26.727 3.231 -11.008 1.00 67.88 339 ALA A N 1
ATOM 2633 C CA . ALA A 1 339 ? 27.658 3.526 -9.924 1.00 67.88 339 ALA A CA 1
ATOM 2634 C C . ALA A 1 339 ? 27.873 2.363 -8.926 1.00 67.88 339 ALA A C 1
ATOM 2636 O O . ALA A 1 339 ? 28.571 2.554 -7.932 1.00 67.88 339 ALA A O 1
ATOM 2637 N N . GLY A 1 340 ? 27.277 1.182 -9.143 1.00 64.12 340 GLY A N 1
ATOM 2638 C CA . GLY A 1 340 ? 27.417 0.010 -8.266 1.00 64.12 340 GLY A CA 1
ATOM 2639 C C . GLY A 1 340 ? 26.643 0.088 -6.942 1.00 64.12 340 GLY A C 1
ATOM 2640 O O . GLY A 1 340 ? 26.993 -0.599 -5.984 1.00 64.12 340 GLY A O 1
ATOM 2641 N N . ARG A 1 341 ? 25.611 0.937 -6.858 1.00 64.81 341 ARG A N 1
ATOM 2642 C CA . ARG A 1 341 ? 24.760 1.150 -5.671 1.00 64.81 341 ARG A CA 1
ATOM 2643 C C . ARG A 1 341 ? 23.402 0.452 -5.824 1.00 64.81 341 ARG A C 1
ATOM 2645 O O . ARG A 1 341 ? 22.355 1.102 -5.834 1.00 64.81 341 ARG A O 1
ATOM 2652 N N . ASP A 1 342 ? 23.428 -0.875 -5.945 1.00 62.28 342 ASP A N 1
ATOM 2653 C CA . ASP A 1 342 ? 22.249 -1.714 -6.234 1.00 62.28 342 ASP A CA 1
ATOM 2654 C C . ASP A 1 342 ? 21.110 -1.546 -5.201 1.00 62.28 342 ASP A C 1
ATOM 2656 O O . ASP A 1 342 ? 19.937 -1.489 -5.576 1.00 62.28 342 ASP A O 1
ATOM 2660 N N . ASP A 1 343 ? 21.435 -1.398 -3.911 1.00 59.00 343 ASP A N 1
ATOM 2661 C CA . ASP A 1 343 ? 20.440 -1.262 -2.832 1.00 59.00 343 ASP A CA 1
ATOM 2662 C C . ASP A 1 343 ? 19.651 0.056 -2.901 1.00 59.00 343 ASP A C 1
ATOM 2664 O O . ASP A 1 343 ? 18.450 0.095 -2.603 1.00 59.00 343 ASP A O 1
ATOM 2668 N N . ASP A 1 344 ? 20.307 1.141 -3.317 1.00 60.97 344 ASP A N 1
ATOM 2669 C CA . ASP A 1 344 ? 19.670 2.446 -3.513 1.00 60.97 344 ASP A CA 1
ATOM 2670 C C . ASP A 1 344 ? 18.750 2.412 -4.733 1.00 60.97 344 ASP A C 1
ATOM 2672 O O . ASP A 1 344 ? 17.624 2.906 -4.681 1.00 60.97 344 ASP A O 1
ATOM 2676 N N . ALA A 1 345 ? 19.186 1.756 -5.809 1.00 61.50 345 ALA A N 1
ATOM 2677 C CA . ALA A 1 345 ? 18.375 1.575 -7.004 1.00 61.50 345 ALA A CA 1
ATOM 2678 C C . ALA A 1 345 ? 17.125 0.729 -6.721 1.00 61.50 345 ALA A C 1
ATOM 2680 O O . ALA A 1 345 ? 16.018 1.113 -7.101 1.00 61.50 345 ALA A O 1
ATOM 2681 N N . ALA A 1 346 ? 17.259 -0.364 -5.965 1.00 58.50 346 ALA A N 1
ATOM 2682 C CA . ALA A 1 346 ? 16.119 -1.159 -5.506 1.00 58.50 346 ALA A CA 1
ATOM 2683 C C . ALA A 1 346 ? 15.172 -0.350 -4.595 1.00 58.50 346 ALA A C 1
ATOM 2685 O O . ALA A 1 346 ? 13.956 -0.555 -4.594 1.00 58.50 346 ALA A O 1
ATOM 2686 N N . ARG A 1 347 ? 15.698 0.596 -3.808 1.00 61.25 347 ARG A N 1
ATOM 2687 C CA . ARG A 1 347 ? 14.898 1.536 -3.006 1.00 61.25 347 ARG A CA 1
ATOM 2688 C C . ARG A 1 347 ? 14.149 2.542 -3.875 1.00 61.25 347 ARG A C 1
ATOM 2690 O O . ARG A 1 347 ? 12.974 2.781 -3.636 1.00 61.25 347 ARG A O 1
ATOM 2697 N N . MET A 1 348 ? 14.783 3.073 -4.913 1.00 64.56 348 MET A N 1
ATOM 2698 C CA . MET A 1 348 ? 14.163 4.007 -5.856 1.00 64.56 348 MET A CA 1
ATOM 2699 C C . MET A 1 348 ? 13.036 3.356 -6.661 1.00 64.56 348 MET A C 1
ATOM 2701 O O . MET A 1 348 ? 11.954 3.937 -6.769 1.00 64.56 348 MET A O 1
ATOM 2705 N N . LEU A 1 349 ? 13.251 2.127 -7.146 1.00 61.59 349 LEU A N 1
ATOM 2706 C CA . LEU A 1 349 ? 12.250 1.356 -7.891 1.00 61.59 349 LEU A CA 1
ATOM 2707 C C . LEU A 1 349 ? 10.977 1.081 -7.065 1.00 61.59 349 LEU A C 1
ATOM 2709 O O . LEU A 1 349 ? 9.894 0.975 -7.632 1.00 61.59 349 LEU A O 1
ATOM 2713 N N . ARG A 1 350 ? 11.063 1.043 -5.726 1.00 56.00 350 ARG A N 1
ATOM 2714 C CA . ARG A 1 350 ? 9.910 0.841 -4.824 1.00 56.00 350 ARG A CA 1
ATOM 2715 C C . ARG A 1 350 ? 8.926 2.005 -4.762 1.00 56.00 350 ARG A C 1
ATOM 2717 O O . ARG A 1 350 ? 7.757 1.789 -4.460 1.00 56.00 350 ARG A O 1
ATOM 2724 N N . TYR A 1 351 ? 9.364 3.232 -5.039 1.00 54.50 351 TYR A N 1
ATOM 2725 C CA . TYR A 1 351 ? 8.477 4.406 -5.029 1.00 54.50 351 TYR A CA 1
ATOM 2726 C C . TYR A 1 351 ? 7.789 4.645 -6.374 1.00 54.50 351 TYR A C 1
ATOM 2728 O O . TYR A 1 351 ? 7.095 5.652 -6.552 1.00 54.50 351 TYR A O 1
ATOM 2736 N N . MET A 1 352 ? 7.989 3.737 -7.325 1.00 58.38 352 MET A N 1
ATOM 2737 C CA . MET A 1 352 ? 7.405 3.816 -8.646 1.00 58.38 352 MET A CA 1
ATOM 2738 C C . MET A 1 352 ? 6.021 3.178 -8.624 1.00 58.38 352 MET A C 1
ATOM 2740 O O . MET A 1 352 ? 5.874 1.964 -8.602 1.00 58.38 352 MET A O 1
ATOM 2744 N N . THR A 1 353 ? 4.986 4.010 -8.647 1.00 46.59 353 THR A N 1
ATOM 2745 C CA . THR A 1 353 ? 3.642 3.571 -9.023 1.00 46.59 353 THR A CA 1
ATOM 2746 C C . THR A 1 353 ? 3.572 3.534 -10.553 1.00 46.59 353 THR A C 1
ATOM 2748 O O . THR A 1 353 ? 4.072 4.443 -11.217 1.00 46.59 353 THR A O 1
ATOM 2751 N N . ALA A 1 354 ? 3.065 2.430 -11.102 1.00 47.56 354 ALA A N 1
ATOM 2752 C CA . ALA A 1 354 ? 3.172 2.026 -12.506 1.00 47.56 354 ALA A CA 1
ATOM 2753 C C . ALA A 1 354 ? 2.878 3.134 -13.543 1.00 47.56 354 ALA A C 1
ATOM 2755 O O . ALA A 1 354 ? 1.780 3.682 -13.542 1.00 47.56 354 ALA A O 1
ATOM 2756 N N . ASP A 1 355 ? 3.861 3.425 -14.411 1.00 54.00 355 ASP A N 1
ATOM 2757 C CA . ASP A 1 355 ? 3.739 3.656 -15.870 1.00 54.00 355 ASP A CA 1
ATOM 2758 C C . ASP A 1 355 ? 5.145 3.955 -16.473 1.00 54.00 355 ASP A C 1
ATOM 2760 O O . ASP A 1 355 ? 5.521 5.120 -16.635 1.00 54.00 355 ASP A O 1
ATOM 2764 N N . PRO A 1 356 ? 5.967 2.924 -16.764 1.00 56.56 356 PRO A N 1
ATOM 2765 C CA . PRO A 1 356 ? 7.316 3.078 -17.328 1.00 56.56 356 PRO A CA 1
ATOM 2766 C C . PRO A 1 356 ? 7.341 3.166 -18.869 1.00 56.56 356 PRO A C 1
ATOM 2768 O O . PRO A 1 356 ? 8.423 3.171 -19.459 1.00 56.56 356 PRO A O 1
ATOM 2771 N N . LEU A 1 357 ? 6.178 3.200 -19.534 1.00 59.34 357 LEU A N 1
ATOM 2772 C CA . LEU A 1 357 ? 6.046 2.923 -20.973 1.00 59.34 357 LEU A CA 1
ATOM 2773 C C . LEU A 1 357 ? 6.775 3.932 -21.881 1.00 59.34 357 LEU A C 1
ATOM 2775 O O . LEU A 1 357 ? 7.217 3.562 -22.968 1.00 59.34 357 LEU A O 1
ATOM 2779 N N . ASP A 1 358 ? 6.977 5.171 -21.426 1.00 63.41 358 ASP A N 1
ATOM 2780 C CA . ASP A 1 358 ? 7.630 6.215 -22.231 1.00 63.41 358 ASP A CA 1
ATOM 2781 C C . ASP A 1 358 ? 9.167 6.044 -22.302 1.00 63.41 358 ASP A C 1
ATOM 2783 O O . ASP A 1 358 ? 9.803 6.511 -23.247 1.00 63.41 358 ASP A O 1
ATOM 2787 N N . LEU A 1 359 ? 9.793 5.320 -21.360 1.00 67.75 359 LEU A N 1
ATOM 2788 C CA . LEU A 1 359 ? 11.256 5.182 -21.330 1.00 67.75 359 LEU A CA 1
ATOM 2789 C C . LEU A 1 359 ? 11.801 4.384 -22.516 1.00 67.75 359 LEU A C 1
ATOM 2791 O O . LEU A 1 359 ? 12.825 4.755 -23.079 1.00 67.75 359 LEU A O 1
ATOM 2795 N N . ALA A 1 360 ? 11.137 3.289 -22.892 1.00 69.69 360 ALA A N 1
ATOM 2796 C CA . ALA A 1 360 ? 11.604 2.451 -23.997 1.00 69.69 360 ALA A CA 1
ATOM 2797 C C . ALA A 1 360 ? 11.641 3.219 -25.331 1.00 69.69 360 ALA A C 1
ATOM 2799 O O . ALA A 1 360 ? 12.405 2.857 -26.222 1.00 69.69 360 ALA A O 1
ATOM 2800 N N . THR A 1 361 ? 10.838 4.280 -25.446 1.00 68.25 361 THR A N 1
ATOM 2801 C CA . THR A 1 361 ? 10.816 5.171 -26.609 1.00 68.25 361 THR A CA 1
ATOM 2802 C C . THR A 1 361 ? 11.878 6.269 -26.497 1.00 68.25 361 THR A C 1
ATOM 2804 O O . THR A 1 361 ? 12.599 6.508 -27.460 1.00 68.25 361 THR A O 1
ATOM 2807 N N . ASP A 1 362 ? 12.003 6.906 -25.328 1.00 66.94 362 ASP A N 1
ATOM 2808 C CA . ASP A 1 362 ? 12.886 8.064 -25.121 1.00 66.94 362 ASP A CA 1
ATOM 2809 C C . ASP A 1 362 ? 14.375 7.700 -24.958 1.00 66.94 362 ASP A C 1
ATOM 2811 O O . ASP A 1 362 ? 15.246 8.459 -25.382 1.00 66.94 362 ASP A O 1
ATOM 2815 N N . ASP A 1 363 ? 14.679 6.589 -24.279 1.00 71.62 363 ASP A N 1
ATOM 2816 C CA . ASP A 1 363 ? 16.044 6.162 -23.936 1.00 71.62 363 ASP A CA 1
ATOM 2817 C C . ASP A 1 363 ? 16.135 4.619 -23.905 1.00 71.62 363 ASP A C 1
ATOM 2819 O O . ASP A 1 363 ? 16.113 3.983 -22.840 1.00 71.62 363 ASP A O 1
ATOM 2823 N N . PRO A 1 364 ? 16.192 3.983 -25.090 1.00 72.44 364 PRO A N 1
ATOM 2824 C CA . PRO A 1 364 ? 16.145 2.531 -25.219 1.00 72.44 364 PRO A CA 1
ATOM 2825 C C . PRO A 1 364 ? 17.319 1.806 -24.548 1.00 72.44 364 PRO A C 1
ATOM 2827 O O . PRO A 1 364 ? 17.157 0.668 -24.108 1.00 72.44 364 PRO A O 1
ATOM 2830 N N . ASP A 1 365 ? 18.493 2.433 -24.455 1.00 75.44 365 ASP A N 1
ATOM 2831 C CA . ASP A 1 365 ? 19.665 1.821 -23.818 1.00 75.44 365 ASP A CA 1
ATOM 2832 C C . ASP A 1 365 ? 19.499 1.767 -22.293 1.00 75.44 365 ASP A C 1
ATOM 2834 O O . ASP A 1 365 ? 19.773 0.737 -21.669 1.00 75.44 365 ASP A O 1
ATOM 2838 N N . ARG A 1 366 ? 18.963 2.831 -21.680 1.00 70.06 366 ARG A N 1
ATOM 2839 C CA . ARG A 1 366 ? 18.628 2.813 -20.249 1.00 70.06 366 ARG A CA 1
ATOM 2840 C C . ARG A 1 366 ? 17.472 1.871 -19.921 1.00 70.06 366 ARG A C 1
ATOM 2842 O O . ARG A 1 366 ? 17.490 1.246 -18.860 1.00 70.06 366 ARG A O 1
ATOM 2849 N N . ALA A 1 367 ? 16.493 1.730 -20.816 1.00 73.69 367 ALA A N 1
ATOM 2850 C CA . ALA A 1 367 ? 15.416 0.755 -20.651 1.00 73.69 367 ALA A CA 1
ATOM 2851 C C . ALA A 1 367 ? 15.942 -0.690 -20.625 1.00 73.69 367 ALA A C 1
ATOM 2853 O O . ALA A 1 367 ? 15.544 -1.469 -19.758 1.00 73.69 367 ALA A O 1
ATOM 2854 N N . ASP A 1 368 ? 16.871 -1.033 -21.523 1.00 77.62 368 ASP A N 1
ATOM 2855 C CA . ASP A 1 368 ? 17.501 -2.360 -21.577 1.00 77.62 368 ASP A CA 1
ATOM 2856 C C . ASP A 1 368 ? 18.301 -2.660 -20.295 1.00 77.62 368 ASP A C 1
ATOM 2858 O O . ASP A 1 368 ? 18.154 -3.729 -19.698 1.00 77.62 368 ASP A O 1
ATOM 2862 N N . LEU A 1 369 ? 19.066 -1.678 -19.797 1.00 73.56 369 LEU A N 1
ATOM 2863 C CA . LEU A 1 369 ? 19.806 -1.790 -18.533 1.00 73.56 369 LEU A CA 1
ATOM 2864 C C . LEU A 1 369 ? 18.889 -2.061 -17.332 1.00 73.56 369 LEU A C 1
ATOM 2866 O O . LEU A 1 369 ? 19.212 -2.900 -16.490 1.00 73.56 369 LEU A O 1
ATOM 2870 N N . LEU A 1 370 ? 17.735 -1.395 -17.257 1.00 71.25 370 LEU A N 1
ATOM 2871 C CA . LEU A 1 370 ? 16.765 -1.620 -16.180 1.00 71.25 370 LEU A CA 1
ATOM 2872 C C . LEU A 1 370 ? 16.088 -2.978 -16.264 1.00 71.25 370 LEU A C 1
ATOM 2874 O O . LEU A 1 370 ? 15.893 -3.615 -15.232 1.00 71.25 370 LEU A O 1
ATOM 2878 N N . ILE A 1 371 ? 15.747 -3.438 -17.468 1.00 76.38 371 ILE A N 1
ATOM 2879 C CA . ILE A 1 371 ? 15.202 -4.785 -17.665 1.00 76.38 371 ILE A CA 1
ATOM 2880 C C . ILE A 1 371 ? 16.242 -5.828 -17.230 1.00 76.38 371 ILE A C 1
ATOM 2882 O O . ILE A 1 371 ? 15.902 -6.779 -16.524 1.00 76.38 371 ILE A O 1
ATOM 2886 N N . ALA A 1 372 ? 17.511 -5.645 -17.607 1.00 78.25 372 ALA A N 1
ATOM 2887 C CA . ALA A 1 372 ? 18.601 -6.543 -17.232 1.00 78.25 372 ALA A CA 1
ATOM 2888 C C . ALA A 1 372 ? 18.848 -6.562 -15.715 1.00 78.25 372 ALA A C 1
ATOM 2890 O O . ALA A 1 372 ? 18.975 -7.637 -15.123 1.00 78.25 372 ALA A O 1
ATOM 2891 N N . LEU A 1 373 ? 18.856 -5.394 -15.069 1.00 70.88 373 LEU A N 1
ATOM 2892 C CA . LEU A 1 373 ? 18.956 -5.280 -13.617 1.00 70.88 373 LEU A CA 1
ATOM 2893 C C . LEU A 1 373 ? 17.754 -5.918 -12.921 1.00 70.88 373 LEU A C 1
ATOM 2895 O O . LEU A 1 373 ? 17.942 -6.693 -11.991 1.00 70.88 373 LEU A O 1
ATOM 2899 N N . GLY A 1 374 ? 16.534 -5.605 -13.361 1.00 69.06 374 GLY A N 1
ATOM 2900 C CA . GLY A 1 374 ? 15.305 -6.144 -12.789 1.00 69.06 374 GLY A CA 1
ATOM 2901 C C . GLY A 1 374 ? 15.323 -7.671 -12.773 1.00 69.06 374 GLY A C 1
ATOM 2902 O O . GLY A 1 374 ? 15.103 -8.273 -11.726 1.00 69.06 374 GLY A O 1
ATOM 2903 N N . ARG A 1 375 ? 15.724 -8.288 -13.891 1.00 74.25 375 ARG A N 1
ATOM 2904 C CA . ARG A 1 375 ? 15.941 -9.742 -13.984 1.00 74.25 375 ARG A CA 1
ATOM 2905 C C . ARG A 1 375 ? 17.045 -10.230 -13.047 1.00 74.25 375 ARG A C 1
ATOM 2907 O O . ARG A 1 375 ? 16.844 -11.189 -12.315 1.00 74.25 375 ARG A O 1
ATOM 2914 N N . SER A 1 376 ? 18.183 -9.536 -13.002 1.00 69.94 376 SER A N 1
ATOM 2915 C CA . SER A 1 376 ? 19.286 -9.877 -12.092 1.00 69.94 376 SER A CA 1
ATOM 2916 C C . SER A 1 376 ? 18.886 -9.803 -10.610 1.00 69.94 376 SER A C 1
ATOM 2918 O O . SER A 1 376 ? 19.372 -10.589 -9.797 1.00 69.94 376 SER A O 1
ATOM 2920 N N . LEU A 1 377 ? 18.009 -8.868 -10.242 1.00 64.56 377 LEU A N 1
ATOM 2921 C CA . LEU A 1 377 ? 17.487 -8.709 -8.884 1.00 64.56 377 LEU A CA 1
ATOM 2922 C C . LEU A 1 377 ? 16.423 -9.767 -8.547 1.00 64.56 377 LEU A C 1
ATOM 2924 O O . LEU A 1 377 ? 16.403 -10.258 -7.414 1.00 64.56 377 LEU A O 1
ATOM 2928 N N . GLN A 1 378 ? 15.591 -10.152 -9.522 1.00 66.25 378 GLN A N 1
ATOM 2929 C CA . GLN A 1 378 ? 14.661 -11.284 -9.417 1.00 66.25 378 GLN A CA 1
ATOM 2930 C C . GLN A 1 378 ? 15.424 -12.603 -9.205 1.00 66.25 378 GLN A C 1
ATOM 2932 O O . GLN A 1 378 ? 15.117 -13.346 -8.271 1.00 66.25 378 GLN A O 1
ATOM 2937 N N . ASP A 1 379 ? 16.481 -12.847 -9.986 1.00 68.38 379 ASP A N 1
ATOM 2938 C CA . ASP A 1 379 ? 17.325 -14.047 -9.880 1.00 68.38 379 ASP A CA 1
ATOM 2939 C C . ASP A 1 379 ? 18.059 -14.131 -8.532 1.00 68.38 379 ASP A C 1
ATOM 2941 O O . ASP A 1 379 ? 18.204 -15.209 -7.950 1.00 68.38 379 ASP A O 1
ATOM 2945 N N . ARG A 1 380 ? 18.486 -12.984 -7.985 1.00 63.28 380 ARG A N 1
ATOM 2946 C CA . ARG A 1 380 ? 19.142 -12.888 -6.670 1.00 63.28 380 ARG A CA 1
ATOM 2947 C C . ARG A 1 380 ? 18.185 -13.073 -5.481 1.00 63.28 380 ARG A C 1
ATOM 2949 O O . ARG A 1 380 ? 18.633 -12.987 -4.339 1.00 63.28 380 ARG A O 1
ATOM 2956 N N . ARG A 1 381 ? 16.888 -13.322 -5.715 1.00 56.59 381 ARG A N 1
ATOM 2957 C CA . ARG A 1 381 ? 15.819 -13.364 -4.694 1.00 56.59 381 ARG A CA 1
ATOM 2958 C C . ARG A 1 381 ? 15.732 -12.104 -3.820 1.00 56.59 381 ARG A C 1
ATOM 2960 O O . ARG A 1 381 ? 15.144 -12.142 -2.741 1.00 56.59 381 ARG A O 1
ATOM 2967 N N . ALA A 1 382 ? 16.315 -10.992 -4.269 1.00 52.03 382 ALA A N 1
ATOM 2968 C CA . ALA A 1 382 ? 16.393 -9.750 -3.505 1.00 52.03 382 ALA A CA 1
ATOM 2969 C C . ALA A 1 382 ? 15.089 -8.935 -3.581 1.00 52.03 382 ALA A C 1
ATOM 2971 O O . ALA A 1 382 ? 14.847 -8.086 -2.730 1.00 52.03 382 ALA A O 1
ATOM 2972 N N . VAL A 1 383 ? 14.239 -9.203 -4.582 1.00 48.03 383 VAL A N 1
ATOM 2973 C CA . VAL A 1 383 ? 13.019 -8.433 -4.880 1.00 48.03 383 VAL A CA 1
ATOM 2974 C C . VAL A 1 383 ? 11.845 -9.384 -5.145 1.00 48.03 383 VAL A C 1
ATOM 2976 O O . VAL A 1 383 ? 11.284 -9.410 -6.231 1.00 48.03 383 VAL A O 1
ATOM 2979 N N . HIS A 1 384 ? 11.498 -10.228 -4.170 1.00 44.81 384 HIS A N 1
ATOM 2980 C CA . HIS A 1 384 ? 10.308 -11.092 -4.267 1.00 44.81 384 HIS A CA 1
ATOM 2981 C C . HIS A 1 384 ? 9.035 -10.484 -3.658 1.00 44.81 384 HIS A C 1
ATOM 2983 O O . HIS A 1 384 ? 7.978 -11.082 -3.798 1.00 44.81 384 HIS A O 1
ATOM 2989 N N . ASP A 1 385 ? 9.118 -9.333 -2.983 1.00 45.38 385 ASP A N 1
ATOM 2990 C CA . ASP A 1 385 ? 8.020 -8.838 -2.127 1.00 45.38 385 ASP A CA 1
ATOM 2991 C C . ASP A 1 385 ? 7.577 -7.399 -2.462 1.00 45.38 385 ASP A C 1
ATOM 2993 O O . ASP A 1 385 ? 6.872 -6.753 -1.691 1.00 45.38 385 ASP A O 1
ATOM 2997 N N . VAL A 1 386 ? 8.015 -6.873 -3.611 1.00 46.44 386 VAL A N 1
ATOM 2998 C CA . VAL A 1 386 ? 7.542 -5.600 -4.172 1.00 46.44 386 VAL A CA 1
ATOM 2999 C C . VAL A 1 386 ? 6.888 -5.916 -5.512 1.00 46.44 386 VAL A C 1
ATOM 3001 O O . VAL A 1 386 ? 7.515 -6.582 -6.331 1.00 46.44 386 VAL A O 1
ATOM 3004 N N . ASP A 1 387 ? 5.684 -5.390 -5.761 1.00 54.25 387 ASP A N 1
ATOM 3005 C CA . ASP A 1 387 ? 4.987 -5.382 -7.063 1.00 54.25 387 ASP A CA 1
ATOM 3006 C C . ASP A 1 387 ? 5.753 -4.546 -8.128 1.00 54.25 387 ASP A C 1
ATOM 3008 O O . ASP A 1 387 ? 5.194 -3.711 -8.839 1.00 54.25 387 ASP A O 1
ATOM 3012 N N . THR A 1 388 ? 7.075 -4.714 -8.249 1.00 54.62 388 THR A N 1
ATOM 3013 C CA . THR A 1 388 ? 7.861 -4.218 -9.387 1.00 54.62 388 THR A CA 1
ATOM 3014 C C . THR A 1 388 ? 7.732 -5.137 -10.593 1.00 54.62 388 THR A C 1
ATOM 3016 O O . THR A 1 388 ? 8.013 -4.702 -11.707 1.00 54.62 388 THR A O 1
ATOM 3019 N N . GLU A 1 389 ? 7.287 -6.379 -10.392 1.00 62.75 389 GLU A N 1
ATOM 3020 C CA . GLU A 1 389 ? 7.095 -7.366 -11.450 1.00 62.75 389 GLU A CA 1
ATOM 3021 C C . GLU A 1 389 ? 6.135 -6.859 -12.539 1.00 62.75 389 GLU A C 1
ATOM 3023 O O . GLU A 1 389 ? 6.583 -6.783 -13.680 1.00 62.75 389 GLU A O 1
ATOM 3028 N N . PRO A 1 390 ? 4.933 -6.319 -12.243 1.00 63.06 390 PRO A N 1
ATOM 3029 C CA . PRO A 1 390 ? 4.064 -5.745 -13.276 1.00 63.06 390 PRO A CA 1
ATOM 3030 C C . PRO A 1 390 ? 4.695 -4.571 -14.042 1.00 63.06 390 PRO A C 1
ATOM 3032 O O . PRO A 1 390 ? 4.414 -4.362 -15.222 1.00 63.06 390 PRO A O 1
ATOM 3035 N N . ILE A 1 391 ? 5.559 -3.788 -13.386 1.00 63.69 391 ILE A N 1
ATOM 3036 C CA . ILE A 1 391 ? 6.231 -2.623 -13.983 1.00 63.69 391 ILE A CA 1
ATOM 3037 C C . ILE A 1 391 ? 7.350 -3.083 -14.921 1.00 63.69 391 ILE A C 1
ATOM 3039 O O . ILE A 1 391 ? 7.434 -2.622 -16.059 1.00 63.69 391 ILE A O 1
ATOM 3043 N N . LEU A 1 392 ? 8.200 -4.002 -14.461 1.00 71.06 392 LEU A N 1
ATOM 3044 C CA . LEU A 1 392 ? 9.293 -4.568 -15.248 1.00 71.06 392 LEU A CA 1
ATOM 3045 C C . LEU A 1 392 ? 8.763 -5.430 -16.395 1.00 71.06 392 LEU A C 1
ATOM 3047 O O . LEU A 1 392 ? 9.296 -5.358 -17.501 1.00 71.06 392 LEU A O 1
ATOM 3051 N N . GLU A 1 393 ? 7.695 -6.193 -16.166 1.00 75.50 393 GLU A N 1
ATOM 3052 C CA . GLU A 1 393 ? 6.980 -6.931 -17.205 1.00 75.50 393 GLU A CA 1
ATOM 3053 C C . GLU A 1 393 ? 6.346 -5.987 -18.220 1.00 75.50 393 GLU A C 1
ATOM 3055 O O . GLU A 1 393 ? 6.512 -6.200 -19.420 1.00 75.50 393 GLU A O 1
ATOM 3060 N N . GLY A 1 394 ? 5.686 -4.916 -17.768 1.00 72.75 394 GLY A N 1
ATOM 3061 C CA . GLY A 1 394 ? 5.119 -3.888 -18.638 1.00 72.75 394 GLY A CA 1
ATOM 3062 C C . GLY A 1 394 ? 6.180 -3.217 -19.512 1.00 72.75 394 GLY A C 1
ATOM 3063 O O . GLY A 1 394 ? 6.019 -3.140 -20.731 1.00 72.75 394 GLY A O 1
ATOM 3064 N N . LEU A 1 395 ? 7.307 -2.807 -18.921 1.00 75.00 395 LEU A N 1
ATOM 3065 C CA . LEU A 1 395 ? 8.437 -2.227 -19.651 1.00 75.00 395 LEU A CA 1
ATOM 3066 C C . LEU A 1 395 ? 9.065 -3.238 -20.622 1.00 75.00 395 LEU A C 1
ATOM 3068 O O . LEU A 1 395 ? 9.338 -2.895 -21.769 1.00 75.00 395 LEU A O 1
ATOM 3072 N N . ALA A 1 396 ? 9.262 -4.491 -20.204 1.00 82.56 396 ALA A N 1
ATOM 3073 C CA . ALA A 1 396 ? 9.814 -5.541 -21.059 1.00 82.56 396 ALA A CA 1
ATOM 3074 C C . ALA A 1 396 ? 8.870 -5.918 -22.214 1.00 82.56 396 ALA A C 1
ATOM 3076 O O . ALA A 1 396 ? 9.335 -6.205 -23.322 1.00 82.56 396 ALA A O 1
ATOM 3077 N N . ALA A 1 397 ? 7.557 -5.919 -21.976 1.00 83.00 397 ALA A N 1
ATOM 3078 C CA . ALA A 1 397 ? 6.541 -6.145 -22.995 1.00 83.00 397 ALA A CA 1
ATOM 3079 C C . ALA A 1 397 ? 6.526 -5.002 -24.016 1.00 83.00 397 ALA A C 1
ATOM 3081 O O . ALA A 1 397 ? 6.518 -5.262 -25.221 1.00 83.00 397 ALA A O 1
ATOM 3082 N N . GLU A 1 398 ? 6.601 -3.755 -23.551 1.00 80.62 398 GLU A N 1
ATOM 3083 C CA . GLU A 1 398 ? 6.668 -2.580 -24.418 1.00 80.62 398 GLU A CA 1
ATOM 3084 C C . GLU A 1 398 ? 7.959 -2.546 -25.238 1.00 80.62 398 GLU A C 1
ATOM 3086 O O . GLU A 1 398 ? 7.913 -2.390 -26.458 1.00 80.62 398 GLU A O 1
ATOM 3091 N N . TYR A 1 399 ? 9.103 -2.812 -24.603 1.00 87.56 399 TYR A N 1
ATOM 3092 C CA . TYR A 1 399 ? 10.393 -2.938 -25.280 1.00 87.56 399 TYR A CA 1
ATOM 3093 C C . TYR A 1 399 ? 10.329 -3.983 -26.400 1.00 87.56 399 TYR A C 1
ATOM 3095 O O . TYR A 1 399 ? 10.726 -3.729 -27.539 1.00 87.56 399 TYR A O 1
ATOM 3103 N N . ARG A 1 400 ? 9.750 -5.157 -26.109 1.00 90.06 400 ARG A N 1
ATOM 3104 C CA . ARG A 1 400 ? 9.549 -6.227 -27.095 1.00 90.06 400 ARG A CA 1
ATOM 3105 C C . ARG A 1 400 ? 8.617 -5.788 -28.225 1.00 90.06 400 ARG A C 1
ATOM 3107 O O . ARG A 1 400 ? 8.911 -6.064 -29.387 1.00 90.06 400 ARG A O 1
ATOM 3114 N N . ARG A 1 401 ? 7.514 -5.099 -27.912 1.00 90.00 401 ARG A N 1
ATOM 3115 C CA . ARG A 1 401 ? 6.553 -4.575 -28.896 1.00 90.00 401 ARG A CA 1
ATOM 3116 C C . ARG A 1 401 ? 7.225 -3.601 -29.863 1.00 90.00 401 ARG A C 1
ATOM 3118 O O . ARG A 1 401 ? 7.070 -3.744 -31.080 1.00 90.00 401 ARG A O 1
ATOM 3125 N N . LEU A 1 402 ? 7.985 -2.643 -29.335 1.00 88.00 402 LEU A N 1
ATOM 3126 C CA . LEU A 1 402 ? 8.739 -1.668 -30.122 1.00 88.00 402 LEU A CA 1
ATOM 3127 C C . LEU A 1 402 ? 9.804 -2.356 -30.982 1.00 88.00 402 LEU A C 1
ATOM 3129 O O . LEU A 1 402 ? 9.892 -2.074 -32.179 1.00 88.00 402 LEU A O 1
ATOM 3133 N N . TRP A 1 403 ? 10.528 -3.331 -30.426 1.00 94.81 403 TRP A N 1
ATOM 3134 C CA . TRP A 1 403 ? 11.558 -4.068 -31.156 1.00 94.81 403 TRP A CA 1
ATOM 3135 C C . TRP A 1 403 ? 10.951 -4.854 -32.320 1.00 94.81 403 TRP A C 1
ATOM 3137 O O . TRP A 1 403 ? 11.425 -4.755 -33.451 1.00 94.81 403 TRP A O 1
ATOM 3147 N N . GLN A 1 404 ? 9.835 -5.555 -32.094 1.00 94.38 404 GLN A N 1
ATOM 3148 C CA . GLN A 1 404 ? 9.123 -6.277 -33.153 1.00 94.38 404 GLN A CA 1
ATOM 3149 C C . GLN A 1 404 ? 8.628 -5.336 -34.256 1.00 94.38 404 GLN A C 1
ATOM 3151 O O . GLN A 1 404 ? 8.686 -5.678 -35.440 1.00 94.38 404 GLN A O 1
ATOM 3156 N N . ARG A 1 405 ? 8.130 -4.147 -33.893 1.00 93.75 405 ARG A N 1
ATOM 3157 C CA . ARG A 1 405 ? 7.717 -3.123 -34.862 1.00 93.75 405 ARG A CA 1
ATOM 3158 C C . ARG A 1 405 ? 8.905 -2.683 -35.720 1.00 93.75 405 ARG A C 1
ATOM 3160 O O . ARG A 1 405 ? 8.796 -2.712 -36.944 1.00 93.75 405 ARG A O 1
ATOM 3167 N N . GLN A 1 406 ? 10.023 -2.330 -35.093 1.00 95.12 406 GLN A N 1
ATOM 3168 C CA . GLN A 1 406 ? 11.260 -1.913 -35.757 1.00 95.12 406 GLN A CA 1
ATOM 3169 C C . GLN A 1 406 ? 11.828 -3.005 -36.683 1.00 95.12 406 GLN A C 1
ATOM 3171 O O . GLN A 1 406 ? 12.123 -2.743 -37.850 1.00 95.12 406 GLN A O 1
ATOM 3176 N N . ALA A 1 407 ? 11.878 -4.252 -36.212 1.00 96.06 407 ALA A N 1
ATOM 3177 C CA . ALA A 1 407 ? 12.301 -5.412 -36.992 1.00 96.06 407 ALA A CA 1
ATOM 3178 C C . ALA A 1 407 ? 11.425 -5.636 -38.237 1.00 96.06 407 ALA A C 1
ATOM 3180 O O . ALA A 1 407 ? 11.938 -5.854 -39.337 1.00 96.06 407 ALA A O 1
ATOM 3181 N N . ARG A 1 408 ? 10.096 -5.523 -38.100 1.00 96.12 408 ARG A N 1
ATOM 3182 C CA . ARG A 1 408 ? 9.162 -5.641 -39.234 1.00 96.12 408 ARG A CA 1
ATOM 3183 C C . ARG A 1 408 ? 9.318 -4.503 -40.241 1.00 96.12 408 ARG A C 1
ATOM 3185 O O . ARG A 1 408 ? 9.185 -4.761 -41.435 1.00 96.12 408 ARG A O 1
ATOM 3192 N N . ILE A 1 409 ? 9.592 -3.277 -39.787 1.00 95.44 409 ILE A N 1
ATOM 3193 C CA . ILE A 1 409 ? 9.884 -2.139 -40.675 1.00 95.44 409 ILE A CA 1
ATOM 3194 C C . ILE A 1 409 ? 11.113 -2.459 -41.533 1.00 95.44 409 ILE A C 1
ATOM 3196 O O . ILE A 1 409 ? 11.023 -2.397 -42.758 1.00 95.44 409 ILE A O 1
ATOM 3200 N N . LEU A 1 410 ? 12.215 -2.895 -40.911 1.00 96.31 410 LEU A N 1
ATOM 3201 C CA . LEU A 1 410 ? 13.440 -3.261 -41.626 1.00 96.31 410 LEU A CA 1
ATOM 3202 C C . LEU A 1 410 ? 13.209 -4.407 -42.628 1.00 96.31 410 LEU A C 1
ATOM 3204 O O . LEU A 1 410 ? 13.617 -4.309 -43.782 1.00 96.31 410 LEU A O 1
ATOM 3208 N N . ILE A 1 411 ? 12.514 -5.478 -42.232 1.00 95.19 411 ILE A N 1
ATOM 3209 C CA . ILE A 1 411 ? 12.256 -6.635 -43.113 1.00 95.19 411 ILE A CA 1
ATOM 3210 C C . ILE A 1 411 ? 11.377 -6.262 -44.318 1.00 95.19 411 ILE A C 1
ATOM 3212 O O . ILE A 1 411 ? 11.527 -6.834 -45.399 1.00 95.19 411 ILE A O 1
ATOM 3216 N N . ARG A 1 412 ? 10.467 -5.295 -44.161 1.00 95.56 412 ARG A N 1
ATOM 3217 C CA . ARG A 1 412 ? 9.590 -4.820 -45.243 1.00 95.56 412 ARG A CA 1
ATOM 3218 C C . ARG A 1 412 ? 10.280 -3.857 -46.210 1.00 95.56 412 ARG A C 1
ATOM 3220 O O . ARG A 1 412 ? 9.719 -3.594 -47.273 1.00 95.56 412 ARG A O 1
ATOM 3227 N N . ALA A 1 413 ? 11.488 -3.381 -45.905 1.00 94.50 413 ALA A N 1
ATOM 3228 C CA . ALA A 1 413 ? 12.267 -2.472 -46.747 1.00 94.50 413 ALA A CA 1
ATOM 3229 C C . ALA A 1 413 ? 12.877 -3.166 -47.986 1.00 94.50 413 ALA A C 1
ATOM 3231 O O . ALA A 1 413 ? 14.078 -3.092 -48.247 1.00 94.50 413 ALA A O 1
ATOM 3232 N N . THR A 1 414 ? 12.049 -3.858 -48.772 1.00 93.19 414 THR A N 1
ATOM 3233 C CA . THR A 1 414 ? 12.473 -4.770 -49.849 1.00 93.19 414 THR A CA 1
ATOM 3234 C C . THR A 1 414 ? 13.397 -4.130 -50.886 1.00 93.19 414 THR A C 1
ATOM 3236 O O . THR A 1 414 ? 14.295 -4.809 -51.376 1.00 93.19 414 THR A O 1
ATOM 3239 N N . ALA A 1 415 ? 13.233 -2.838 -51.192 1.00 92.38 415 ALA A N 1
ATOM 3240 C CA . ALA A 1 415 ? 14.120 -2.111 -52.100 1.00 92.38 415 ALA A CA 1
ATOM 3241 C C . ALA A 1 415 ? 15.566 -2.053 -51.575 1.00 92.38 415 ALA A C 1
ATOM 3243 O O . ALA A 1 415 ? 16.493 -2.427 -52.293 1.00 92.38 415 ALA A O 1
ATOM 3244 N N . HIS A 1 416 ? 15.758 -1.676 -50.308 1.00 93.56 416 HIS A N 1
ATOM 3245 C CA . HIS A 1 416 ? 17.082 -1.630 -49.680 1.00 93.56 416 HIS A CA 1
ATOM 3246 C C . HIS A 1 416 ? 17.682 -3.020 -49.485 1.00 93.56 416 HIS A C 1
ATOM 3248 O O . HIS A 1 416 ? 18.876 -3.215 -49.705 1.00 93.56 416 HIS A O 1
ATOM 3254 N N . LEU A 1 417 ? 16.854 -4.003 -49.116 1.00 93.50 417 LEU A N 1
ATOM 3255 C CA . LEU A 1 417 ? 17.312 -5.380 -48.937 1.00 93.50 417 LEU A CA 1
ATOM 3256 C C . LEU A 1 417 ? 17.799 -5.987 -50.260 1.00 93.50 417 LEU A C 1
ATOM 3258 O O . LEU A 1 417 ? 18.852 -6.618 -50.283 1.00 93.50 417 LEU A O 1
ATOM 3262 N N . ARG A 1 418 ? 17.089 -5.744 -51.372 1.00 92.88 418 ARG A N 1
ATOM 3263 C CA . ARG A 1 418 ? 17.534 -6.149 -52.720 1.00 92.88 418 ARG A CA 1
ATOM 3264 C C . ARG A 1 418 ? 18.818 -5.440 -53.142 1.00 92.88 418 ARG A C 1
ATOM 3266 O O . ARG A 1 418 ? 19.659 -6.053 -53.786 1.00 92.88 418 ARG A O 1
ATOM 3273 N N . ALA A 1 419 ? 18.976 -4.173 -52.767 1.00 93.31 419 ALA A N 1
ATOM 3274 C CA . ALA A 1 419 ? 20.192 -3.409 -53.026 1.00 93.31 419 ALA A CA 1
ATOM 3275 C C . ALA A 1 419 ? 21.372 -3.799 -52.113 1.00 93.31 419 ALA A C 1
ATOM 3277 O O . ALA A 1 419 ? 22.491 -3.346 -52.362 1.00 93.31 419 ALA A O 1
ATOM 3278 N N . ALA A 1 420 ? 21.137 -4.623 -51.083 1.00 92.75 420 ALA A N 1
ATOM 3279 C CA . ALA A 1 420 ? 22.082 -4.934 -50.011 1.00 92.75 420 ALA A CA 1
ATOM 3280 C C . ALA A 1 420 ? 22.703 -3.668 -49.387 1.00 92.75 420 ALA A C 1
ATOM 3282 O O . ALA A 1 420 ? 23.914 -3.600 -49.181 1.00 92.75 420 ALA A O 1
ATOM 3283 N N . ASP A 1 421 ? 21.861 -2.662 -49.130 1.00 93.44 421 ASP A N 1
ATOM 3284 C CA . ASP A 1 421 ? 22.265 -1.313 -48.728 1.00 93.44 421 ASP A CA 1
ATOM 3285 C C . ASP A 1 421 ? 23.169 -1.311 -47.470 1.00 93.44 421 ASP A C 1
ATOM 3287 O O . ASP A 1 421 ? 22.710 -1.674 -46.378 1.00 93.44 421 ASP A O 1
ATOM 3291 N N . PRO A 1 422 ? 24.447 -0.893 -47.589 1.00 91.62 422 PRO A N 1
ATOM 3292 C CA . PRO A 1 422 ? 25.372 -0.826 -46.461 1.00 91.62 422 PRO A CA 1
ATOM 3293 C C . PRO A 1 422 ? 24.908 0.076 -45.309 1.00 91.62 422 PRO A C 1
ATOM 3295 O O . PRO A 1 422 ? 25.275 -0.193 -44.163 1.00 91.62 422 PRO A O 1
ATOM 3298 N N . ALA A 1 423 ? 24.095 1.105 -45.581 1.00 90.75 423 ALA A N 1
ATOM 3299 C CA . ALA A 1 423 ? 23.613 2.035 -44.558 1.00 90.75 423 ALA A CA 1
ATOM 3300 C C . ALA A 1 423 ? 22.726 1.339 -43.509 1.00 90.75 423 ALA A C 1
ATOM 3302 O O . ALA A 1 423 ? 22.631 1.788 -42.367 1.00 90.75 423 ALA A O 1
ATOM 3303 N N . LEU A 1 424 ? 22.122 0.197 -43.860 1.00 93.88 424 LEU A N 1
ATOM 3304 C CA . LEU A 1 424 ? 21.260 -0.568 -42.958 1.00 93.88 424 LEU A CA 1
ATOM 3305 C C . LEU A 1 424 ? 22.013 -1.511 -42.020 1.00 93.88 424 LEU A C 1
ATOM 3307 O O . LEU A 1 424 ? 21.395 -2.072 -41.118 1.00 93.88 424 LEU A O 1
ATOM 3311 N N . ILE A 1 425 ? 23.324 -1.700 -42.191 1.00 92.31 425 ILE A N 1
ATOM 3312 C CA . ILE A 1 425 ? 24.101 -2.635 -41.364 1.00 92.31 425 ILE A CA 1
ATOM 3313 C C . ILE A 1 425 ? 24.057 -2.257 -39.885 1.00 92.31 425 ILE A C 1
ATOM 3315 O O . ILE A 1 425 ? 23.869 -3.135 -39.046 1.00 92.31 425 ILE A O 1
ATOM 3319 N N . GLY A 1 426 ? 24.193 -0.968 -39.556 1.00 90.19 426 GLY A N 1
ATOM 3320 C CA . GLY A 1 426 ? 24.122 -0.508 -38.168 1.00 90.19 426 GLY A CA 1
ATOM 3321 C C . GLY A 1 426 ? 22.771 -0.849 -37.536 1.00 90.19 426 GLY A C 1
ATOM 3322 O O . GLY A 1 426 ? 22.718 -1.454 -36.464 1.00 90.19 426 GLY A O 1
ATOM 3323 N N . LEU A 1 427 ? 21.682 -0.532 -38.245 1.00 93.56 427 LEU A N 1
ATOM 3324 C CA . LEU A 1 427 ? 20.311 -0.818 -37.818 1.00 93.56 427 LEU A CA 1
ATOM 3325 C C . LEU A 1 427 ? 20.076 -2.328 -37.658 1.00 93.56 427 LEU A C 1
ATOM 3327 O O . LEU A 1 427 ? 19.593 -2.780 -36.620 1.00 93.56 427 LEU A O 1
ATOM 3331 N N . ALA A 1 428 ? 20.467 -3.119 -38.659 1.00 94.88 428 ALA A N 1
ATOM 3332 C CA . ALA A 1 428 ? 20.311 -4.568 -38.655 1.00 94.88 428 ALA A CA 1
ATOM 3333 C C . ALA A 1 428 ? 21.130 -5.234 -37.541 1.00 94.88 428 ALA A C 1
ATOM 3335 O O . ALA A 1 428 ? 20.627 -6.127 -36.868 1.00 94.88 428 ALA A O 1
ATOM 3336 N N . SER A 1 429 ? 22.363 -4.787 -37.303 1.00 92.75 429 SER A N 1
ATOM 3337 C CA . SER A 1 429 ? 23.217 -5.305 -36.230 1.00 92.75 429 SER A CA 1
ATOM 3338 C C . SER A 1 429 ? 22.615 -5.044 -34.849 1.00 92.75 429 SER A C 1
ATOM 3340 O O . SER A 1 429 ? 22.500 -5.961 -34.032 1.00 92.75 429 SER A O 1
ATOM 3342 N N . ARG A 1 430 ? 22.135 -3.817 -34.614 1.00 92.31 430 ARG A N 1
ATOM 3343 C CA . ARG A 1 430 ? 21.508 -3.425 -33.346 1.00 92.31 430 ARG A CA 1
ATOM 3344 C C . ARG A 1 430 ? 20.227 -4.215 -33.069 1.00 92.31 430 ARG A C 1
ATOM 3346 O O . ARG A 1 430 ? 20.082 -4.785 -31.986 1.00 92.31 430 ARG A O 1
ATOM 3353 N N . LEU A 1 431 ? 19.354 -4.346 -34.069 1.00 95.25 431 LEU A N 1
ATOM 3354 C CA . LEU A 1 431 ? 18.137 -5.153 -33.956 1.00 95.25 431 LEU A CA 1
ATOM 3355 C C . LEU A 1 431 ? 18.444 -6.648 -33.803 1.00 95.25 431 LEU A C 1
ATOM 3357 O O . LEU A 1 431 ? 17.797 -7.313 -32.995 1.00 95.25 431 LEU A O 1
ATOM 3361 N N . ALA A 1 432 ? 19.452 -7.178 -34.503 1.00 94.19 432 ALA A N 1
ATOM 3362 C CA . ALA A 1 432 ? 19.887 -8.570 -34.363 1.00 94.19 432 ALA A CA 1
ATOM 3363 C C . ALA A 1 432 ? 20.401 -8.884 -32.948 1.00 94.19 432 ALA A C 1
ATOM 3365 O O . ALA A 1 432 ? 20.207 -10.001 -32.466 1.00 94.19 432 ALA A O 1
ATOM 3366 N N . ALA A 1 433 ? 20.996 -7.902 -32.262 1.00 91.19 433 ALA A N 1
ATOM 3367 C CA . ALA A 1 433 ? 21.385 -8.001 -30.855 1.00 91.19 433 ALA A CA 1
ATOM 3368 C C . ALA A 1 433 ? 20.194 -7.927 -29.876 1.00 91.19 433 ALA A C 1
ATOM 3370 O O . ALA A 1 433 ? 20.384 -8.103 -28.676 1.00 91.19 433 ALA A O 1
ATOM 3371 N N . GLY A 1 434 ? 18.971 -7.702 -30.369 1.00 91.06 434 GLY A N 1
ATOM 3372 C CA . GLY A 1 434 ? 17.768 -7.551 -29.549 1.00 91.06 434 GLY A CA 1
ATOM 3373 C C . GLY A 1 434 ? 17.567 -6.145 -28.985 1.00 91.06 434 GLY A C 1
ATOM 3374 O O . GLY A 1 434 ? 16.715 -5.983 -28.121 1.00 91.06 434 GLY A O 1
ATOM 3375 N N . ARG A 1 435 ? 18.326 -5.143 -29.452 1.00 91.56 435 ARG A N 1
ATOM 3376 C CA . ARG A 1 435 ? 18.255 -3.764 -28.949 1.00 91.56 435 ARG A CA 1
ATOM 3377 C C . ARG A 1 435 ? 17.395 -2.879 -29.842 1.00 91.56 435 ARG A C 1
ATOM 3379 O O . ARG A 1 435 ? 17.428 -3.022 -31.063 1.00 91.56 435 ARG A O 1
ATOM 3386 N N . LEU A 1 436 ? 16.664 -1.945 -29.241 1.00 90.50 436 LEU A N 1
ATOM 3387 C CA . LEU A 1 436 ? 15.928 -0.901 -29.960 1.00 90.50 436 LEU A CA 1
ATOM 3388 C C . LEU A 1 436 ? 16.888 0.090 -30.620 1.00 90.50 436 LEU A C 1
ATOM 3390 O O . LEU A 1 436 ? 17.849 0.537 -29.993 1.00 90.50 436 LEU A O 1
ATOM 3394 N N . ALA A 1 437 ? 16.621 0.438 -31.873 1.00 90.31 437 ALA A N 1
ATOM 3395 C CA . ALA A 1 437 ? 17.323 1.484 -32.609 1.00 90.31 437 ALA A CA 1
ATOM 3396 C C . ALA A 1 437 ? 16.661 2.854 -32.398 1.00 90.31 437 ALA A C 1
ATOM 3398 O O . ALA A 1 437 ? 15.453 2.923 -32.168 1.00 90.31 437 ALA A O 1
ATOM 3399 N N . ASP A 1 438 ? 17.454 3.923 -32.474 1.00 85.12 438 ASP A N 1
ATOM 3400 C CA . ASP A 1 438 ? 16.947 5.298 -32.456 1.00 85.12 438 ASP A CA 1
ATOM 3401 C C . ASP A 1 438 ? 16.388 5.716 -33.830 1.00 85.12 438 ASP A C 1
ATOM 3403 O O . ASP A 1 438 ? 16.591 5.037 -34.842 1.00 85.12 438 ASP A O 1
ATOM 3407 N N . ASP A 1 439 ? 15.692 6.853 -33.874 1.00 83.88 439 ASP A N 1
ATOM 3408 C CA . ASP A 1 439 ? 15.077 7.375 -35.100 1.00 83.88 439 ASP A CA 1
ATOM 3409 C C . ASP A 1 439 ? 16.099 7.752 -36.186 1.00 83.88 439 ASP A C 1
ATOM 3411 O O . ASP A 1 439 ? 15.782 7.699 -37.380 1.00 83.88 439 ASP A O 1
ATOM 3415 N N . ALA A 1 440 ? 17.334 8.105 -35.814 1.00 86.12 440 ALA A N 1
ATOM 3416 C CA . ALA A 1 440 ? 18.375 8.467 -36.773 1.00 86.12 440 ALA A CA 1
ATOM 3417 C C . ALA A 1 440 ? 18.799 7.252 -37.612 1.00 86.12 440 ALA A C 1
ATOM 3419 O O . ALA A 1 440 ? 19.022 7.377 -38.818 1.00 86.12 440 ALA A O 1
ATOM 3420 N N . MET A 1 441 ? 18.820 6.057 -37.017 1.00 90.81 441 MET A N 1
ATOM 3421 C CA . MET A 1 441 ? 19.139 4.809 -37.719 1.00 90.81 441 MET A CA 1
ATOM 3422 C C . MET A 1 441 ? 18.084 4.398 -38.758 1.00 90.81 441 MET A C 1
ATOM 3424 O O . MET A 1 441 ? 18.397 3.620 -39.661 1.00 90.81 441 MET A O 1
ATOM 3428 N N . PHE A 1 442 ? 16.851 4.911 -38.663 1.00 92.00 442 PHE A N 1
ATOM 3429 C CA . PHE A 1 442 ? 15.788 4.675 -39.649 1.00 92.00 442 PHE A CA 1
ATOM 3430 C C . PHE A 1 442 ? 15.792 5.680 -40.806 1.00 92.00 442 PHE A C 1
ATOM 3432 O O . PHE A 1 442 ? 15.148 5.413 -41.821 1.00 92.00 442 PHE A O 1
ATOM 3439 N N . GLN A 1 443 ? 16.530 6.792 -40.709 1.00 91.44 443 GLN A N 1
ATOM 3440 C CA . GLN A 1 443 ? 16.589 7.817 -41.761 1.00 91.44 443 GLN A CA 1
ATOM 3441 C C . GLN A 1 443 ? 16.927 7.268 -43.159 1.00 91.44 443 GLN A C 1
ATOM 3443 O O . GLN A 1 443 ? 16.265 7.680 -44.113 1.00 91.44 443 GLN A O 1
ATOM 3448 N N . PRO A 1 444 ? 17.858 6.302 -43.330 1.00 91.50 444 PRO A N 1
ATOM 3449 C CA . PRO A 1 444 ? 18.150 5.742 -44.650 1.00 91.50 444 PRO A CA 1
ATOM 3450 C C . PRO A 1 444 ? 16.941 5.092 -45.331 1.00 91.50 444 PRO A C 1
ATOM 3452 O O . PRO A 1 444 ? 16.882 5.063 -46.552 1.00 91.50 444 PRO A O 1
ATOM 3455 N N . LEU A 1 445 ? 15.960 4.602 -44.565 1.00 92.44 445 LEU A N 1
ATOM 3456 C CA . LEU A 1 445 ? 14.757 3.954 -45.097 1.00 92.44 445 LEU A CA 1
ATOM 3457 C C . LEU A 1 445 ? 13.713 4.945 -45.629 1.00 92.44 445 LEU A C 1
ATOM 3459 O O . LEU A 1 445 ? 12.738 4.525 -46.254 1.00 92.44 445 LEU A O 1
ATOM 3463 N N . ALA A 1 446 ? 13.884 6.246 -45.378 1.00 91.12 446 ALA A N 1
ATOM 3464 C CA . ALA A 1 446 ? 12.953 7.275 -45.835 1.00 91.12 446 ALA A CA 1
ATOM 3465 C C . ALA A 1 446 ? 13.021 7.514 -47.354 1.00 91.12 446 ALA A C 1
ATOM 3467 O O . ALA A 1 446 ? 12.113 8.116 -47.922 1.00 91.12 446 ALA A O 1
ATOM 3468 N N . SER A 1 447 ? 14.089 7.069 -48.021 1.00 91.06 447 SER A N 1
ATOM 3469 C CA . SER A 1 447 ? 14.298 7.227 -49.463 1.00 91.06 447 SER A CA 1
ATOM 3470 C C . SER A 1 447 ? 14.849 5.938 -50.072 1.00 91.06 447 SER A C 1
ATOM 3472 O O . SER A 1 447 ? 15.628 5.266 -49.411 1.00 91.06 447 SER A O 1
ATOM 3474 N N . PRO A 1 448 ? 14.507 5.586 -51.326 1.00 89.62 448 PRO A N 1
ATOM 3475 C CA . PRO A 1 448 ? 15.069 4.411 -51.991 1.00 89.62 448 PRO A CA 1
ATOM 3476 C C . PRO A 1 448 ? 16.609 4.433 -52.036 1.00 89.62 448 PRO A C 1
ATOM 3478 O O . PRO A 1 448 ? 17.198 5.516 -52.108 1.00 89.62 448 PRO A O 1
ATOM 3481 N N . PRO A 1 449 ? 17.281 3.265 -52.069 1.00 91.88 449 PRO A N 1
ATOM 3482 C CA . PRO A 1 449 ? 18.738 3.211 -52.137 1.00 91.88 449 PRO A CA 1
ATOM 3483 C C . PRO A 1 449 ? 19.235 3.819 -53.455 1.00 91.88 449 PRO A C 1
ATOM 3485 O O . PRO A 1 449 ? 18.824 3.404 -54.538 1.00 91.88 449 PRO A O 1
ATOM 3488 N N . GLY A 1 450 ? 20.150 4.788 -53.372 1.00 89.25 450 GLY A N 1
ATOM 3489 C CA . GLY A 1 450 ? 20.699 5.458 -54.557 1.00 89.25 450 GLY A CA 1
ATOM 3490 C C . GLY A 1 450 ? 21.638 4.579 -55.394 1.00 89.25 450 GLY A C 1
ATOM 3491 O O . GLY A 1 450 ? 21.780 4.800 -56.595 1.00 89.25 450 GLY A O 1
ATOM 3492 N N . ARG A 1 451 ? 22.287 3.585 -54.772 1.00 91.94 451 ARG A N 1
ATOM 3493 C CA . ARG A 1 451 ? 23.166 2.597 -55.420 1.00 91.94 451 ARG A CA 1
ATOM 3494 C C . ARG A 1 451 ? 23.048 1.249 -54.718 1.00 91.94 451 ARG A C 1
ATOM 3496 O O . ARG A 1 451 ? 22.815 1.187 -53.514 1.00 91.94 451 ARG A O 1
ATOM 3503 N N . THR A 1 452 ? 23.257 0.172 -55.462 1.00 94.44 452 THR A N 1
ATOM 3504 C CA . THR A 1 452 ? 23.402 -1.174 -54.897 1.00 94.44 452 THR A CA 1
ATOM 3505 C C . THR A 1 452 ? 24.806 -1.377 -54.327 1.00 94.44 452 THR A C 1
ATOM 3507 O O . THR A 1 452 ? 25.767 -0.736 -54.764 1.00 94.44 452 THR A O 1
ATOM 3510 N N . ARG A 1 453 ? 24.957 -2.318 -53.387 1.00 93.50 453 ARG A N 1
ATOM 3511 C CA . ARG A 1 453 ? 26.271 -2.741 -52.875 1.00 93.50 453 ARG A CA 1
ATOM 3512 C C . ARG A 1 453 ? 27.217 -3.144 -54.003 1.00 93.50 453 ARG A C 1
ATOM 3514 O O . ARG A 1 453 ? 28.398 -2.832 -53.935 1.00 93.50 453 ARG A O 1
ATOM 3521 N N . GLU A 1 454 ? 26.707 -3.822 -55.027 1.00 93.50 454 GLU A N 1
ATOM 3522 C CA . GLU A 1 454 ? 27.495 -4.238 -56.187 1.00 93.50 454 GLU A CA 1
ATOM 3523 C C . GLU A 1 454 ? 28.013 -3.037 -56.984 1.00 93.50 454 GLU A C 1
ATOM 3525 O O . GLU A 1 454 ? 29.203 -2.967 -57.273 1.00 93.50 454 GLU A O 1
ATOM 3530 N N . GLN A 1 455 ? 27.160 -2.045 -57.260 1.00 94.00 455 GLN A N 1
ATOM 3531 C CA . GLN A 1 455 ? 27.579 -0.805 -57.924 1.00 94.00 455 GLN A CA 1
ATOM 3532 C C . GLN A 1 455 ? 28.642 -0.060 -57.111 1.00 94.00 455 GLN A C 1
ATOM 3534 O O . GLN A 1 455 ? 29.647 0.369 -57.671 1.00 94.00 455 GLN A O 1
ATOM 3539 N N . ILE A 1 456 ? 28.451 0.047 -55.792 1.00 93.38 456 ILE A N 1
ATOM 3540 C CA . ILE A 1 456 ? 29.440 0.644 -54.884 1.00 93.38 456 ILE A CA 1
ATOM 3541 C C . ILE A 1 456 ? 30.762 -0.130 -54.953 1.00 93.38 456 ILE A C 1
ATOM 3543 O O . ILE A 1 456 ? 31.824 0.472 -55.096 1.00 93.38 456 ILE A O 1
ATOM 3547 N N . GLN A 1 457 ? 30.704 -1.461 -54.884 1.00 94.44 457 GLN A N 1
ATOM 3548 C CA . GLN A 1 457 ? 31.884 -2.319 -54.898 1.00 94.44 457 GLN A CA 1
ATOM 3549 C C . GLN A 1 457 ? 32.666 -2.214 -56.208 1.00 94.44 457 GLN A C 1
ATOM 3551 O O . GLN A 1 457 ? 33.896 -2.181 -56.171 1.00 94.44 457 GLN A O 1
ATOM 3556 N N . THR A 1 458 ? 31.965 -2.161 -57.340 1.00 94.31 458 THR A N 1
ATOM 3557 C CA . THR A 1 458 ? 32.571 -1.981 -58.662 1.00 94.31 458 THR A CA 1
ATOM 3558 C C . THR A 1 458 ? 33.293 -0.644 -58.734 1.00 94.31 458 THR A C 1
ATOM 3560 O O . THR A 1 458 ? 34.468 -0.630 -59.074 1.00 94.31 458 THR A O 1
ATOM 3563 N N . THR A 1 459 ? 32.654 0.454 -58.311 1.00 92.62 459 THR A N 1
ATOM 3564 C CA . THR A 1 459 ? 33.305 1.774 -58.280 1.00 92.62 459 THR A CA 1
ATOM 3565 C C . THR A 1 459 ? 34.542 1.797 -57.378 1.00 92.62 459 THR A C 1
ATOM 3567 O O . THR A 1 459 ? 35.540 2.405 -57.738 1.00 92.62 459 THR A O 1
ATOM 3570 N N . LEU A 1 460 ? 34.507 1.131 -56.219 1.00 90.31 460 LEU A N 1
ATOM 3571 C CA . LEU A 1 460 ? 35.642 1.107 -55.287 1.00 90.31 460 LEU A CA 1
ATOM 3572 C C . LEU A 1 460 ? 36.853 0.317 -55.803 1.00 90.31 460 LEU A C 1
ATOM 3574 O O . LEU A 1 460 ? 37.974 0.593 -55.381 1.00 90.31 460 LEU A O 1
ATOM 3578 N N . LEU A 1 461 ? 36.634 -0.691 -56.651 1.00 93.44 461 LEU A N 1
ATOM 3579 C CA . LEU A 1 461 ? 37.692 -1.599 -57.106 1.00 93.44 461 LEU A CA 1
ATOM 3580 C C . LEU A 1 461 ? 38.164 -1.340 -58.534 1.00 93.44 461 LEU A C 1
ATOM 3582 O O . LEU A 1 461 ? 39.081 -2.034 -58.965 1.00 93.44 461 LEU A O 1
ATOM 3586 N N . ASP A 1 462 ? 37.556 -0.408 -59.265 1.00 89.06 462 ASP A N 1
ATOM 3587 C CA . ASP A 1 462 ? 37.824 -0.227 -60.695 1.00 89.06 462 ASP A CA 1
ATOM 3588 C C . ASP A 1 462 ? 39.303 0.120 -60.950 1.00 89.06 462 ASP A C 1
ATOM 3590 O O . ASP A 1 462 ? 40.042 -0.668 -61.545 1.00 89.06 462 ASP A O 1
ATOM 3594 N N . ASP A 1 463 ? 39.780 1.209 -60.342 1.00 87.12 463 ASP A N 1
ATOM 3595 C CA . ASP A 1 463 ? 41.180 1.648 -60.438 1.00 87.12 463 ASP A CA 1
ATOM 3596 C C . ASP A 1 463 ? 42.158 0.627 -59.838 1.00 87.12 463 ASP A C 1
ATOM 3598 O O . ASP A 1 463 ? 43.270 0.419 -60.336 1.00 87.12 463 ASP A O 1
ATOM 3602 N N . TYR A 1 464 ? 41.737 -0.048 -58.765 1.00 93.38 464 TYR A N 1
ATOM 3603 C CA . TYR A 1 464 ? 42.550 -1.060 -58.097 1.00 93.38 464 TYR A CA 1
ATOM 3604 C C . TYR A 1 464 ? 42.812 -2.266 -58.999 1.00 93.38 464 TYR A C 1
ATOM 3606 O O . TYR A 1 464 ? 43.948 -2.725 -59.091 1.00 93.38 464 TYR A O 1
ATOM 3614 N N . ARG A 1 465 ? 41.778 -2.779 -59.675 1.00 93.31 465 ARG A N 1
ATOM 3615 C CA . ARG A 1 465 ? 41.901 -3.953 -60.549 1.00 93.31 465 ARG A CA 1
ATOM 3616 C C . ARG A 1 465 ? 42.854 -3.672 -61.702 1.00 93.31 465 ARG A C 1
ATOM 3618 O O . ARG A 1 465 ? 43.750 -4.475 -61.934 1.00 93.31 465 ARG A O 1
ATOM 3625 N N . ALA A 1 466 ? 42.720 -2.509 -62.342 1.00 91.75 466 ALA A N 1
ATOM 3626 C CA . ALA A 1 466 ? 43.639 -2.082 -63.393 1.00 91.75 466 ALA A CA 1
ATOM 3627 C C . ALA A 1 466 ? 45.087 -1.988 -62.879 1.00 91.75 466 ALA A C 1
ATOM 3629 O O . ALA A 1 466 ? 46.007 -2.500 -63.516 1.00 91.75 466 ALA A O 1
ATOM 3630 N N . THR A 1 467 ? 45.280 -1.401 -61.693 1.00 93.38 467 THR A N 1
ATOM 3631 C CA . THR A 1 467 ? 46.602 -1.275 -61.059 1.00 93.38 467 THR A CA 1
ATOM 3632 C C . THR A 1 467 ? 47.211 -2.641 -60.742 1.00 93.38 467 THR A C 1
ATOM 3634 O O . THR A 1 467 ? 48.360 -2.903 -61.093 1.00 93.38 467 THR A O 1
ATOM 3637 N N . ARG A 1 468 ? 46.445 -3.538 -60.114 1.00 95.31 468 ARG A N 1
ATOM 3638 C CA . ARG A 1 468 ? 46.895 -4.893 -59.785 1.00 95.31 468 ARG A CA 1
ATOM 3639 C C . ARG A 1 468 ? 47.286 -5.655 -61.045 1.00 95.31 468 ARG A C 1
ATOM 3641 O O . ARG A 1 468 ? 48.367 -6.234 -61.093 1.00 95.31 468 ARG A O 1
ATOM 3648 N N . ASP A 1 469 ? 46.425 -5.658 -62.057 1.00 94.38 469 ASP A N 1
ATOM 3649 C CA . ASP A 1 469 ? 46.655 -6.428 -63.278 1.00 94.38 469 ASP A CA 1
ATOM 3650 C C . ASP A 1 469 ? 47.899 -5.913 -64.029 1.00 94.38 469 ASP A C 1
ATOM 3652 O O . ASP A 1 469 ? 48.685 -6.721 -64.532 1.00 94.38 469 ASP A O 1
ATOM 3656 N N . GLN A 1 470 ? 48.153 -4.597 -64.005 1.00 95.25 470 GLN A N 1
ATOM 3657 C CA . GLN A 1 470 ? 49.392 -3.999 -64.512 1.00 95.25 470 GLN A CA 1
ATOM 3658 C C . GLN A 1 470 ? 50.627 -4.462 -63.721 1.00 95.25 470 GLN A C 1
ATOM 3660 O O . GLN A 1 470 ? 51.598 -4.907 -64.328 1.00 95.25 470 GLN A O 1
ATOM 3665 N N . VAL A 1 471 ? 50.585 -4.450 -62.382 1.00 95.25 471 VAL A N 1
ATOM 3666 C CA . VAL A 1 471 ? 51.694 -4.928 -61.527 1.00 95.25 471 VAL A CA 1
ATOM 3667 C C . VAL A 1 471 ? 52.024 -6.398 -61.807 1.00 95.25 471 VAL A C 1
ATOM 3669 O O . VAL A 1 471 ? 53.197 -6.777 -61.893 1.00 95.25 471 VAL A O 1
ATOM 3672 N N . ILE A 1 472 ? 51.005 -7.243 -61.982 1.00 95.94 472 ILE A N 1
ATOM 3673 C CA . ILE A 1 472 ? 51.199 -8.658 -62.321 1.00 95.94 472 ILE A CA 1
ATOM 3674 C C . ILE A 1 472 ? 51.770 -8.815 -63.737 1.00 95.94 472 ILE A C 1
ATOM 3676 O O . ILE A 1 472 ? 52.685 -9.621 -63.938 1.00 95.94 472 ILE A O 1
ATOM 3680 N N . ALA A 1 473 ? 51.280 -8.042 -64.711 1.00 95.00 473 ALA A N 1
ATOM 3681 C CA . ALA A 1 473 ? 51.804 -8.045 -66.074 1.00 95.00 473 ALA A CA 1
ATOM 3682 C C . ALA A 1 473 ? 53.280 -7.621 -66.112 1.00 95.00 473 ALA A C 1
ATOM 3684 O O . ALA A 1 473 ? 54.102 -8.322 -66.707 1.00 95.00 473 ALA A O 1
ATOM 3685 N N . ASP A 1 474 ? 53.640 -6.549 -65.407 1.00 95.69 474 ASP A N 1
ATOM 3686 C CA . ASP A 1 474 ? 55.017 -6.065 -65.302 1.00 95.69 474 ASP A CA 1
ATOM 3687 C C . ASP A 1 474 ? 55.922 -7.134 -64.683 1.00 95.69 474 ASP A C 1
ATOM 3689 O O . ASP A 1 474 ? 56.962 -7.476 -65.256 1.00 95.69 474 ASP A O 1
ATOM 3693 N N . ARG A 1 475 ? 55.481 -7.781 -63.595 1.00 95.62 475 ARG A N 1
ATOM 3694 C CA . ARG A 1 475 ? 56.209 -8.902 -62.979 1.00 95.62 475 ARG A CA 1
ATOM 3695 C C . ARG A 1 475 ? 56.432 -10.060 -63.957 1.00 95.62 475 ARG A C 1
ATOM 3697 O O . ARG A 1 475 ? 57.517 -10.639 -63.977 1.00 95.62 475 ARG A O 1
ATOM 3704 N N . LEU A 1 476 ? 55.449 -10.385 -64.798 1.00 93.94 476 LEU A N 1
ATOM 3705 C CA . LEU A 1 476 ? 55.580 -11.432 -65.818 1.00 93.94 476 LEU A CA 1
ATOM 3706 C C . LEU A 1 476 ? 56.571 -11.065 -66.926 1.00 93.94 476 LEU A C 1
ATOM 3708 O O . LEU A 1 476 ? 57.284 -11.946 -67.419 1.00 93.94 476 LEU A O 1
ATOM 3712 N N . THR A 1 477 ? 56.635 -9.794 -67.331 1.00 95.38 477 THR A N 1
ATOM 3713 C CA . THR A 1 477 ? 57.559 -9.362 -68.393 1.00 95.38 477 THR A CA 1
ATOM 3714 C C . THR A 1 477 ? 59.023 -9.532 -67.993 1.00 95.38 477 THR A C 1
ATOM 3716 O O . THR A 1 477 ? 59.829 -9.914 -68.843 1.00 95.38 477 THR A O 1
ATOM 3719 N N . LEU A 1 478 ? 59.334 -9.372 -66.703 1.00 94.81 478 LEU A N 1
ATOM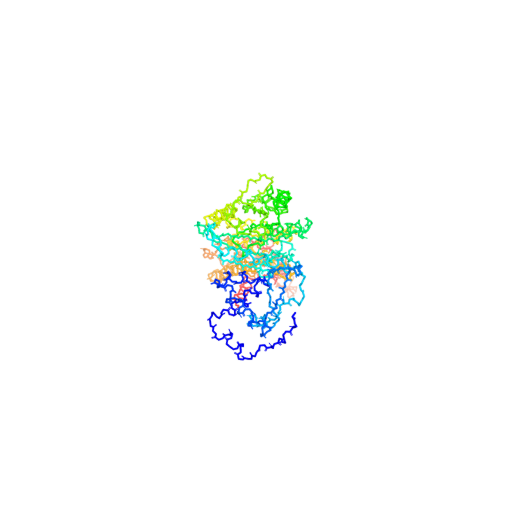 3720 C CA . LEU A 1 478 ? 60.676 -9.531 -66.137 1.00 94.81 478 LEU A CA 1
ATOM 3721 C C . LEU A 1 478 ? 61.161 -10.990 -66.074 1.00 94.81 478 LEU A C 1
ATOM 3723 O O . LEU A 1 478 ? 62.360 -11.229 -65.954 1.00 94.81 478 LEU A O 1
ATOM 3727 N N . LEU A 1 479 ? 60.259 -11.971 -66.180 1.00 94.75 479 LEU A N 1
ATOM 3728 C CA . LEU A 1 479 ? 60.621 -13.387 -66.130 1.00 94.75 479 LEU A CA 1
ATOM 3729 C C . LEU A 1 479 ? 61.096 -13.938 -67.476 1.00 94.75 479 LEU A C 1
ATOM 3731 O O . LEU A 1 479 ? 60.542 -13.623 -68.538 1.00 94.75 479 LEU A O 1
ATOM 3735 N N . SER A 1 480 ? 62.044 -14.875 -67.420 1.00 95.06 480 SER A N 1
ATOM 3736 C CA . SER A 1 480 ? 62.451 -15.680 -68.572 1.00 95.06 480 SER A CA 1
ATOM 3737 C C . SER A 1 480 ? 61.331 -16.619 -69.041 1.00 95.06 480 SER A C 1
ATOM 3739 O O . SER A 1 480 ? 60.401 -16.965 -68.307 1.00 95.06 480 SER A O 1
ATOM 3741 N N . ARG A 1 481 ? 61.438 -17.123 -70.279 1.00 91.75 481 ARG A N 1
ATOM 3742 C CA . ARG A 1 481 ? 60.455 -18.068 -70.849 1.00 91.75 481 ARG A CA 1
ATOM 3743 C C . ARG A 1 481 ? 60.262 -19.336 -70.007 1.00 91.75 481 ARG A C 1
ATOM 3745 O O . ARG A 1 481 ? 59.164 -19.887 -70.016 1.00 91.75 481 ARG A O 1
ATOM 3752 N N . ARG A 1 482 ? 61.308 -19.820 -69.322 1.00 93.25 482 ARG A N 1
ATOM 3753 C CA . ARG A 1 482 ? 61.232 -21.021 -68.473 1.00 93.25 482 ARG A CA 1
ATOM 3754 C C . ARG A 1 482 ? 60.496 -20.723 -67.168 1.00 93.25 482 ARG A C 1
ATOM 3756 O O . ARG A 1 482 ? 59.636 -21.505 -66.784 1.00 93.25 482 ARG A O 1
ATOM 3763 N N . GLU A 1 483 ? 60.786 -19.590 -66.538 1.00 92.88 483 GLU A N 1
ATOM 3764 C CA . GLU A 1 483 ? 60.138 -19.164 -65.291 1.00 92.88 483 GLU A CA 1
ATOM 3765 C C . GLU A 1 483 ? 58.651 -18.873 -65.498 1.00 92.88 483 GLU A C 1
ATOM 3767 O O . GLU A 1 483 ? 57.834 -19.311 -64.697 1.00 92.88 483 GLU A O 1
ATOM 3772 N N . ARG A 1 484 ? 58.266 -18.252 -66.625 1.00 91.19 484 ARG A N 1
ATOM 3773 C CA . ARG A 1 484 ? 56.848 -17.999 -66.948 1.00 91.19 484 ARG A CA 1
ATOM 3774 C C . ARG A 1 484 ? 55.992 -19.266 -67.013 1.00 91.19 484 ARG A C 1
ATOM 3776 O O . ARG A 1 484 ? 54.809 -19.192 -66.718 1.00 91.19 484 ARG A O 1
ATOM 3783 N N . ARG A 1 485 ? 56.557 -20.426 -67.380 1.00 91.25 485 ARG A N 1
ATOM 3784 C CA . ARG A 1 485 ? 55.814 -21.707 -67.407 1.00 91.25 485 ARG A CA 1
ATOM 3785 C C . ARG A 1 485 ? 55.476 -22.239 -66.015 1.00 91.25 485 ARG A C 1
ATOM 3787 O O . ARG A 1 485 ? 54.571 -23.054 -65.895 1.00 91.25 485 ARG A O 1
ATOM 3794 N N . HIS A 1 486 ? 56.222 -21.807 -65.003 1.00 92.56 486 HIS A N 1
ATOM 3795 C CA . HIS A 1 486 ? 56.018 -22.171 -63.602 1.00 92.56 486 HIS A CA 1
ATOM 3796 C C . HIS A 1 486 ? 55.475 -21.004 -62.769 1.00 92.56 486 HIS A C 1
ATOM 3798 O O . HIS A 1 486 ? 55.277 -21.159 -61.569 1.00 92.56 486 HIS A O 1
ATOM 3804 N N . ALA A 1 487 ? 55.260 -19.841 -63.389 1.00 91.62 487 ALA A N 1
ATOM 3805 C CA . ALA A 1 487 ? 54.646 -18.702 -62.738 1.00 91.62 487 ALA A CA 1
ATOM 3806 C C . ALA A 1 487 ? 53.193 -19.025 -62.385 1.00 91.62 487 ALA A C 1
ATOM 3808 O O . ALA A 1 487 ? 52.481 -19.647 -63.175 1.00 91.62 487 ALA A O 1
ATOM 3809 N N . ASP A 1 488 ? 52.756 -18.528 -61.232 1.00 95.50 488 ASP A N 1
ATOM 3810 C CA . ASP A 1 488 ? 51.362 -18.553 -60.809 1.00 95.50 488 ASP A CA 1
ATOM 3811 C C . ASP A 1 488 ? 50.847 -17.110 -60.688 1.00 95.50 488 ASP A C 1
ATOM 3813 O O . ASP A 1 488 ? 50.872 -16.522 -59.603 1.00 95.50 488 ASP A O 1
ATOM 3817 N N . PRO A 1 489 ? 50.408 -16.497 -61.806 1.00 92.75 489 PRO A N 1
ATOM 3818 C CA . PRO A 1 489 ? 49.859 -15.145 -61.786 1.00 92.75 489 PRO A CA 1
ATOM 3819 C C . PRO A 1 489 ? 48.657 -15.007 -60.846 1.00 92.75 489 PRO A C 1
ATOM 3821 O O . PRO A 1 489 ? 48.454 -13.938 -60.276 1.00 92.75 489 PRO A O 1
ATOM 3824 N N . ALA A 1 490 ? 47.870 -16.074 -60.674 1.00 93.38 490 ALA A N 1
ATOM 3825 C CA . ALA A 1 490 ? 46.718 -16.073 -59.781 1.00 93.38 490 ALA A CA 1
ATOM 3826 C C . ALA A 1 490 ? 47.159 -16.063 -58.310 1.00 93.38 490 ALA A C 1
ATOM 3828 O O . ALA A 1 490 ? 46.610 -15.299 -57.516 1.00 93.38 490 ALA A O 1
ATOM 3829 N N . GLY A 1 491 ? 48.188 -16.842 -57.968 1.00 94.56 491 GLY A N 1
ATOM 3830 C CA . GLY A 1 491 ? 48.842 -16.807 -56.661 1.00 94.56 491 GLY A CA 1
ATOM 3831 C C . GLY A 1 491 ? 49.383 -15.417 -56.323 1.00 94.56 491 GLY A C 1
ATOM 3832 O O . GLY A 1 491 ? 49.072 -14.881 -55.261 1.00 94.56 491 GLY A O 1
ATOM 3833 N N . TRP A 1 492 ? 50.095 -14.774 -57.254 1.00 96.12 492 TRP A N 1
ATOM 3834 C CA . TRP A 1 492 ? 50.604 -13.411 -57.044 1.00 96.12 492 TRP A CA 1
ATOM 3835 C C . TRP A 1 492 ? 49.500 -12.363 -56.932 1.00 96.12 492 TRP A C 1
ATOM 3837 O O . TRP A 1 492 ? 49.624 -11.441 -56.129 1.00 96.12 492 TRP A O 1
ATOM 3847 N N . ALA A 1 493 ? 48.419 -12.489 -57.706 1.00 94.00 493 ALA A N 1
ATOM 3848 C CA . ALA A 1 493 ? 47.256 -11.623 -57.549 1.00 94.00 493 ALA A CA 1
ATOM 3849 C C . ALA A 1 493 ? 46.624 -11.799 -56.158 1.00 94.00 493 ALA A C 1
ATOM 3851 O O . ALA A 1 493 ? 46.274 -10.810 -55.524 1.00 94.00 493 ALA A O 1
ATOM 3852 N N . GLY A 1 494 ? 46.543 -13.032 -55.647 1.00 93.62 494 GLY A N 1
ATOM 3853 C CA . GLY A 1 494 ? 46.051 -13.319 -54.298 1.00 93.62 494 GLY A CA 1
ATOM 3854 C C . GLY A 1 494 ? 46.936 -12.753 -53.181 1.00 93.62 494 GLY A C 1
ATOM 3855 O O . GLY A 1 494 ? 46.410 -12.224 -52.201 1.00 93.62 494 GLY A O 1
ATOM 3856 N N . GLU A 1 495 ? 48.262 -12.824 -53.328 1.00 93.25 495 GLU A N 1
ATOM 3857 C CA . GLU A 1 495 ? 49.225 -12.176 -52.420 1.00 93.25 495 GLU A CA 1
ATOM 3858 C C . GLU A 1 495 ? 49.069 -10.651 -52.446 1.00 93.25 495 GLU A C 1
ATOM 3860 O O . GLU A 1 495 ? 48.979 -10.016 -51.395 1.00 93.25 495 GLU A O 1
ATOM 3865 N N . HIS A 1 496 ? 48.958 -10.069 -53.644 1.00 93.62 496 HIS A N 1
ATOM 3866 C CA . HIS A 1 496 ? 48.770 -8.632 -53.815 1.00 93.62 496 HIS A CA 1
ATOM 3867 C C . HIS A 1 496 ? 47.435 -8.159 -53.221 1.00 93.62 496 HIS A C 1
ATOM 3869 O O . HIS A 1 496 ? 47.409 -7.154 -52.513 1.00 93.62 496 HIS A O 1
ATOM 3875 N N . ASP A 1 497 ? 46.346 -8.903 -53.437 1.00 95.06 497 ASP A N 1
ATOM 3876 C CA . ASP A 1 497 ? 45.044 -8.680 -52.801 1.00 95.06 497 ASP A CA 1
ATOM 3877 C C . ASP A 1 497 ? 45.162 -8.760 -51.262 1.00 95.06 497 ASP A C 1
ATOM 3879 O O . ASP A 1 497 ? 44.585 -7.939 -50.554 1.00 95.06 497 ASP A O 1
ATOM 3883 N N . ALA A 1 498 ? 45.922 -9.716 -50.715 1.00 92.94 498 ALA A N 1
ATOM 3884 C CA . ALA A 1 498 ? 46.108 -9.867 -49.266 1.00 92.94 498 ALA A CA 1
ATOM 3885 C C . ALA A 1 498 ? 46.841 -8.690 -48.609 1.00 92.94 498 ALA A C 1
ATOM 3887 O O . ALA A 1 498 ? 46.533 -8.353 -47.464 1.00 92.94 498 ALA A O 1
ATOM 3888 N N . GLU A 1 499 ? 47.778 -8.076 -49.325 1.00 92.75 499 GLU A N 1
ATOM 3889 C CA . GLU A 1 499 ? 48.543 -6.917 -48.864 1.00 92.75 499 GLU A CA 1
ATOM 3890 C C . GLU A 1 499 ? 47.789 -5.594 -49.082 1.00 92.75 499 GLU A C 1
ATOM 3892 O O . GLU A 1 499 ? 47.831 -4.701 -48.234 1.00 92.75 499 GLU A O 1
ATOM 3897 N N . HIS A 1 500 ? 47.063 -5.474 -50.197 1.00 92.94 500 HIS A N 1
ATOM 3898 C CA . HIS A 1 500 ? 46.514 -4.200 -50.663 1.00 92.94 500 HIS A CA 1
ATOM 3899 C C . HIS A 1 500 ? 45.001 -4.072 -50.517 1.00 92.94 500 HIS A C 1
ATOM 3901 O O . HIS A 1 500 ? 44.477 -3.004 -50.829 1.00 92.94 500 HIS A O 1
ATOM 3907 N N . LEU A 1 501 ? 44.288 -5.099 -50.049 1.00 94.56 501 LEU A N 1
ATOM 3908 C CA . LEU A 1 501 ? 42.860 -5.012 -49.762 1.00 94.56 501 LEU A CA 1
ATOM 3909 C C . LEU A 1 501 ? 42.554 -5.142 -48.268 1.00 94.56 501 LEU A C 1
ATOM 3911 O O . LEU A 1 501 ? 43.197 -5.849 -47.490 1.00 94.56 501 LEU A O 1
ATOM 3915 N N . GLN A 1 502 ? 41.466 -4.491 -47.889 1.00 94.25 502 GLN A N 1
ATOM 3916 C CA . GLN A 1 502 ? 40.773 -4.637 -46.622 1.00 94.25 502 GLN A CA 1
ATOM 3917 C C . GLN A 1 502 ? 39.298 -4.898 -46.893 1.00 94.25 502 GLN A C 1
ATOM 3919 O O . GLN A 1 502 ? 38.776 -4.604 -47.969 1.00 94.25 502 GLN A O 1
ATOM 3924 N N . VAL A 1 503 ? 38.601 -5.441 -45.903 1.00 94.00 503 VAL A N 1
ATOM 3925 C CA . VAL A 1 503 ? 37.150 -5.597 -45.959 1.00 94.00 503 VAL A CA 1
ATOM 3926 C C . VAL A 1 503 ? 36.506 -4.953 -44.746 1.00 94.00 503 VAL A C 1
ATOM 3928 O O . VAL A 1 503 ? 36.994 -5.077 -43.626 1.00 94.00 503 VAL A O 1
ATOM 3931 N N . CYS A 1 504 ? 35.401 -4.246 -44.948 1.00 92.50 504 CYS A N 1
ATOM 3932 C CA . CYS A 1 504 ? 34.632 -3.724 -43.831 1.00 92.50 504 CYS A CA 1
ATOM 3933 C C . CYS A 1 504 ? 33.996 -4.883 -43.049 1.00 92.50 504 CYS A C 1
ATOM 3935 O O . CYS A 1 504 ? 33.248 -5.676 -43.624 1.00 92.50 504 CYS A O 1
ATOM 3937 N N . ALA A 1 505 ? 34.227 -4.938 -41.736 1.00 90.56 505 ALA A N 1
ATOM 3938 C CA . ALA A 1 505 ? 33.664 -5.954 -40.845 1.00 90.56 505 ALA A CA 1
ATOM 3939 C C . ALA A 1 505 ? 32.123 -5.965 -40.838 1.00 90.56 505 ALA A C 1
ATOM 3941 O O . ALA A 1 505 ? 31.520 -7.002 -40.572 1.00 90.56 505 ALA A O 1
ATOM 3942 N N . GLY A 1 506 ? 31.503 -4.810 -41.118 1.00 87.88 506 GLY A N 1
ATOM 3943 C CA . GLY A 1 506 ? 30.053 -4.624 -41.088 1.00 87.88 506 GLY A CA 1
ATOM 3944 C C . GLY A 1 506 ? 29.358 -4.867 -42.429 1.00 87.88 506 GLY A C 1
ATOM 3945 O O . GLY A 1 506 ? 28.430 -5.656 -42.504 1.00 87.88 506 GLY A O 1
ATOM 3946 N N . CYS A 1 507 ? 29.752 -4.174 -43.502 1.00 90.88 507 CYS A N 1
ATOM 3947 C CA . CYS A 1 507 ? 29.051 -4.276 -44.797 1.00 90.88 507 CYS A CA 1
ATOM 3948 C C . CYS A 1 507 ? 29.725 -5.213 -45.811 1.00 90.88 507 CYS A C 1
ATOM 3950 O O . CYS A 1 507 ? 29.237 -5.373 -46.936 1.00 90.88 507 CYS A O 1
ATOM 3952 N N . ALA A 1 508 ? 30.858 -5.811 -45.434 1.00 93.06 508 ALA A N 1
ATOM 3953 C CA . ALA A 1 508 ? 31.675 -6.653 -46.298 1.00 93.06 508 ALA A CA 1
ATOM 3954 C C . ALA A 1 508 ? 32.088 -5.978 -47.625 1.00 93.06 508 ALA A C 1
ATOM 3956 O O . ALA A 1 508 ? 32.320 -6.668 -48.618 1.00 93.06 508 ALA A O 1
ATOM 3957 N N . LEU A 1 509 ? 32.126 -4.639 -47.683 1.00 93.56 509 LEU A N 1
ATOM 3958 C CA . LEU A 1 509 ? 32.702 -3.910 -48.816 1.00 93.56 509 LEU A CA 1
ATOM 3959 C C . LEU A 1 509 ? 34.222 -4.037 -48.789 1.00 93.56 509 LEU A C 1
ATOM 3961 O O . LEU A 1 509 ? 34.842 -3.876 -47.737 1.00 93.56 509 LEU A O 1
ATOM 3965 N N . ILE A 1 510 ? 34.799 -4.294 -49.953 1.00 94.62 510 ILE A N 1
ATOM 3966 C CA . ILE A 1 510 ? 36.232 -4.454 -50.176 1.00 94.62 510 ILE A CA 1
ATOM 3967 C C . ILE A 1 510 ? 36.821 -3.098 -50.555 1.00 94.62 510 ILE A C 1
ATOM 3969 O O . ILE A 1 510 ? 36.270 -2.407 -51.414 1.00 94.62 510 ILE A O 1
ATOM 3973 N N . TRP A 1 511 ? 37.926 -2.742 -49.912 1.00 92.25 511 TRP A N 1
ATOM 3974 C CA . TRP A 1 511 ? 38.592 -1.452 -50.024 1.00 92.25 511 TRP A CA 1
ATOM 3975 C C . TRP A 1 511 ? 40.089 -1.621 -50.284 1.00 92.25 511 TRP A C 1
ATOM 3977 O O . TRP A 1 511 ? 40.714 -2.442 -49.618 1.00 92.25 511 TRP A O 1
ATOM 3987 N N . PRO A 1 512 ? 40.693 -0.821 -51.175 1.00 91.50 512 PRO A N 1
ATOM 3988 C CA . PRO A 1 512 ? 42.146 -0.731 -51.287 1.00 91.50 512 PRO A CA 1
ATOM 3989 C C . PRO A 1 512 ? 42.777 -0.082 -50.035 1.00 91.50 512 PRO A C 1
ATOM 3991 O O . PRO A 1 512 ? 42.283 0.941 -49.558 1.00 91.50 512 PRO A O 1
ATOM 3994 N N . CYS A 1 513 ? 43.877 -0.647 -49.519 1.00 77.31 513 CYS A N 1
ATOM 3995 C CA . CYS A 1 513 ? 44.558 -0.366 -48.236 1.00 77.31 513 CYS A CA 1
ATOM 3996 C C . CYS A 1 513 ? 45.035 1.082 -47.992 1.00 77.31 513 CYS A C 1
ATOM 3998 O O . CYS A 1 513 ? 45.602 1.364 -46.939 1.00 77.31 513 CYS A O 1
ATOM 4000 N N . ALA A 1 514 ? 44.789 2.038 -48.890 1.00 64.94 514 ALA A N 1
ATOM 4001 C CA . ALA A 1 514 ? 45.254 3.425 -48.765 1.00 64.94 514 ALA A CA 1
ATOM 4002 C C . ALA A 1 514 ? 44.598 4.236 -47.614 1.00 64.94 514 ALA A C 1
ATOM 4004 O O . ALA A 1 514 ? 44.771 5.452 -47.544 1.00 64.94 514 ALA A O 1
ATOM 4005 N N . ARG A 1 515 ? 43.806 3.609 -46.725 1.00 59.78 515 ARG A N 1
ATOM 4006 C CA . ARG A 1 515 ? 42.957 4.280 -45.715 1.00 59.78 515 ARG A CA 1
ATOM 4007 C C . ARG A 1 515 ? 42.930 3.600 -44.333 1.00 59.78 515 ARG A C 1
ATOM 4009 O O . ARG A 1 515 ? 41.907 3.663 -43.656 1.00 59.78 515 ARG A O 1
ATOM 4016 N N . ALA A 1 516 ? 44.032 2.984 -43.898 1.00 56.44 516 ALA A N 1
ATOM 4017 C CA . ALA A 1 516 ? 44.097 2.107 -42.716 1.00 56.44 516 ALA A CA 1
ATOM 4018 C C . ALA A 1 516 ? 43.580 2.681 -41.367 1.00 56.44 516 ALA A C 1
ATOM 4020 O O . ALA A 1 516 ? 43.358 1.909 -40.441 1.00 56.44 516 ALA A O 1
ATOM 4021 N N . GLU A 1 517 ? 43.337 3.991 -41.245 1.00 64.62 517 GLU A N 1
ATOM 4022 C CA . GLU A 1 517 ? 42.873 4.639 -40.004 1.00 64.62 517 GLU A CA 1
ATOM 4023 C C . GLU A 1 517 ? 41.410 5.129 -40.032 1.00 64.62 517 GLU A C 1
ATOM 4025 O O . GLU A 1 517 ? 40.948 5.747 -39.073 1.00 64.62 517 GLU A O 1
ATOM 4030 N N . ARG A 1 518 ? 40.650 4.890 -41.111 1.00 77.38 518 ARG A N 1
ATOM 4031 C CA . ARG A 1 518 ? 39.269 5.398 -41.246 1.00 77.38 518 ARG A CA 1
ATOM 4032 C C . ARG A 1 518 ? 38.215 4.317 -41.019 1.00 77.38 518 ARG A C 1
ATOM 4034 O O . ARG A 1 518 ? 38.436 3.145 -41.298 1.00 77.38 518 ARG A O 1
ATOM 4041 N N . THR A 1 519 ? 37.039 4.717 -40.545 1.00 88.69 519 THR A N 1
ATOM 4042 C CA . THR A 1 519 ? 35.835 3.876 -40.561 1.00 88.69 519 THR A CA 1
ATOM 4043 C C . THR A 1 519 ? 35.254 3.804 -41.975 1.00 88.69 519 THR A C 1
ATOM 4045 O O . THR A 1 519 ? 35.558 4.628 -42.836 1.00 88.69 519 THR A O 1
ATOM 4048 N N . CYS A 1 520 ? 34.433 2.792 -42.252 1.00 89.00 520 CYS A N 1
ATOM 4049 C CA . CYS A 1 520 ? 33.788 2.651 -43.552 1.00 89.00 520 CYS A CA 1
ATOM 4050 C C . CYS A 1 520 ? 32.807 3.803 -43.812 1.00 89.00 520 CYS A C 1
ATOM 4052 O O . CYS A 1 520 ? 31.827 3.941 -43.084 1.00 89.00 520 CYS A O 1
ATOM 4054 N N . ASP A 1 521 ? 33.006 4.543 -44.906 1.00 88.75 521 ASP A N 1
ATOM 4055 C CA . ASP A 1 521 ? 32.170 5.695 -45.298 1.00 88.75 521 ASP A CA 1
ATOM 4056 C C . ASP A 1 521 ? 30.675 5.352 -45.467 1.00 88.75 521 ASP A C 1
ATOM 4058 O O . ASP A 1 521 ? 29.822 6.232 -45.416 1.00 88.75 521 ASP A O 1
ATOM 4062 N N . TYR A 1 522 ? 30.345 4.072 -45.667 1.00 89.44 522 TYR A N 1
ATOM 4063 C CA . TYR A 1 522 ? 28.979 3.629 -45.950 1.00 89.44 522 TYR A CA 1
ATOM 4064 C C . TYR A 1 522 ? 28.226 3.083 -44.735 1.00 89.44 522 TYR A C 1
ATOM 4066 O O . TYR A 1 522 ? 27.004 3.180 -44.684 1.00 89.44 522 TYR A O 1
ATOM 4074 N N . CYS A 1 523 ? 28.924 2.469 -43.775 1.00 88.31 523 CYS A N 1
ATOM 4075 C CA . CYS A 1 523 ? 28.272 1.830 -42.626 1.00 88.31 523 CYS A CA 1
ATOM 4076 C C . CYS A 1 523 ? 28.933 2.134 -41.274 1.00 88.31 523 CYS A C 1
ATOM 4078 O O . CYS A 1 523 ? 28.530 1.562 -40.264 1.00 88.31 523 CYS A O 1
ATOM 4080 N N . GLY A 1 524 ? 29.993 2.948 -41.249 1.00 87.31 524 GLY A N 1
ATOM 4081 C CA . GLY A 1 524 ? 30.766 3.283 -40.048 1.00 87.31 524 GLY A CA 1
ATOM 4082 C C . GLY A 1 524 ? 31.580 2.127 -39.449 1.00 87.31 524 GLY A C 1
ATOM 4083 O O . GLY A 1 524 ? 32.204 2.301 -38.408 1.00 87.31 524 GLY A O 1
ATOM 4084 N N . GLY A 1 525 ? 31.584 0.946 -40.077 1.00 87.06 525 GLY A N 1
ATOM 4085 C CA . GLY A 1 525 ? 32.260 -0.247 -39.561 1.00 87.06 525 GLY A CA 1
ATOM 4086 C C . GLY A 1 525 ? 33.784 -0.169 -39.660 1.00 87.06 525 GLY A C 1
ATOM 4087 O O . GLY A 1 525 ? 34.326 0.542 -40.507 1.00 87.06 525 GLY A O 1
ATOM 4088 N N . THR A 1 526 ? 34.478 -0.938 -38.823 1.00 90.81 526 THR A N 1
ATOM 4089 C CA . THR A 1 526 ? 35.941 -1.070 -38.867 1.00 90.81 526 THR A CA 1
ATOM 4090 C C . THR A 1 526 ? 36.390 -1.930 -40.049 1.00 90.81 526 THR A C 1
ATOM 4092 O O . THR A 1 526 ? 35.636 -2.768 -40.556 1.00 90.81 526 THR A O 1
ATOM 4095 N N . PHE A 1 527 ? 37.624 -1.720 -40.504 1.00 91.81 527 PHE A N 1
ATOM 4096 C CA . PHE A 1 527 ? 38.236 -2.532 -41.550 1.00 91.81 527 PHE A CA 1
ATOM 4097 C C . PHE A 1 527 ? 39.031 -3.697 -40.962 1.00 91.81 527 PHE A C 1
ATOM 4099 O O . PHE A 1 527 ? 39.734 -3.559 -39.963 1.00 91.81 527 PHE A O 1
ATOM 4106 N N . LEU A 1 528 ? 38.909 -4.853 -41.605 1.00 91.69 528 LEU A N 1
ATOM 4107 C CA . LEU A 1 528 ? 39.696 -6.049 -41.350 1.00 91.69 528 LEU A CA 1
ATOM 4108 C C . LEU A 1 528 ? 40.692 -6.244 -42.499 1.00 91.69 528 LEU A C 1
ATOM 4110 O O . LEU A 1 528 ? 40.348 -5.955 -43.651 1.00 91.69 528 LEU A O 1
ATOM 4114 N N . PRO A 1 529 ? 41.885 -6.798 -42.228 1.00 92.38 529 PRO A N 1
ATOM 4115 C CA . PRO A 1 529 ? 42.764 -7.290 -43.283 1.00 92.38 529 PRO A CA 1
ATOM 4116 C C . PRO A 1 529 ? 42.025 -8.272 -44.204 1.00 92.38 529 PRO A C 1
ATOM 4118 O O . PRO A 1 529 ? 41.215 -9.075 -43.730 1.00 92.38 529 PRO A O 1
ATOM 4121 N N . TRP A 1 530 ? 42.327 -8.263 -45.506 1.00 93.12 530 TRP A N 1
ATOM 4122 C CA . TRP A 1 530 ? 41.685 -9.155 -46.487 1.00 93.12 530 TRP A CA 1
ATOM 4123 C C . TRP A 1 530 ? 41.792 -10.649 -46.141 1.00 93.12 530 TRP A C 1
ATOM 4125 O O . TRP A 1 530 ? 40.896 -11.450 -46.438 1.00 93.12 530 TRP A O 1
ATOM 4135 N N . THR A 1 531 ? 42.858 -11.046 -45.451 1.00 92.00 531 THR A N 1
ATOM 4136 C CA . THR A 1 531 ? 43.053 -12.416 -44.953 1.00 92.00 531 THR A CA 1
ATOM 4137 C C . THR A 1 531 ? 41.977 -12.842 -43.944 1.00 92.00 531 THR A C 1
ATOM 4139 O O . THR A 1 531 ? 41.597 -14.012 -43.906 1.00 92.00 531 THR A O 1
ATOM 4142 N N . ARG A 1 532 ? 41.396 -11.892 -43.202 1.00 94.00 532 ARG A N 1
ATOM 4143 C CA . ARG A 1 532 ? 40.329 -12.101 -42.206 1.00 94.00 532 ARG A CA 1
ATOM 4144 C C . ARG A 1 532 ? 38.924 -11.853 -42.759 1.00 94.00 532 ARG A C 1
ATOM 4146 O O . ARG A 1 532 ? 37.966 -11.724 -42.005 1.00 94.00 532 ARG A O 1
ATOM 4153 N N . ARG A 1 533 ? 38.755 -11.816 -44.086 1.00 92.75 533 ARG A N 1
ATOM 4154 C CA . ARG A 1 533 ? 37.470 -11.449 -44.711 1.00 92.75 533 ARG A CA 1
ATOM 4155 C C . ARG A 1 533 ? 36.281 -12.344 -44.381 1.00 92.75 533 ARG A C 1
ATOM 4157 O O . ARG A 1 533 ? 35.141 -11.908 -44.480 1.00 92.75 533 ARG A O 1
ATOM 4164 N N . HIS A 1 534 ? 36.548 -13.581 -43.987 1.00 91.06 534 HIS A N 1
ATOM 4165 C CA . HIS A 1 534 ? 35.533 -14.538 -43.559 1.00 91.06 534 HIS A CA 1
ATOM 4166 C C . HIS A 1 534 ? 34.880 -14.158 -42.217 1.00 91.06 534 HIS A C 1
ATOM 4168 O O . HIS A 1 534 ? 33.813 -14.673 -41.895 1.00 91.06 534 HIS A O 1
ATOM 4174 N N . GLU A 1 535 ? 35.490 -13.254 -41.445 1.00 91.75 535 GLU A N 1
ATOM 4175 C CA . GLU A 1 535 ? 34.945 -12.754 -40.179 1.00 91.75 535 GLU A CA 1
ATOM 4176 C C . GLU A 1 535 ? 33.916 -11.630 -40.371 1.00 91.75 535 GLU A C 1
ATOM 4178 O O . GLU A 1 535 ? 33.184 -11.306 -39.435 1.00 91.75 535 GLU A O 1
ATOM 4183 N N . ALA A 1 536 ? 33.831 -11.038 -41.570 1.00 91.06 536 ALA A N 1
ATOM 4184 C CA . ALA A 1 536 ? 32.860 -9.990 -41.858 1.00 91.06 536 ALA A CA 1
ATOM 4185 C C . ALA A 1 536 ? 31.427 -10.541 -41.761 1.00 91.06 536 ALA A C 1
ATOM 4187 O O . ALA A 1 536 ? 31.065 -11.531 -42.405 1.00 91.06 536 ALA A O 1
ATOM 4188 N N . VAL A 1 537 ? 30.593 -9.889 -40.952 1.00 88.31 537 VAL A N 1
ATOM 4189 C CA . VAL A 1 537 ? 29.198 -10.290 -40.755 1.00 88.31 537 VAL A CA 1
ATOM 4190 C C . VAL A 1 537 ? 28.360 -9.643 -41.848 1.00 88.31 537 VAL A C 1
ATOM 4192 O O . VAL A 1 537 ? 28.413 -8.439 -42.045 1.00 88.31 537 VAL A O 1
ATOM 4195 N N . THR A 1 538 ? 27.591 -10.433 -42.593 1.00 88.75 538 THR A N 1
ATOM 4196 C CA . THR A 1 538 ? 26.782 -9.901 -43.696 1.00 88.75 538 THR A CA 1
ATOM 4197 C C . THR A 1 538 ? 25.446 -9.350 -43.201 1.00 88.75 538 THR A C 1
ATOM 4199 O O . THR A 1 538 ? 24.894 -9.822 -42.204 1.00 88.75 538 THR A O 1
ATOM 4202 N N . LEU A 1 539 ? 24.862 -8.412 -43.961 1.00 90.88 539 LEU A N 1
ATOM 4203 C CA . LEU A 1 539 ? 23.485 -7.947 -43.742 1.00 90.88 539 LEU A CA 1
ATOM 4204 C C . LEU A 1 539 ? 22.514 -9.130 -43.628 1.00 90.88 539 LEU A C 1
ATOM 4206 O O . LEU A 1 539 ? 21.685 -9.165 -42.725 1.00 90.88 539 LEU A O 1
ATOM 4210 N N . GLN A 1 540 ? 22.662 -10.128 -44.504 1.00 91.44 540 GLN A N 1
ATOM 4211 C CA . GLN A 1 540 ? 21.824 -11.323 -44.500 1.00 91.44 540 GLN A CA 1
ATOM 4212 C C . GLN A 1 540 ? 21.893 -12.072 -43.164 1.00 91.44 540 GLN A C 1
ATOM 4214 O O . GLN A 1 540 ? 20.852 -12.419 -42.619 1.00 91.44 540 GLN A O 1
ATOM 4219 N N . ARG A 1 541 ? 23.089 -12.246 -42.589 1.00 92.31 541 ARG A N 1
ATOM 4220 C CA . ARG A 1 541 ? 23.253 -12.917 -41.292 1.00 92.31 541 ARG A CA 1
ATOM 4221 C C . ARG A 1 541 ? 22.541 -12.170 -40.161 1.00 92.31 541 ARG A C 1
ATOM 4223 O O . ARG A 1 541 ? 21.949 -12.808 -39.294 1.00 92.31 541 ARG A O 1
ATOM 4230 N N . HIS A 1 542 ? 22.556 -10.836 -40.176 1.00 94.81 542 HIS A N 1
ATOM 4231 C CA . HIS A 1 542 ? 21.773 -10.040 -39.226 1.00 94.81 542 HIS A CA 1
ATOM 4232 C C . HIS A 1 542 ? 20.265 -10.204 -39.445 1.00 94.81 542 HIS A C 1
ATOM 4234 O O . HIS A 1 542 ? 19.531 -10.396 -38.480 1.00 94.81 542 HIS A O 1
ATOM 4240 N N . LEU A 1 543 ? 19.798 -10.185 -40.696 1.00 95.31 543 LEU A N 1
ATOM 4241 C CA . LEU A 1 543 ? 18.383 -10.395 -41.017 1.00 95.31 543 LEU A CA 1
ATOM 4242 C C . LEU A 1 543 ? 17.896 -11.781 -40.591 1.00 95.31 543 LEU A C 1
ATOM 4244 O O . LEU A 1 543 ? 16.794 -11.891 -40.063 1.00 95.31 543 LEU A O 1
ATOM 4248 N N . ASP A 1 544 ? 18.707 -12.819 -40.779 1.00 95.00 544 ASP A N 1
ATOM 4249 C CA . ASP A 1 544 ? 18.373 -14.180 -40.359 1.00 95.00 544 ASP A CA 1
ATOM 4250 C C . ASP A 1 544 ? 18.266 -14.274 -38.831 1.00 95.00 544 ASP A C 1
ATOM 4252 O O . ASP A 1 544 ? 17.309 -14.851 -38.320 1.00 95.00 544 ASP A O 1
ATOM 4256 N N . ALA A 1 545 ? 19.164 -13.613 -38.092 1.00 95.00 545 ALA A N 1
ATOM 4257 C CA . ALA A 1 545 ? 19.070 -13.512 -36.634 1.00 95.00 545 ALA A CA 1
ATOM 4258 C C . ALA A 1 545 ? 17.827 -12.732 -36.162 1.00 95.00 545 ALA A C 1
ATOM 4260 O O . ALA A 1 545 ? 17.240 -13.073 -35.137 1.00 95.00 545 ALA A O 1
ATOM 4261 N N . ILE A 1 546 ? 17.409 -11.695 -36.898 1.00 95.81 546 ILE A N 1
ATOM 4262 C CA . ILE A 1 546 ? 16.178 -10.948 -36.603 1.00 95.81 546 ILE A CA 1
ATOM 4263 C C . ILE A 1 546 ? 14.944 -11.817 -36.868 1.00 95.81 546 ILE A C 1
ATOM 4265 O O . ILE A 1 546 ? 14.040 -11.838 -36.036 1.00 95.81 546 ILE A O 1
ATOM 4269 N N . ARG A 1 547 ? 14.898 -12.546 -37.992 1.00 95.88 547 ARG A N 1
ATOM 4270 C CA . ARG A 1 547 ? 13.792 -13.465 -38.322 1.00 95.88 547 ARG A CA 1
ATOM 4271 C C . ARG A 1 547 ? 13.652 -14.560 -37.269 1.00 95.88 547 ARG A C 1
ATOM 4273 O O . ARG A 1 547 ? 12.575 -14.708 -36.714 1.00 95.88 547 ARG A O 1
ATOM 4280 N N . ALA A 1 548 ? 14.761 -15.196 -36.896 1.00 95.00 548 ALA A N 1
ATOM 4281 C CA . ALA A 1 548 ? 14.785 -16.222 -35.854 1.00 95.00 548 ALA A CA 1
ATOM 4282 C C . ALA A 1 548 ? 14.340 -15.725 -34.464 1.00 95.00 548 ALA A C 1
ATOM 4284 O O . ALA A 1 548 ? 14.036 -16.536 -33.603 1.00 95.00 548 ALA A O 1
ATOM 4285 N N . ARG A 1 549 ? 14.353 -14.407 -34.218 1.00 94.12 549 ARG A N 1
ATOM 4286 C CA . ARG A 1 549 ? 13.828 -13.782 -32.990 1.00 94.12 549 ARG A CA 1
ATOM 4287 C C . ARG A 1 549 ? 12.367 -13.333 -33.106 1.00 94.12 549 ARG A C 1
ATOM 4289 O O . ARG A 1 549 ? 11.760 -12.991 -32.092 1.00 94.12 549 ARG A O 1
ATOM 4296 N N . LEU A 1 550 ? 11.857 -13.189 -34.328 1.00 91.75 550 LEU A N 1
ATOM 4297 C CA . LEU A 1 550 ? 10.462 -12.840 -34.596 1.00 91.75 550 LEU A CA 1
ATOM 4298 C C . LEU A 1 550 ? 9.556 -14.072 -34.579 1.00 91.75 550 LEU A C 1
ATOM 4300 O O . LEU A 1 550 ? 8.391 -13.921 -34.202 1.00 91.75 550 LEU A O 1
ATOM 4304 N N . ASP A 1 551 ? 10.098 -15.209 -35.016 1.00 87.75 551 ASP A N 1
ATOM 4305 C CA . ASP A 1 551 ? 9.521 -16.551 -34.891 1.00 87.75 551 ASP A CA 1
ATOM 4306 C C . ASP A 1 551 ? 9.587 -17.034 -33.433 1.00 87.75 551 ASP A C 1
ATOM 4308 O O . ASP A 1 551 ? 8.587 -17.637 -32.975 1.00 87.75 551 ASP A O 1
#

Organism: NCBI:txid619741

Foldseek 3Di:
DDPDDQAAADPVNLCVCPVDDVRLLLVLLVLLLQLVKEWLVLSCLVSVHDSVVSVVSVVVCVSNPQKDWDFQDDPDDDGTIMMHGDQSSNCSNPVGSPPDDPDDDSVRNVQSHLLSVLVSLCCVCQVVQQKAWDDKHAFPRQKQWDQALVRDIAIQHARMKTWIQGNVRFIAIAGEHEEAPPDDPVRLVVNLVSLLSCQQRVSCPPPGLASHAYEYAAQAQVVQLVSQAVSLVVQVVCVVLQQYDPVVSVVCVVLVHDDQGGRRHWYWYFNQSVPCNCQARHQGIDTHNDDGGHHPNVRTVVRSVVSVVSVVCCVPVPPVVLVVLLVSLLVVLLVCVVVVNNSVSVSSLQVRDDDPLCCCQVPQVSLVVVLVSVVVCVVVVNPPPGPCVVRSVVSVVSNQVQLLVLLVLVVVLVQCVVLLALLQLVVLVCSLVVTHDHPVSCVVSVDGDPHGLVRVLCVQCVVVVVVLVVVLVVVLVPDDPVVNVVDDSVVSSVVVCQVQWKAFLRARRIHGPPCQPAADPRNRGHIDRPVCSVNRDGSVNSSVSNVVVSD